Protein 4NJ5 (pdb70)

Nearest PDB structures (foldseek):
  4nj5-assembly1_A  TM=1.002E+00  e=0.000E+00  Arabidopsis thaliana
  6a5m-assembly1_A  TM=8.556E-01  e=6.551E-43  Arabidopsis thaliana
  6a5n-assembly1_A  TM=8.484E-01  e=9.766E-43  Arabidopsis thaliana
  7xud-assembly1_A  TM=8.637E-01  e=2.290E-20  Homo sapiens
  3bo5-assembly1_A  TM=8.252E-01  e=3.946E-16  Homo sapiens

Secondary structure (DSSP, 8-state):
--HHHHHHHHHHHHHHHHHHHHHHHHHHHHT---HHHHHHHHHHHHHHHTT--SSTT----SPPTT--TT-EES-HHHHHHTTS-S-TT-SEEEE---SSSSS--EEEEEEEE---EEEEEP--SB-TTS-B-S---SSHHHHHHHHHHHTT--EEEEEEE----SS-S-EEEEEEEEEEEEEEEEE-TT--EEEEEEEEEPTTPPPPHHHHHHHHHHHHH-GGGT-SS-EEES-SSTTSSSS-EEEE-SS-S--GGGGSEE-SS-BPPTT----------TT---SS-HHHHHTTTS-SB-TTS-B-S--S-EE---TT--S-TT-TT-SGGG---S-EEEEE-SSSSEEEEESS-B-TT-EEEE---EEE-HHHHHHHHHTT---B-GGG-B-GGGTTTT--TTT-TT--PPP----PPP--EEE-SSEE-GGGGPEE-SS-SEEEEEEESS---TTS-EEEEEESS-B-TTPBPEEB--

Radius of gyration: 25.05 Å; Cα contacts (8 Å, |Δi|>4): 1042; chains: 1; bounding box: 55×75×66 Å

InterPro domains:
  IPR001214 SET domain [PF00856] (504-637)
  IPR001214 SET domain [PS50280] (493-637)
  IPR001214 SET domain [SM00317] (493-643)
  IPR003105 SRA-YDG [PF02182] (204-356)
  IPR003105 SRA-YDG [PS51015] (205-352)
  IPR003105 SRA-YDG [SM00466] (200-356)
  IPR007728 Pre-SET domain [PF05033] (388-485)
  IPR007728 Pre-SET domain [PS50867] (432-490)
  IPR007728 Pre-SET domain [SM00468] (384-477)
  IPR015947 PUA-like superfamily [SSF88697] (186-369)
  IPR025794 Histone H3-K9 methyltransferase, plant [PS51575] (69-650)
  IPR036987 SRA-YDG superfamily [G3DSA:2.30.280.10] (202-360)
  IPR046341 SET domain superfamily [G3DSA:2.170.270.10] (361-650)
  IPR046341 SET domain superfamily [SSF82199] (371-639)
  IPR051357 Histone-lysine N-methyltransferase SUVAR3-9 [PTHR45660] (109-649)

Solvent-accessible surface area: 22465 Å² total; per-residue (Å²): 146,130,52,85,129,106,90,84,54,100,4,24,76,7,33,8,20,1,6,6,0,19,12,66,22,37,28,56,58,46,126,216,213,93,65,8,70,49,38,1,16,99,0,0,20,33,0,82,96,47,131,35,47,21,21,112,68,44,171,61,47,0,66,2,43,5,9,91,38,14,15,1,0,1,5,47,47,2,0,5,0,0,6,0,2,27,77,44,177,37,19,1,1,50,15,89,34,61,93,54,2,112,41,54,32,0,0,0,0,0,21,16,97,39,130,89,82,10,107,19,58,3,48,39,25,81,52,236,153,39,169,38,57,102,112,10,168,77,112,36,4,4,59,0,0,40,52,0,49,140,48,34,11,53,0,1,0,0,29,14,16,172,16,125,18,98,19,18,76,49,0,22,0,5,0,0,11,0,95,6,73,69,31,90,126,45,84,35,218,74,41,57,3,13,34,50,2,68,0,62,50,40,169,83,53,68,121,22,4,2,37,33,1,112,63,0,97,35,0,56,108,82,20,100,71,61,36,91,194,18,31,51,52,69,33,12,0,108,60,112,21,135,24,44,0,12,0,7,11,102,77,68,103,60,66,81,4,62,176,45,96,13,33,24,101,7,43,15,19,137,85,57,154,130,158,58,78,23,2,103,22,102,145,20,2,24,78,70,17,74,2,27,73,68,3,45,48,36,2,1,0,12,117,83,21,4,0,22,14,9,11,17,21,0,24,8,0,17,126,52,14,115,9,45,104,99,7,19,0,24,18,3,57,103,25,6,107,13,56,1,0,0,18,50,5,141,147,32,45,26,0,0,34,2,0,20,7,4,18,8,2,3,0,0,2,11,3,0,0,39,2,13,38,181,119,62,10,66,110,58,56,147,119,61,63,123,17,28,64,1,49,145,22,39,15,59,61,2,100,65,8,4,48,7,61,116,18,43,110,131,47,145,85,40,75,112,50,154,67,101,109,19,82,9,2,0,12,18,68,149,54,28,1,0,0,13,15,7,17,97,32,103,45,2,12,1,4,13,6,32,0,4,29,74,20,74,30,102,108,20,1,9,2,1,0,0,0,5,60,15,4,28,1,34,55,54,0,14,1,25,56,78

Foldseek 3Di:
DCVLVVLLLLVLLLQLQLVLQLLVVVLVVVLVVVVLQVSSQVSLVLCVVLVQAACQLLPDAFDQRSDAFQDKDAALSVCRRPSQAPDRVAFWDWHQQPDPPHSHIATREGEAEPPVKDKDWHADCADPVRHRDAADDCDDRNVNLVVQLVRFTWHWYKYWYQADDLRHRIMIGTFGTWTFPDKDWDADPVGHIIIITMIGHDPDGDGHNVVVLVLLVCCVPPNCVVVVDFWPDQALLPPVAVAGETEGEPDDDDDVSNQFAEDQAAAEDPPPFADDAAWEPLAADRADIPQCVVVLRHQQFGLSLFGSAAAQEHEATEPNYNYDCSHSRNRQVNFADFHKYWYADDVARIFMWTSGWAAARHFHGFWYFYKDDPVVCVVCVVVPDDWAFLLQWDPPSLNCNSPNCSSDVPDDDRDRDDDDTAGIIGDPPHYTHPNVSHAADPDFQKGWYFYDYRHDDPNDTTITIGGRHGDRTPDTGYIHSD

Sequence (482 aa):
PESERQFREHVRKTRMIYDSLRMFLMMEEAKRRARADGKAGKAGSMMRDCMLWMNRDKRIVGSIPGVQVGDIFFFRFELCVMGLHGHPQSGIDFLTGSLSSNGEPIATSVIVSGGDVIMYTGQGGQDRLGRQAEHQRLEGGNLAMERSMYYGIEVRVIRGLKYENEVSSRVYVYDGLFRIVDSWFDVGKSGFGVFKYRLERIEGQAEMGSSVLKFARTLKTNPLSVRPRGYINFDISNGKENVPVYLFNDIDSDQEPLYYEYLAQTSFPPGLFGNASGCDCVNGCGSGCLCEAKNSGEIAYDYNGTLIRQKPLIHECGSACQCPPSCRNRVTQKGLRNRLEVFRSLETGWGVRSLDVLHAGAFICEYAGVALTREQANILTMNGDTLVYPARFSSARWEDWGDLSQVLADFERPSYPDIPPVDFAMDVSKMRNVACYISHSTDPNVIVQFVLHDHNSLMFPRVMLFAAENIPPMTELSLDYG

GO terms:
  GO:0080188 gene silencing by siRNA-directed DNA methylation (P, IMP)
  GO:0005515 protein binding (F, IPI)
  GO:0009294 DNA-mediated transformation (P, IMP)

Structure (mmCIF, N/CA/C/O backbone):
data_4NJ5
#
_entry.id   4NJ5
#
_cell.length_a   63.679
_cell.length_b   84.197
_cell.length_c   99.359
_cell.angle_alpha   90.00
_cell.angle_beta   90.00
_cell.angle_gamma   90.00
#
_symmetry.space_group_name_H-M   'P 21 21 21'
#
loop_
_entity.id
_entity.type
_entity.pdbx_description
1 polymer 'Probable histone-lysine N-methyltransferase, H3 lysine-9 specific SUVH9'
2 non-polymer 'ZINC ION'
3 water water
#
loop_
_atom_site.group_PDB
_atom_site.id
_atom_site.type_symbol
_atom_site.label_atom_id
_atom_site.label_alt_id
_atom_site.label_comp_id
_atom_site.label_asym_id
_atom_site.label_entity_id
_atom_site.label_seq_id
_atom_site.pdbx_PDB_ins_code
_atom_site.Cartn_x
_atom_site.Cartn_y
_atom_site.Cartn_z
_atom_site.occupancy
_atom_site.B_iso_or_equiv
_atom_site.auth_seq_id
_atom_site.auth_comp_id
_atom_site.auth_asym_id
_atom_site.auth_atom_id
_atom_site.pdbx_PDB_model_num
ATOM 1 N N . PRO A 1 6 ? 15.826 69.638 43.481 1.00 98.52 138 PRO A N 1
ATOM 2 C CA . PRO A 1 6 ? 17.225 69.917 43.137 1.00 99.47 138 PRO A CA 1
ATOM 3 C C . PRO A 1 6 ? 18.126 68.698 43.335 1.00 97.28 138 PRO A C 1
ATOM 4 O O . PRO A 1 6 ? 17.722 67.739 43.998 1.00 96.03 138 PRO A O 1
ATOM 8 N N . GLU A 1 7 ? 19.326 68.738 42.761 1.00 100.44 139 GLU A N 1
ATOM 9 C CA . GLU A 1 7 ? 20.305 67.680 42.980 1.00 93.87 139 GLU A CA 1
ATOM 10 C C . GLU A 1 7 ? 21.223 68.060 44.138 1.00 87.32 139 GLU A C 1
ATOM 11 O O . GLU A 1 7 ? 21.981 67.233 44.653 1.00 83.84 139 GLU A O 1
ATOM 17 N N . SER A 1 8 ? 21.150 69.324 44.540 1.00 70.08 140 SER A N 1
ATOM 18 C CA . SER A 1 8 ? 21.821 69.770 45.751 1.00 63.75 140 SER A CA 1
ATOM 19 C C . SER A 1 8 ? 21.172 69.091 46.949 1.00 54.49 140 SER A C 1
ATOM 20 O O . SER A 1 8 ? 21.813 68.863 47.970 1.00 48.78 140 SER A O 1
ATOM 23 N N . GLU A 1 9 ? 19.891 68.762 46.805 1.00 49.74 141 GLU A N 1
ATOM 24 C CA . GLU A 1 9 ? 19.173 67.977 47.802 1.00 49.63 141 GLU A CA 1
ATOM 25 C C . GLU A 1 9 ? 19.860 66.625 47.959 1.00 44.70 141 GLU A C 1
ATOM 26 O O . GLU A 1 9 ? 20.103 66.156 49.072 1.00 40.26 141 GLU A O 1
ATOM 32 N N . ARG A 1 10 ? 20.176 66.019 46.818 1.00 47.03 142 ARG A N 1
ATOM 33 C CA . ARG A 1 10 ? 20.896 64.752 46.755 1.00 48.67 142 ARG A CA 1
ATOM 34 C C . ARG A 1 10 ? 22.273 64.884 47.390 1.00 47.04 142 ARG A C 1
ATOM 35 O O . ARG A 1 10 ? 22.736 63.980 48.088 1.00 50.17 142 ARG A O 1
ATOM 43 N N . GLN A 1 11 ? 22.925 66.017 47.150 1.00 43.21 143 GLN A N 1
ATOM 44 C CA . GLN A 1 11 ? 24.225 66.290 47.754 1.00 44.66 143 GLN A CA 1
ATOM 45 C C . GLN A 1 11 ? 24.147 66.359 49.278 1.00 32.97 143 GLN A C 1
ATOM 46 O O . GLN A 1 11 ? 24.992 65.801 49.979 1.00 31.59 143 GLN A O 1
ATOM 52 N N . PHE A 1 12 ? 23.126 67.043 49.778 1.00 32.73 144 PHE A N 1
ATOM 53 C CA . PHE A 1 12 ? 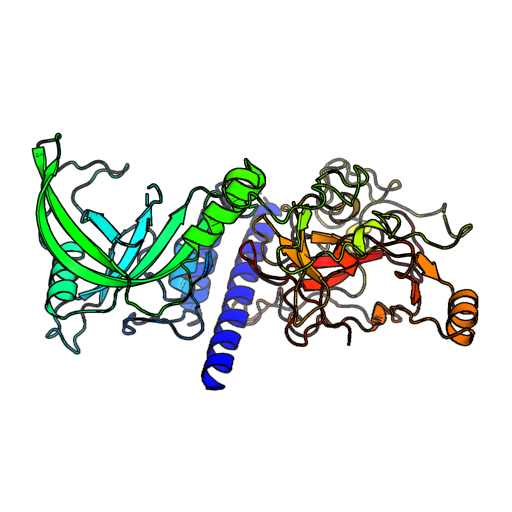22.855 67.100 51.209 1.00 35.14 144 PHE A CA 1
ATOM 54 C C . PHE A 1 12 ? 22.624 65.702 51.790 1.00 32.69 144 PHE A C 1
ATOM 55 O O . PHE A 1 12 ? 23.180 65.344 52.838 1.00 27.05 144 PHE A O 1
ATOM 63 N N . ARG A 1 13 ? 21.801 64.914 51.102 1.00 34.37 145 ARG A N 1
ATOM 64 C CA . ARG A 1 13 ? 21.477 63.561 51.554 1.00 28.58 145 ARG A CA 1
ATOM 65 C C . ARG A 1 13 ? 22.739 62.702 51.621 1.00 28.04 145 ARG A C 1
ATOM 66 O O . ARG A 1 13 ? 22.918 61.901 52.546 1.00 33.97 145 ARG A O 1
ATOM 74 N N . GLU A 1 14 ? 23.624 62.900 50.650 1.00 27.96 146 GLU A N 1
ATOM 75 C CA . GLU A 1 14 ? 24.890 62.179 50.612 1.00 27.68 146 GLU A CA 1
ATOM 76 C C . GLU A 1 14 ? 25.799 62.574 51.776 1.00 29.04 146 GLU A C 1
ATOM 77 O O . GLU A 1 14 ? 26.385 61.709 52.442 1.00 28.65 146 GLU A O 1
ATOM 83 N N . HIS A 1 15 ? 25.910 63.878 52.026 1.00 27.50 147 HIS A N 1
ATOM 84 C CA . HIS A 1 15 ? 26.680 64.347 53.176 1.00 28.84 147 HIS A CA 1
ATOM 85 C C . HIS A 1 15 ? 26.177 63.711 54.472 1.00 26.55 147 HIS A C 1
ATOM 86 O O . HIS A 1 15 ? 26.975 63.216 55.279 1.00 26.36 147 HIS A O 1
ATOM 93 N N . VAL A 1 16 ? 24.859 63.718 54.664 1.00 24.29 148 VAL A N 1
ATOM 94 C CA . VAL A 1 16 ? 24.270 63.097 55.854 1.00 24.09 148 VAL A CA 1
ATOM 95 C C . VAL A 1 16 ? 24.606 61.609 55.934 1.00 26.73 148 VAL A C 1
ATOM 96 O O . VAL A 1 16 ? 24.916 61.087 57.010 1.00 26.62 148 VAL A O 1
ATOM 100 N N . ARG A 1 17 ? 24.550 60.934 54.789 1.00 27.58 149 ARG A N 1
ATOM 101 C CA . ARG A 1 17 ? 24.889 59.516 54.721 1.00 25.06 149 ARG A CA 1
ATOM 102 C C . ARG A 1 17 ? 26.307 59.267 55.252 1.00 23.09 149 ARG A C 1
ATOM 103 O O . ARG A 1 17 ? 26.515 58.448 56.163 1.00 21.36 149 ARG A O 1
ATOM 111 N N . LYS A 1 18 ? 27.272 59.995 54.697 1.00 22.86 150 LYS A N 1
ATOM 112 C CA . LYS A 1 18 ? 28.662 59.888 55.144 1.00 24.14 150 LYS A CA 1
ATOM 113 C C . LYS A 1 18 ? 28.825 60.199 56.638 1.00 23.48 150 LYS A C 1
ATOM 114 O O . LYS A 1 18 ? 29.580 59.523 57.355 1.00 22.07 150 LYS A O 1
ATOM 120 N N . THR A 1 19 ? 28.112 61.219 57.105 1.00 22.23 151 THR A N 1
ATOM 121 C CA . THR A 1 19 ? 28.200 61.600 58.506 1.00 21.75 151 THR A CA 1
ATOM 122 C C . THR A 1 19 ? 27.731 60.464 59.405 1.00 20.58 151 THR A C 1
ATOM 123 O O . THR A 1 19 ? 28.387 60.135 60.397 1.00 20.51 151 THR A O 1
ATOM 127 N N . ARG A 1 20 ? 26.601 59.860 59.056 1.00 20.18 152 ARG A N 1
ATOM 128 C CA . ARG A 1 20 ? 26.058 58.778 59.867 1.00 21.28 152 ARG A CA 1
ATOM 129 C C . ARG A 1 20 ? 26.975 57.558 59.853 1.00 21.59 152 ARG A C 1
ATOM 130 O O . ARG A 1 20 ? 27.154 56.888 60.881 1.00 20.74 152 ARG A O 1
ATOM 138 N N . MET A 1 21 ? 27.571 57.287 58.694 1.00 20.80 153 MET A N 1
ATOM 139 C CA . MET A 1 21 ? 28.535 56.192 58.592 1.00 21.37 153 MET A CA 1
ATOM 140 C C . MET A 1 21 ? 29.723 56.403 59.530 1.00 22.25 153 MET A C 1
ATOM 141 O O . MET A 1 21 ? 30.160 55.473 60.229 1.00 20.57 153 MET A O 1
ATOM 146 N N . ILE A 1 22 ? 30.237 57.630 59.548 1.00 21.03 154 ILE A N 1
ATOM 147 C CA . ILE A 1 22 ? 31.316 57.975 60.465 1.00 21.71 154 ILE A CA 1
ATOM 148 C C . ILE A 1 22 ? 30.889 57.797 61.919 1.00 23.48 154 ILE A C 1
ATOM 149 O O . ILE A 1 22 ? 31.596 57.164 62.706 1.00 21.70 154 ILE A O 1
ATOM 154 N N . TYR A 1 23 ? 29.727 58.342 62.271 1.00 20.57 155 TYR A N 1
ATOM 155 C CA . TYR A 1 23 ? 29.248 58.259 63.650 1.00 21.43 155 TYR A CA 1
ATOM 156 C C . TYR A 1 23 ? 29.134 56.813 64.147 1.00 20.14 155 TYR A C 1
ATOM 157 O O . TYR A 1 23 ? 29.726 56.449 65.171 1.00 20.77 155 TYR A O 1
ATOM 166 N N . ASP A 1 24 ? 28.391 55.990 63.413 1.00 19.56 156 ASP A N 1
ATOM 167 C CA . ASP A 1 24 ? 28.201 54.599 63.821 1.00 26.45 156 ASP A CA 1
ATOM 168 C C . ASP A 1 24 ? 29.499 53.780 63.816 1.00 28.93 156 ASP A C 1
ATOM 169 O O . ASP A 1 24 ? 29.709 52.936 64.701 1.00 30.91 156 ASP A O 1
ATOM 174 N N . SER A 1 25 ? 30.372 54.033 62.840 1.00 32.52 157 SER A N 1
ATOM 175 C CA . SER A 1 25 ? 31.674 53.367 62.830 1.00 31.15 157 SER A CA 1
ATOM 176 C C . SER A 1 25 ? 32.490 53.723 64.071 1.00 31.72 157 SER A C 1
ATOM 177 O O . SER A 1 25 ? 33.106 52.853 64.692 1.00 33.34 157 SER A O 1
ATOM 180 N N . LEU A 1 26 ? 32.485 55.006 64.425 1.00 22.60 158 LEU A N 1
ATOM 181 C CA . LEU A 1 26 ? 33.213 55.489 65.595 1.00 25.86 158 LEU A CA 1
ATOM 182 C C . LEU A 1 26 ? 32.682 54.848 66.877 1.00 28.43 158 LEU A C 1
ATOM 183 O O . LEU A 1 26 ? 33.461 54.341 67.695 1.00 25.15 158 LEU A O 1
ATOM 188 N N . ARG A 1 27 ? 31.362 54.886 67.052 1.00 22.86 159 ARG A N 1
ATOM 189 C CA . ARG A 1 27 ? 30.731 54.208 68.181 1.00 27.59 159 ARG A CA 1
ATOM 190 C C . ARG A 1 27 ? 31.220 52.773 68.282 1.00 25.11 159 ARG A C 1
ATOM 191 O O . ARG A 1 27 ? 31.716 52.345 69.329 1.00 26.71 159 ARG A O 1
ATOM 199 N N . MET A 1 28 ? 31.084 52.038 67.181 1.00 23.34 160 MET A N 1
ATOM 200 C CA . MET A 1 28 ? 31.471 50.633 67.165 1.00 24.13 160 MET A CA 1
ATOM 201 C C . MET A 1 28 ? 32.942 50.448 67.534 1.00 25.57 160 MET A C 1
ATOM 202 O O . MET A 1 28 ? 33.304 49.485 68.210 1.00 26.83 160 MET A O 1
ATOM 207 N N . PHE A 1 29 ? 33.782 51.386 67.109 1.00 25.64 161 PHE A N 1
ATOM 208 C CA . PHE A 1 29 ? 35.203 51.323 67.427 1.00 27.22 161 PHE A CA 1
ATOM 209 C C . PHE A 1 29 ? 35.468 51.498 68.918 1.00 28.68 161 PHE A C 1
ATOM 210 O O . PHE A 1 29 ? 36.268 50.766 69.502 1.00 30.32 161 PHE A O 1
ATOM 218 N N . LEU A 1 30 ? 34.805 52.481 69.521 1.00 28.27 162 LEU A N 1
ATOM 219 C CA . LEU A 1 30 ? 34.929 52.729 70.954 1.00 29.74 162 LEU A CA 1
ATOM 220 C C . LEU A 1 30 ? 34.465 51.512 71.748 1.00 30.51 162 LEU A C 1
ATOM 221 O O . LEU A 1 30 ? 35.069 51.139 72.780 1.00 32.54 162 LEU A O 1
ATOM 226 N N . MET A 1 31 ? 33.400 50.883 71.253 1.00 34.39 163 MET A N 1
ATOM 227 C CA . MET A 1 31 ? 32.912 49.642 71.846 1.00 35.09 163 MET A CA 1
ATOM 228 C C . MET A 1 31 ? 33.918 48.490 71.703 1.00 37.13 163 MET A C 1
ATOM 229 O O . MET A 1 31 ? 34.113 47.711 72.635 1.00 39.86 163 MET A O 1
ATOM 234 N N . MET A 1 32 ? 34.570 48.371 70.555 1.00 37.65 164 MET A N 1
ATOM 235 C CA . MET A 1 32 ? 35.559 47.307 70.398 1.00 40.32 164 MET A CA 1
ATOM 236 C C . MET A 1 32 ? 36.751 47.560 71.318 1.00 38.39 164 MET A C 1
ATOM 237 O O . MET A 1 32 ? 37.318 46.633 71.891 1.00 38.96 164 MET A O 1
ATOM 242 N N . GLU A 1 33 ? 37.109 48.829 71.480 1.00 36.96 165 GLU A N 1
ATOM 243 C CA . GLU A 1 33 ? 38.259 49.183 72.301 1.00 43.37 165 GLU A CA 1
ATOM 244 C C . GLU A 1 33 ? 38.006 48.868 73.765 1.00 46.75 165 GLU A C 1
ATOM 245 O O . GLU A 1 33 ? 38.863 48.294 74.442 1.00 40.89 165 GLU A O 1
ATOM 251 N N . GLU A 1 34 ? 36.821 49.223 74.250 1.00 38.57 166 GLU A N 1
ATOM 252 C CA . GLU A 1 34 ? 36.485 48.945 75.645 1.00 42.70 166 GLU A CA 1
ATOM 253 C C . GLU A 1 34 ? 36.273 47.444 75.909 1.00 42.76 166 GLU A C 1
ATOM 254 O O . GLU A 1 34 ? 36.593 46.954 76.989 1.00 43.23 166 GLU A O 1
ATOM 260 N N . ALA A 1 35 ? 35.760 46.719 74.912 1.00 48.91 167 ALA A N 1
ATOM 261 C CA . ALA A 1 35 ? 35.355 45.320 75.104 1.00 51.16 167 ALA A CA 1
ATOM 262 C C . ALA A 1 35 ? 36.549 44.408 74.976 1.00 54.10 167 ALA A C 1
ATOM 263 O O . ALA A 1 35 ? 36.504 43.237 75.351 1.00 57.66 167 ALA A O 1
ATOM 265 N N . LYS A 1 36 ? 37.612 44.956 74.408 1.00 51.83 168 LYS A N 1
ATOM 266 C CA . LYS A 1 36 ? 38.881 44.268 74.328 1.00 56.77 168 LYS A CA 1
ATOM 267 C C . LYS A 1 36 ? 39.434 44.139 75.750 1.00 60.04 168 LYS A C 1
ATOM 268 O O . LYS A 1 36 ? 40.165 43.206 76.063 1.00 61.47 168 LYS A O 1
ATOM 274 N N . ARG A 1 37 ? 39.038 45.064 76.620 1.00 69.06 169 ARG A N 1
ATOM 275 C CA . ARG A 1 37 ? 39.496 45.076 78.002 1.00 72.61 169 ARG A CA 1
ATOM 276 C C . ARG A 1 37 ? 38.412 44.647 78.974 1.00 71.71 169 ARG A C 1
ATOM 277 O O . ARG A 1 37 ? 38.216 45.269 80.008 1.00 72.06 169 ARG A O 1
ATOM 285 N N . ARG A 1 44 ? 23.534 47.146 76.813 1.00 74.23 176 ARG A N 1
ATOM 286 C CA . ARG A 1 44 ? 24.604 47.739 77.603 1.00 75.53 176 ARG A CA 1
ATOM 287 C C . ARG A 1 44 ? 24.171 49.071 78.212 1.00 75.77 176 ARG A C 1
ATOM 288 O O . ARG A 1 44 ? 23.161 49.652 77.809 1.00 74.57 176 ARG A O 1
ATOM 296 N N . ALA A 1 45 ? 24.936 49.534 79.197 1.00 85.24 177 ALA A N 1
ATOM 297 C CA . ALA A 1 45 ? 24.802 50.885 79.725 1.00 86.25 177 ALA A CA 1
ATOM 298 C C . ALA A 1 45 ? 25.993 51.636 79.163 1.00 84.66 177 ALA A C 1
ATOM 299 O O . ALA A 1 45 ? 26.137 52.852 79.308 1.00 83.80 177 ALA A O 1
ATOM 301 N N . ARG A 1 46 ? 26.848 50.854 78.519 1.00 66.86 178 ARG A N 1
ATOM 302 C CA . ARG A 1 46 ? 28.056 51.307 77.867 1.00 63.83 178 ARG A CA 1
ATOM 303 C C . ARG A 1 46 ? 27.693 51.959 76.534 1.00 49.18 178 ARG A C 1
ATOM 304 O O . ARG A 1 46 ? 28.412 52.831 76.037 1.00 43.39 178 ARG A O 1
ATOM 312 N N . ALA A 1 47 ? 26.566 51.530 75.969 1.00 45.53 179 ALA A N 1
ATOM 313 C CA . ALA A 1 47 ? 26.055 52.069 74.708 1.00 41.93 179 ALA A CA 1
ATOM 314 C C . ALA A 1 47 ? 25.864 53.589 74.728 1.00 38.41 179 ALA A C 1
ATOM 315 O O . ALA A 1 47 ? 26.344 54.288 73.835 1.00 34.57 179 ALA A O 1
ATOM 317 N N . ASP A 1 48 ? 25.177 54.099 75.745 1.00 40.27 180 ASP A N 1
ATOM 318 C CA . ASP A 1 48 ? 24.896 55.530 75.827 1.00 43.00 180 ASP A CA 1
ATOM 319 C C . ASP A 1 48 ? 26.158 56.377 76.010 1.00 39.71 180 ASP A C 1
ATOM 320 O O . ASP A 1 48 ? 26.335 57.398 75.339 1.00 36.26 180 ASP A O 1
ATOM 325 N N . GLY A 1 49 ? 27.031 55.937 76.910 1.00 32.46 181 GLY A N 1
ATOM 326 C CA . GLY A 1 49 ? 28.285 56.620 77.150 1.00 31.83 181 GLY A CA 1
ATOM 327 C C . GLY A 1 49 ? 29.167 56.637 75.914 1.00 31.05 181 GLY A C 1
ATOM 328 O O . GLY A 1 49 ? 29.787 57.656 75.596 1.00 28.74 181 GLY A O 1
ATOM 329 N N . LYS A 1 50 ? 29.221 55.509 75.209 1.00 31.89 182 LYS A N 1
ATOM 330 C CA . LYS A 1 50 ? 30.022 55.415 73.991 1.00 29.89 182 LYS A CA 1
ATOM 331 C C . LYS A 1 50 ? 29.426 56.260 72.867 1.00 27.29 182 LYS A C 1
ATOM 332 O O . LYS A 1 50 ? 30.151 56.823 72.045 1.00 26.52 182 LYS A O 1
ATOM 338 N N . ALA A 1 51 ? 28.101 56.353 72.846 1.00 24.55 183 ALA A N 1
ATOM 339 C CA . ALA A 1 51 ? 27.412 57.222 71.908 1.00 23.04 183 ALA A CA 1
ATOM 340 C C . ALA A 1 51 ? 27.788 58.682 72.159 1.00 23.38 183 ALA A C 1
ATOM 341 O O . ALA A 1 51 ? 28.106 59.426 71.224 1.00 22.88 183 ALA A O 1
ATOM 343 N N . GLY A 1 52 ? 27.756 59.082 73.428 1.00 24.47 184 GLY A N 1
ATOM 344 C CA . GLY A 1 52 ? 28.113 60.434 73.814 1.00 28.53 184 GLY A CA 1
ATOM 345 C C . GLY A 1 52 ? 29.558 60.756 73.484 1.00 29.66 184 GLY A C 1
ATOM 346 O O . GLY A 1 52 ? 29.878 61.863 73.035 1.00 31.59 184 GLY A O 1
ATOM 347 N N . LYS A 1 53 ? 30.436 59.781 73.699 1.00 30.43 185 LYS A N 1
ATOM 348 C CA . LYS A 1 53 ? 31.847 59.970 73.394 1.00 35.19 185 LYS A CA 1
ATOM 349 C C . LYS A 1 53 ? 32.072 60.125 71.893 1.00 32.52 185 LYS A C 1
ATOM 350 O O . LYS A 1 53 ? 32.847 60.983 71.461 1.00 34.37 185 LYS A O 1
ATOM 356 N N . ALA A 1 54 ? 31.390 59.298 71.103 1.00 27.62 186 ALA A N 1
ATOM 357 C CA . ALA A 1 54 ? 31.464 59.409 69.649 1.00 26.51 186 ALA A CA 1
ATOM 358 C C . ALA A 1 54 ? 31.015 60.802 69.208 1.00 27.08 186 ALA A C 1
ATOM 359 O O . ALA A 1 54 ? 31.658 61.444 68.370 1.00 27.13 186 ALA A O 1
ATOM 361 N N . GLY A 1 55 ? 29.919 61.269 69.796 1.00 25.45 187 GLY A N 1
ATOM 362 C CA . GLY A 1 55 ? 29.455 62.622 69.561 1.00 25.47 187 GLY A CA 1
ATOM 363 C C . GLY A 1 55 ? 30.495 63.693 69.851 1.00 32.54 187 GLY A C 1
ATOM 364 O O . GLY A 1 55 ? 30.762 64.539 68.998 1.00 36.06 187 GLY A O 1
ATOM 365 N N . SER A 1 56 ? 31.086 63.662 71.044 1.00 36.72 188 SER A N 1
ATOM 366 C CA . SER A 1 56 ? 32.040 64.703 71.441 1.00 38.92 188 SER A CA 1
ATOM 367 C C . SER A 1 56 ? 33.303 64.683 70.578 1.00 37.30 188 SER A C 1
ATOM 368 O O . SER A 1 56 ? 33.863 65.734 70.233 1.00 39.94 188 SER A O 1
ATOM 371 N N . MET A 1 57 ? 33.746 63.478 70.234 1.00 29.14 189 MET A N 1
ATOM 372 C CA . MET A 1 57 ? 34.880 63.315 69.335 1.00 29.96 189 MET A CA 1
ATOM 373 C C . MET A 1 57 ? 34.578 63.880 67.953 1.00 29.14 189 MET A C 1
ATOM 374 O O . MET A 1 57 ? 35.433 64.513 67.339 1.00 30.45 189 MET A O 1
ATOM 379 N N . MET A 1 58 ? 33.368 63.655 67.459 1.00 27.27 190 MET A N 1
ATOM 380 C CA . MET A 1 58 ? 33.008 64.229 66.169 1.00 31.33 190 MET A CA 1
ATOM 381 C C . MET A 1 58 ? 32.862 65.744 66.253 1.00 33.54 190 MET A C 1
ATOM 382 O O . MET A 1 58 ? 33.086 66.452 65.271 1.00 35.01 190 MET A O 1
ATOM 387 N N . ARG A 1 59 ? 32.497 66.237 67.430 1.00 28.00 191 ARG A N 1
ATOM 388 C CA . ARG A 1 59 ? 32.390 67.670 67.637 1.00 29.12 191 ARG A CA 1
ATOM 389 C C . ARG A 1 59 ? 33.764 68.316 67.557 1.00 31.48 191 ARG A C 1
ATOM 390 O O . ARG A 1 59 ? 33.927 69.366 66.935 1.00 32.61 191 ARG A O 1
ATOM 398 N N . ASP A 1 60 ? 34.753 67.685 68.185 1.00 36.97 192 ASP A N 1
ATOM 399 C CA . ASP A 1 60 ? 36.113 68.215 68.162 1.00 41.65 192 ASP A CA 1
ATOM 400 C C . ASP A 1 60 ? 36.712 68.242 66.753 1.00 46.70 192 ASP A C 1
ATOM 401 O O . ASP A 1 60 ? 37.596 69.050 66.471 1.00 49.73 192 ASP A O 1
ATOM 406 N N . CYS A 1 61 ? 36.232 67.365 65.874 1.00 44.05 193 CYS A N 1
ATOM 407 C CA . CYS A 1 61 ? 36.753 67.293 64.508 1.00 44.63 193 CYS A CA 1
ATOM 408 C C . CYS A 1 61 ? 35.945 68.123 63.518 1.00 43.49 193 CYS A C 1
ATOM 409 O O . CYS A 1 61 ? 36.100 67.963 62.303 1.00 44.73 193 CYS A O 1
ATOM 412 N N . MET A 1 62 ? 35.086 68.998 64.036 1.00 36.44 194 MET A N 1
ATOM 413 C CA . MET A 1 62 ? 34.224 69.829 63.200 1.00 37.31 194 MET A CA 1
ATOM 414 C C . MET A 1 62 ? 33.394 68.997 62.223 1.00 36.03 194 MET A C 1
ATOM 415 O O . MET A 1 62 ? 33.270 69.359 61.050 1.00 36.34 194 MET A O 1
ATOM 420 N N . LEU A 1 63 ? 32.828 67.892 62.702 1.00 29.47 195 LEU A N 1
ATOM 421 C CA . LEU A 1 63 ? 32.066 67.003 61.832 1.00 28.11 195 LEU A CA 1
ATOM 422 C C . LEU A 1 63 ? 30.554 67.079 62.035 1.00 29.84 195 LEU A C 1
ATOM 423 O O . LEU A 1 63 ? 29.793 66.464 61.289 1.00 33.53 195 LEU A O 1
ATOM 428 N N . TRP A 1 64 ? 30.121 67.832 63.039 1.00 26.44 196 TRP A N 1
ATOM 429 C CA . TRP A 1 64 ? 28.696 68.019 63.278 1.00 25.85 196 TRP A CA 1
ATOM 430 C C . TRP A 1 64 ? 28.054 68.867 62.191 1.00 25.76 196 TRP A C 1
ATOM 431 O O . TRP A 1 64 ? 28.709 69.704 61.573 1.00 27.96 196 TRP A O 1
ATOM 442 N N . MET A 1 65 ? 26.764 68.647 61.968 1.00 26.99 197 MET A N 1
ATOM 443 C CA . MET A 1 65 ? 25.975 69.512 61.102 1.00 27.11 197 MET A CA 1
ATOM 444 C C . MET A 1 65 ? 25.270 70.529 61.984 1.00 25.41 197 MET A C 1
ATOM 445 O O . MET A 1 65 ? 25.046 70.262 63.163 1.00 25.19 197 MET A O 1
ATOM 450 N N . ASN A 1 66 ? 24.917 71.681 61.415 1.00 26.70 198 ASN A N 1
ATOM 451 C CA . ASN A 1 66 ? 24.218 72.734 62.154 1.00 29.55 198 ASN A CA 1
ATOM 452 C C . ASN A 1 66 ? 24.883 73.000 63.504 1.00 29.08 198 ASN A C 1
ATOM 453 O O . ASN A 1 66 ? 24.229 72.995 64.546 1.00 26.43 198 ASN A O 1
ATOM 458 N N . ARG A 1 67 ? 26.197 73.193 63.474 1.00 34.32 199 ARG A N 1
ATOM 459 C CA . ARG A 1 67 ? 26.980 73.380 64.689 1.00 41.63 199 ARG A CA 1
ATOM 460 C C . ARG A 1 67 ? 26.575 74.652 65.428 1.00 45.44 199 ARG A C 1
ATOM 461 O O . ARG A 1 67 ? 26.487 74.666 66.656 1.00 45.47 199 ARG A O 1
ATOM 469 N N . ASP A 1 68 ? 26.320 75.714 64.670 1.00 50.00 200 ASP A N 1
ATOM 470 C CA . ASP A 1 68 ? 25.978 77.007 65.251 1.00 53.13 200 ASP A CA 1
ATOM 471 C C . ASP A 1 68 ? 24.490 77.133 65.581 1.00 54.01 200 ASP A C 1
ATOM 472 O O . ASP A 1 68 ? 24.045 78.172 66.079 1.00 55.22 200 ASP A O 1
ATOM 477 N N . LYS A 1 69 ? 23.729 76.077 65.291 1.00 46.34 201 LYS A N 1
ATOM 478 C CA . LYS A 1 69 ? 22.283 76.049 65.545 1.00 45.52 201 LYS A CA 1
ATOM 479 C C . LYS A 1 69 ? 21.485 77.141 64.827 1.00 40.77 201 LYS A C 1
ATOM 480 O O . LYS A 1 69 ? 20.310 77.353 65.127 1.00 38.05 201 LYS A O 1
ATOM 486 N N . ARG A 1 70 ? 22.112 77.816 63.868 1.00 41.15 202 ARG A N 1
ATOM 487 C CA . ARG A 1 70 ? 21.477 78.955 63.204 1.00 47.15 202 ARG A CA 1
ATOM 488 C C . ARG A 1 70 ? 20.437 78.551 62.157 1.00 47.42 202 ARG A C 1
ATOM 489 O O . ARG A 1 70 ? 19.831 79.405 61.511 1.00 48.40 202 ARG A O 1
ATOM 497 N N . ILE A 1 71 ? 20.226 77.249 62.000 1.00 44.75 203 ILE A N 1
ATOM 498 C CA . ILE A 1 71 ? 19.251 76.752 61.038 1.00 39.69 203 ILE A CA 1
ATOM 499 C C . ILE A 1 71 ? 17.886 76.535 61.679 1.00 33.98 203 ILE A C 1
ATOM 500 O O . ILE A 1 71 ? 17.746 75.735 62.602 1.00 33.15 203 ILE A O 1
ATOM 505 N N . VAL A 1 72 ? 16.884 77.255 61.191 1.00 32.47 204 VAL A N 1
ATOM 506 C CA . VAL A 1 72 ? 15.513 77.036 61.633 1.00 34.75 204 VAL A CA 1
ATOM 507 C C . VAL A 1 72 ? 14.749 76.287 60.545 1.00 37.86 204 VAL A C 1
ATOM 508 O O . VAL A 1 72 ? 14.946 76.533 59.352 1.00 42.34 204 VAL A O 1
ATOM 512 N N . GLY A 1 73 ? 13.900 75.352 60.956 1.00 33.87 205 GLY A N 1
ATOM 513 C CA . GLY A 1 73 ? 13.162 74.540 60.008 1.00 35.21 205 GLY A CA 1
ATOM 514 C C . GLY A 1 73 ? 13.921 73.280 59.646 1.00 34.66 205 GLY A C 1
ATOM 515 O O . GLY A 1 73 ? 14.626 72.718 60.477 1.00 38.11 205 GLY A O 1
ATOM 516 N N . SER A 1 74 ? 13.791 72.843 58.400 1.00 31.48 206 SER A N 1
ATOM 517 C CA . SER A 1 74 ? 14.377 71.578 57.972 1.00 30.68 206 SER A CA 1
ATOM 518 C C . SER A 1 74 ? 15.907 71.590 57.995 1.00 28.73 206 SER A C 1
ATOM 519 O O . SER A 1 74 ? 16.534 72.597 57.676 1.00 29.43 206 SER A O 1
ATOM 522 N N . ILE A 1 75 ? 16.497 70.466 58.392 1.00 25.02 207 ILE A N 1
ATOM 523 C CA . ILE A 1 75 ? 17.933 70.268 58.262 1.00 24.98 207 ILE A CA 1
ATOM 524 C C . ILE A 1 75 ? 18.183 69.568 56.926 1.00 27.88 207 ILE A C 1
ATOM 525 O O . ILE A 1 75 ? 17.675 68.467 56.698 1.00 29.87 207 ILE A O 1
ATOM 530 N N . PRO A 1 76 ? 18.950 70.212 56.031 1.00 27.27 208 PRO A N 1
ATOM 531 C CA . PRO A 1 76 ? 19.181 69.661 54.692 1.00 28.28 208 PRO A CA 1
ATOM 532 C C . PRO A 1 76 ? 19.819 68.282 54.758 1.00 28.71 208 PRO A C 1
ATOM 533 O O . PRO A 1 76 ? 20.820 68.103 55.454 1.00 26.11 208 PRO A O 1
ATOM 537 N N . GLY A 1 77 ? 19.227 67.319 54.058 1.00 33.39 209 GLY A N 1
ATOM 538 C CA . GLY A 1 77 ? 19.740 65.961 54.041 1.00 31.61 209 GLY A CA 1
ATOM 539 C C . GLY A 1 77 ? 19.089 65.056 55.071 1.00 28.64 209 GLY A C 1
ATOM 540 O O . GLY A 1 77 ? 19.185 63.836 54.978 1.00 29.92 209 GLY A O 1
ATOM 541 N N . VAL A 1 78 ? 18.437 65.650 56.065 1.00 24.46 210 VAL A N 1
ATOM 542 C CA . VAL A 1 78 ? 17.729 64.874 57.075 1.00 23.51 210 VAL A CA 1
ATOM 543 C C . VAL A 1 78 ? 16.240 64.908 56.778 1.00 26.41 210 VAL A C 1
ATOM 544 O O . VAL A 1 78 ? 15.617 65.967 56.798 1.00 25.04 210 VAL A O 1
ATOM 548 N N . GLN A 1 79 ? 15.673 63.743 56.496 1.00 28.96 211 GLN A N 1
ATOM 549 C CA . GLN A 1 79 ? 14.303 63.672 56.021 1.00 30.38 211 GLN A CA 1
ATOM 550 C C . GLN A 1 79 ? 13.366 63.153 57.094 1.00 27.83 211 GLN A C 1
ATOM 551 O O . GLN A 1 79 ? 13.788 62.467 58.027 1.00 24.13 211 GLN A O 1
ATOM 557 N N . VAL A 1 80 ? 12.089 63.484 56.950 1.00 23.72 212 VAL A N 1
ATOM 558 C CA . VAL A 1 80 ? 11.063 62.960 57.831 1.00 23.38 212 VAL A CA 1
ATOM 559 C C . VAL A 1 80 ? 11.081 61.438 57.798 1.00 23.21 212 VAL A C 1
ATOM 560 O O . VAL A 1 80 ? 11.089 60.830 56.726 1.00 24.16 212 VAL A O 1
ATOM 564 N N . GLY A 1 81 ? 11.109 60.827 58.977 1.00 22.19 213 GLY A N 1
ATOM 565 C CA . GLY A 1 81 ? 11.060 59.383 59.075 1.00 22.24 213 GLY A CA 1
ATOM 566 C C . GLY A 1 81 ? 12.409 58.770 59.383 1.00 23.94 213 GLY A C 1
ATOM 567 O O . GLY A 1 81 ? 12.496 57.585 59.703 1.00 26.72 213 GLY A O 1
ATOM 568 N N . ASP A 1 82 ? 13.465 59.571 59.275 1.00 20.57 214 ASP A N 1
ATOM 569 C CA . ASP A 1 82 ? 14.789 59.115 59.677 1.00 19.69 214 ASP A CA 1
ATOM 570 C C . ASP A 1 82 ? 14.757 58.729 61.149 1.00 18.99 214 ASP A C 1
ATOM 571 O O . ASP A 1 82 ? 14.153 59.425 61.965 1.00 18.83 214 ASP A O 1
ATOM 576 N N . ILE A 1 83 ? 15.390 57.606 61.476 1.00 23.65 215 ILE A N 1
ATOM 577 C CA . ILE A 1 83 ? 15.437 57.128 62.852 1.00 20.67 215 ILE A CA 1
ATOM 578 C C . ILE A 1 83 ? 16.828 57.273 63.452 1.00 21.21 215 ILE A C 1
ATOM 579 O O . ILE A 1 83 ? 17.837 57.226 62.743 1.00 17.74 215 ILE A O 1
ATOM 584 N N . PHE A 1 84 ? 16.860 57.448 64.769 1.00 17.69 216 PHE A N 1
ATOM 585 C CA . PHE A 1 84 ? 18.098 57.614 65.517 1.00 17.44 216 PHE A CA 1
ATOM 586 C C . PHE A 1 84 ? 17.974 56.861 66.836 1.00 21.93 216 PHE A C 1
ATOM 587 O O . PHE A 1 84 ? 16.867 56.646 67.328 1.00 20.37 216 PHE A O 1
ATOM 595 N N . PHE A 1 85 ? 19.104 56.462 67.412 1.00 24.17 217 PHE A N 1
ATOM 596 C CA . PHE A 1 85 ? 19.074 55.609 68.600 1.00 24.08 217 PHE A CA 1
ATOM 597 C C . PHE A 1 85 ? 19.583 56.286 69.868 1.00 19.31 217 PHE A C 1
ATOM 598 O O . PHE A 1 85 ? 19.429 55.754 70.964 1.00 20.20 217 PHE A O 1
ATOM 606 N N . PHE A 1 86 ? 20.192 57.455 69.715 1.00 19.75 218 PHE A N 1
ATOM 607 C CA . PHE A 1 86 ? 20.755 58.167 70.851 1.00 19.79 218 PHE A CA 1
ATOM 608 C C . PHE A 1 86 ? 20.477 59.659 70.749 1.00 25.70 218 PHE A C 1
ATOM 609 O O . PHE A 1 86 ? 20.383 60.209 69.649 1.00 28.07 218 PHE A O 1
ATOM 617 N N . ARG A 1 87 ? 20.351 60.313 71.899 1.00 21.30 219 ARG A N 1
ATOM 618 C CA . ARG A 1 87 ? 20.160 61.756 71.935 1.00 19.17 219 ARG A CA 1
ATOM 619 C C . ARG A 1 87 ? 21.322 62.502 71.291 1.00 19.22 219 ARG A C 1
ATOM 620 O O . ARG A 1 87 ? 21.119 63.430 70.526 1.00 19.61 219 ARG A O 1
ATOM 628 N N . PHE A 1 88 ? 22.542 62.087 71.605 1.00 19.86 220 PHE A N 1
ATOM 629 C CA . PHE A 1 88 ? 23.734 62.772 71.111 1.00 23.16 220 PHE A CA 1
ATOM 630 C C . PHE A 1 88 ? 23.798 62.700 69.590 1.00 27.54 220 PHE A C 1
ATOM 631 O O . PHE A 1 88 ? 24.250 63.636 68.916 1.00 28.23 220 PHE A O 1
ATOM 639 N N . GLU A 1 89 ? 23.335 61.574 69.060 1.00 27.21 221 GLU A N 1
ATOM 640 C CA . GLU A 1 89 ? 23.227 61.377 67.623 1.00 24.85 221 GLU A CA 1
ATOM 641 C C . GLU A 1 89 ? 22.448 62.527 66.981 1.00 27.17 221 GLU A C 1
ATOM 642 O O . GLU A 1 89 ? 22.815 63.012 65.911 1.00 29.03 221 GLU A O 1
ATOM 648 N N . LEU A 1 90 ? 21.388 62.972 67.654 1.00 29.29 222 LEU A N 1
ATOM 649 C CA . LEU A 1 90 ? 20.586 64.095 67.179 1.00 27.20 222 LEU A CA 1
ATOM 650 C C . LEU A 1 90 ? 21.406 65.377 67.108 1.00 27.31 222 LEU A C 1
ATOM 651 O O . LEU A 1 90 ? 21.158 66.232 66.258 1.00 26.93 222 LEU A O 1
ATOM 656 N N . CYS A 1 91 ? 22.375 65.509 68.009 1.00 28.20 223 CYS A N 1
ATOM 657 C CA . CYS A 1 91 ? 23.264 66.663 68.005 1.00 28.33 223 CYS A CA 1
ATOM 658 C C . CYS A 1 91 ? 24.191 66.579 66.806 1.00 29.06 223 CYS A C 1
ATOM 659 O O . CYS A 1 91 ? 24.446 67.582 66.133 1.00 35.99 223 CYS A O 1
ATOM 662 N N . VAL A 1 92 ? 24.699 65.377 66.547 1.00 20.98 224 VAL A N 1
ATOM 663 C CA . VAL A 1 92 ? 25.558 65.156 65.386 1.00 26.44 224 VAL A CA 1
ATOM 664 C C . VAL A 1 92 ? 24.865 65.580 64.088 1.00 25.91 224 VAL A C 1
ATOM 665 O O . VAL A 1 92 ? 25.476 66.214 63.229 1.00 23.83 224 VAL A O 1
ATOM 669 N N . MET A 1 93 ? 23.582 65.249 63.962 1.00 19.67 225 MET A N 1
ATOM 670 C CA . MET A 1 93 ? 22.827 65.582 62.758 1.00 19.81 225 MET A CA 1
ATOM 671 C C . MET A 1 93 ? 22.168 66.959 62.804 1.00 24.45 225 MET A C 1
ATOM 672 O O . MET A 1 93 ? 21.357 67.287 61.940 1.00 25.77 225 MET A O 1
ATOM 677 N N . GLY A 1 94 ? 22.512 67.758 63.811 1.00 24.59 226 GLY A N 1
ATOM 678 C CA . GLY A 1 94 ? 22.018 69.122 63.905 1.00 25.70 226 GLY A CA 1
ATOM 679 C C . GLY A 1 94 ? 20.523 69.268 64.134 1.00 25.69 226 GLY A C 1
ATOM 680 O O . GLY A 1 94 ? 19.965 70.350 63.943 1.00 25.59 226 GLY A O 1
ATOM 681 N N . LEU A 1 95 ? 19.869 68.186 64.546 1.00 24.25 227 LEU A N 1
ATOM 682 C CA . LEU A 1 95 ? 18.430 68.215 64.794 1.00 22.95 227 LEU A CA 1
ATOM 683 C C . LEU A 1 95 ? 18.094 68.835 66.145 1.00 19.58 227 LEU A C 1
ATOM 684 O O . LEU A 1 95 ? 17.135 69.590 66.272 1.00 19.86 227 LEU A O 1
ATOM 689 N N . HIS A 1 96 ? 18.891 68.506 67.153 1.00 19.94 228 HIS A N 1
ATOM 690 C CA . HIS A 1 96 ? 18.616 68.939 68.513 1.00 19.69 228 HIS A CA 1
ATOM 691 C C . HIS A 1 96 ? 19.925 68.965 69.281 1.00 21.53 228 HIS A C 1
ATOM 692 O O . HIS A 1 96 ? 20.614 67.949 69.373 1.00 19.92 228 HIS A O 1
ATOM 699 N N . GLY A 1 97 ? 20.266 70.127 69.832 1.00 25.32 229 GLY A N 1
ATOM 700 C CA . GLY A 1 97 ? 21.564 70.327 70.449 1.00 23.07 229 GLY A CA 1
ATOM 701 C C . GLY A 1 97 ? 21.645 70.116 71.949 1.00 25.54 229 GLY A C 1
ATOM 702 O O . GLY A 1 97 ? 22.728 70.223 72.521 1.00 30.06 229 GLY A O 1
ATOM 703 N N . HIS A 1 98 ? 20.520 69.827 72.597 1.00 29.74 230 HIS A N 1
ATOM 704 C CA . HIS A 1 98 ? 20.534 69.572 74.042 1.00 32.71 230 HIS A CA 1
ATOM 705 C C . HIS A 1 98 ? 20.004 68.181 74.412 1.00 30.26 230 HIS A C 1
ATOM 706 O O . HIS A 1 98 ? 18.800 67.992 74.587 1.00 26.32 230 HIS A O 1
ATOM 713 N N . PRO A 1 99 ? 20.920 67.208 74.550 1.00 31.71 231 PRO A N 1
ATOM 714 C CA . PRO A 1 99 ? 20.627 65.779 74.739 1.00 34.05 231 PRO A CA 1
ATOM 715 C C . PRO A 1 99 ? 19.866 65.398 76.020 1.00 32.79 231 PRO A C 1
ATOM 716 O O . PRO A 1 99 ? 19.393 64.268 76.104 1.00 31.08 231 PRO A O 1
ATOM 720 N N . GLN A 1 100 ? 19.744 66.297 76.992 1.00 30.25 232 GLN A N 1
ATOM 721 C CA . GLN A 1 100 ? 18.962 65.985 78.190 1.00 30.42 232 GLN A CA 1
ATOM 722 C C . GLN A 1 100 ? 17.790 66.938 78.397 1.00 29.83 232 GLN A C 1
ATOM 723 O O . GLN A 1 100 ? 17.073 66.841 79.394 1.00 33.22 232 GLN A O 1
ATOM 729 N N . SER A 1 101 ? 17.604 67.864 77.466 1.00 24.19 233 SER A N 1
ATOM 730 C CA . SER A 1 101 ? 16.534 68.845 77.579 1.00 27.84 233 SER A CA 1
ATOM 731 C C . SER A 1 101 ? 15.530 68.662 76.455 1.00 25.63 233 SER A C 1
ATOM 732 O O . SER A 1 101 ? 15.889 68.253 75.352 1.00 22.90 233 SER A O 1
ATOM 735 N N . GLY A 1 102 ? 14.270 68.969 76.737 1.00 21.79 234 GLY A N 1
ATOM 736 C CA . GLY A 1 102 ? 13.230 68.866 75.734 1.00 28.85 234 GLY A CA 1
ATOM 737 C C . GLY A 1 102 ? 13.342 69.960 74.690 1.00 25.29 234 GLY A C 1
ATOM 738 O O . GLY A 1 102 ? 13.218 69.706 73.493 1.00 23.04 234 GLY A O 1
ATOM 739 N N . ILE A 1 103 ? 13.588 71.184 75.145 1.00 25.82 235 ILE A N 1
ATOM 740 C CA . ILE A 1 103 ? 13.635 72.329 74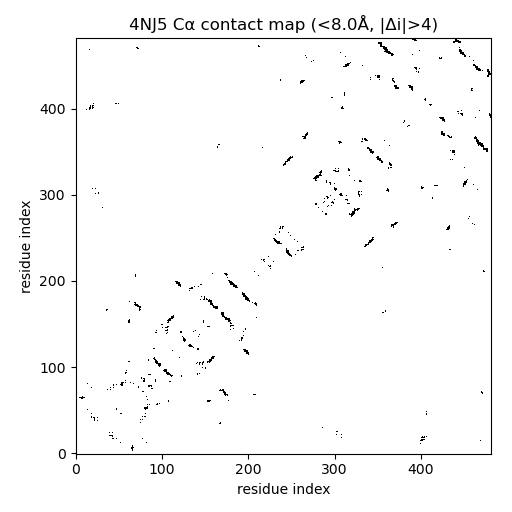.248 1.00 24.61 235 ILE A CA 1
ATOM 741 C C . ILE A 1 103 ? 15.060 72.721 73.885 1.00 25.36 235 ILE A C 1
ATOM 742 O O . ILE A 1 103 ? 15.890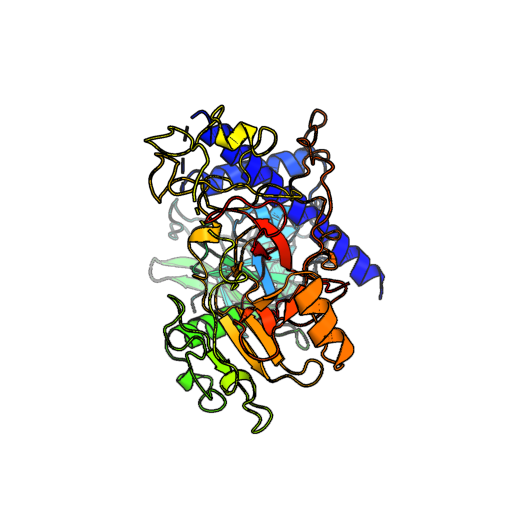 72.960 74.763 1.00 28.49 235 ILE A O 1
ATOM 747 N N . ASP A 1 104 ? 15.338 72.788 72.588 1.00 24.20 236 ASP A N 1
ATOM 748 C CA . ASP A 1 104 ? 16.565 73.411 72.114 1.00 26.96 236 ASP A CA 1
ATOM 749 C C . ASP A 1 104 ? 16.218 74.767 71.493 1.00 30.04 236 ASP A C 1
ATOM 750 O O . ASP A 1 104 ? 15.170 74.919 70.853 1.00 30.96 236 ASP A O 1
ATOM 755 N N . PHE A 1 105 ? 17.087 75.754 71.683 1.00 31.74 237 PHE A N 1
ATOM 756 C CA . PHE A 1 105 ? 16.785 77.099 71.201 1.00 36.89 237 PHE A CA 1
ATOM 757 C C . PHE A 1 105 ? 18.008 77.907 70.761 1.00 40.39 237 PHE A C 1
ATOM 758 O O . PHE A 1 105 ? 19.143 77.606 71.128 1.00 41.09 237 PHE A O 1
ATOM 766 N N . LEU A 1 106 ? 17.805 78.902 69.936 1.00 40.20 238 LEU A N 1
ATOM 767 C CA . LEU A 1 106 ? 18.884 79.692 69.396 1.00 44.79 238 LEU A CA 1
ATOM 768 C C . LEU A 1 106 ? 18.775 81.127 69.878 1.00 49.66 238 LEU A C 1
ATOM 769 O O . LEU A 1 106 ? 17.812 81.776 69.650 1.00 51.40 238 LEU A O 1
ATOM 774 N N . THR A 1 107 ? 19.761 81.643 70.561 1.00 80.20 239 THR A N 1
ATOM 775 C CA . THR A 1 107 ? 19.656 83.024 71.026 1.00 85.65 239 THR A CA 1
ATOM 776 C C . THR A 1 107 ? 19.703 84.113 69.989 1.00 93.49 239 THR A C 1
ATOM 777 O O . THR A 1 107 ? 19.204 85.193 70.235 1.00 99.08 239 THR A O 1
ATOM 781 N N . GLY A 1 108 ? 20.326 83.844 68.857 1.00 78.93 240 GLY A N 1
ATOM 782 C CA . GLY A 1 108 ? 20.574 84.849 67.848 1.00 82.11 240 GLY A CA 1
ATOM 783 C C . GLY A 1 108 ? 19.305 85.305 67.164 1.00 82.58 240 GLY A C 1
ATOM 784 O O . GLY A 1 108 ? 18.216 84.869 67.509 1.00 83.16 240 GLY A O 1
ATOM 785 N N . SER A 1 109 ? 19.419 86.295 66.306 1.00 77.26 241 SER A N 1
ATOM 786 C CA . SER A 1 109 ? 18.229 86.932 65.815 1.00 79.61 241 SER A CA 1
ATOM 787 C C . SER A 1 109 ? 18.209 87.100 64.357 1.00 80.64 241 SER A C 1
ATOM 788 O O . SER A 1 109 ? 19.172 87.460 63.770 1.00 84.95 241 SER A O 1
ATOM 791 N N . LEU A 1 110 ? 17.064 86.882 63.783 1.00 73.18 242 LEU A N 1
ATOM 792 C CA . LEU A 1 110 ? 16.834 87.058 62.385 1.00 68.48 242 LEU A CA 1
ATOM 793 C C . LEU A 1 110 ? 15.596 87.882 62.358 1.00 67.79 242 LEU A C 1
ATOM 794 O O . LEU A 1 110 ? 15.629 89.090 62.451 1.00 67.30 242 LEU A O 1
ATOM 799 N N . SER A 1 111 ? 14.497 87.150 62.354 1.00 75.23 243 SER A N 1
ATOM 800 C CA . SER A 1 111 ? 13.230 87.540 62.909 1.00 77.07 243 SER A CA 1
ATOM 801 C C . SER A 1 111 ? 13.558 87.448 64.368 1.00 75.66 243 SER A C 1
ATOM 802 O O . SER A 1 111 ? 14.655 87.135 64.694 1.00 75.24 243 SER A O 1
ATOM 805 N N . SER A 1 112 ? 12.674 87.858 65.247 1.00 81.81 244 SER A N 1
ATOM 806 C CA . SER A 1 112 ? 13.000 87.875 66.654 1.00 79.78 244 SER A CA 1
ATOM 807 C C . SER A 1 112 ? 13.790 89.113 66.667 1.00 83.35 244 SER A C 1
ATOM 808 O O . SER A 1 112 ? 13.884 89.766 65.674 1.00 86.30 244 SER A O 1
ATOM 811 N N . ASN A 1 113 ? 14.428 89.437 67.761 1.00 73.21 245 ASN A N 1
ATOM 812 C CA . ASN A 1 113 ? 15.290 90.582 67.685 1.00 71.31 245 ASN A CA 1
ATOM 813 C C . ASN A 1 113 ? 16.488 90.333 68.507 1.00 68.59 245 ASN A C 1
ATOM 814 O O . ASN A 1 113 ? 16.770 91.057 69.421 1.00 67.84 245 ASN A O 1
ATOM 819 N N . GLY A 1 114 ? 17.217 89.295 68.156 1.00 88.97 246 GLY A N 1
ATOM 820 C CA . GLY A 1 114 ? 18.234 88.761 69.039 1.00 88.60 246 GLY A CA 1
ATOM 821 C C . GLY A 1 114 ? 17.543 88.015 70.165 1.00 86.24 246 GLY A C 1
ATOM 822 O O . GLY A 1 114 ? 18.183 87.507 71.087 1.00 90.30 246 GLY A O 1
ATOM 823 N N . GLU A 1 115 ? 16.217 87.962 70.087 1.00 51.55 247 GLU A N 1
ATOM 824 C CA . GLU A 1 115 ? 15.417 87.251 71.068 1.00 45.39 247 GLU A CA 1
ATOM 825 C C . GLU A 1 115 ? 15.485 85.760 70.790 1.00 37.16 247 GLU A C 1
ATOM 826 O O . GLU A 1 115 ? 15.343 85.330 69.647 1.00 36.68 247 GLU A O 1
ATOM 832 N N . PRO A 1 116 ? 15.721 84.968 71.842 1.00 41.22 248 PRO A N 1
ATOM 833 C CA . PRO A 1 116 ? 15.843 83.514 71.714 1.00 38.45 248 PRO A CA 1
ATOM 834 C C . PRO A 1 116 ? 14.561 82.881 71.182 1.00 33.76 248 PRO A C 1
ATOM 835 O O . PRO A 1 116 ? 13.465 83.251 71.599 1.00 32.10 248 PRO A O 1
ATOM 839 N N . ILE A 1 117 ? 14.713 81.945 70.252 1.00 30.98 249 ILE A N 1
ATOM 840 C CA . ILE A 1 117 ? 13.584 81.229 69.674 1.00 33.77 249 ILE A CA 1
ATOM 841 C C . ILE A 1 117 ? 13.846 79.728 69.677 1.00 27.89 249 ILE A C 1
ATOM 842 O O . ILE A 1 117 ? 14.946 79.280 69.374 1.00 27.74 249 ILE A O 1
ATOM 847 N N . ALA A 1 118 ? 12.828 78.955 70.036 1.00 26.68 250 ALA A N 1
ATOM 848 C CA . ALA A 1 118 ? 12.955 77.507 70.088 1.00 25.13 250 ALA A CA 1
ATOM 849 C C . ALA A 1 118 ? 13.015 76.946 68.674 1.00 24.85 250 ALA A C 1
ATOM 850 O O . ALA A 1 118 ? 12.227 77.339 67.818 1.00 25.46 250 ALA A O 1
ATOM 852 N N . THR A 1 119 ? 13.948 76.031 68.427 1.00 24.12 251 THR A N 1
ATOM 853 C CA . THR A 1 119 ? 14.111 75.479 67.084 1.00 28.14 251 THR A CA 1
ATOM 854 C C . THR A 1 119 ? 13.826 73.983 67.022 1.00 28.89 251 THR A C 1
ATOM 855 O O . THR A 1 119 ? 13.671 73.417 65.935 1.00 26.80 251 THR A O 1
ATOM 859 N N . SER A 1 120 ? 13.759 73.343 68.184 1.00 26.81 252 SER A N 1
ATOM 860 C CA . SER A 1 120 ? 13.591 71.901 68.218 1.00 28.17 252 SER A CA 1
ATOM 861 C C . SER A 1 120 ? 13.071 71.406 69.560 1.00 28.89 252 SER A C 1
ATOM 862 O O . SER A 1 120 ? 13.512 71.866 70.617 1.00 29.62 252 SER A O 1
ATOM 865 N N . VAL A 1 121 ? 12.137 70.461 69.511 1.00 19.86 253 VAL A N 1
ATOM 866 C CA . VAL A 1 121 ? 11.621 69.843 70.726 1.00 21.26 253 VAL A CA 1
ATOM 867 C C . VAL A 1 121 ? 11.683 68.324 70.661 1.00 19.16 253 VAL A C 1
ATOM 868 O O . VAL A 1 121 ? 11.566 67.728 69.592 1.00 18.95 253 VAL A O 1
ATOM 872 N N . ILE A 1 122 ? 11.881 67.706 71.820 1.00 23.05 254 ILE A N 1
ATOM 873 C CA . ILE A 1 122 ? 11.825 66.261 71.944 1.00 25.20 254 ILE A CA 1
ATOM 874 C C . ILE A 1 122 ? 10.494 65.897 72.574 1.00 27.41 254 ILE A C 1
ATOM 875 O O . ILE A 1 122 ? 10.168 66.368 73.661 1.00 31.48 254 ILE A O 1
ATOM 880 N N . VAL A 1 123 ? 9.721 65.064 71.891 1.00 30.08 255 VAL A N 1
ATOM 881 C CA . VAL A 1 123 ? 8.418 64.668 72.402 1.00 29.27 255 VAL A CA 1
ATOM 882 C C . VAL A 1 123 ? 8.370 63.178 72.696 1.00 29.55 255 VAL A C 1
ATOM 883 O O . VAL A 1 123 ? 8.651 62.356 71.828 1.00 33.21 255 VAL A O 1
ATOM 887 N N . SER A 1 124 ? 8.014 62.835 73.928 1.00 21.77 256 SER A N 1
ATOM 888 C CA . SER A 1 124 ? 7.814 61.443 74.305 1.00 29.18 256 SER A CA 1
ATOM 889 C C . SER A 1 124 ? 6.534 60.905 73.672 1.00 34.41 256 SER A C 1
ATOM 890 O O . SER A 1 124 ? 5.534 61.614 73.584 1.00 35.28 256 SER A O 1
ATOM 893 N N . GLY A 1 125 ? 6.567 59.650 73.235 1.00 41.85 257 GLY A N 1
ATOM 894 C CA . GLY A 1 125 ? 5.387 59.013 72.676 1.00 45.74 257 GLY A CA 1
ATOM 895 C C . GLY A 1 125 ? 4.309 58.751 73.714 1.00 48.74 257 GLY A C 1
ATOM 896 O O . GLY A 1 125 ? 4.600 58.586 74.900 1.00 43.95 257 GLY A O 1
ATOM 897 N N . GLY A 1 126 ? 3.058 58.716 73.267 1.00 67.39 258 GLY A N 1
ATOM 898 C CA . GLY A 1 126 ? 1.936 58.464 74.154 1.00 69.01 258 GLY A CA 1
ATOM 899 C C . GLY A 1 126 ? 1.803 56.998 74.519 1.00 71.39 258 GLY A C 1
ATOM 900 O O . GLY A 1 126 ? 1.178 56.650 75.521 1.00 75.27 258 GLY A O 1
ATOM 901 N N . ASP A 1 135 ? -1.690 66.244 62.988 1.00 37.48 267 ASP A N 1
ATOM 902 C CA . ASP A 1 135 ? -1.266 65.816 64.317 1.00 36.62 267 ASP A CA 1
ATOM 903 C C . ASP A 1 135 ? -0.987 67.011 65.229 1.00 34.63 267 ASP A C 1
ATOM 904 O O . ASP A 1 135 ? -0.288 67.955 64.849 1.00 29.31 267 ASP A O 1
ATOM 909 N N . VAL A 1 136 ? -1.564 66.975 66.425 1.00 42.49 268 VAL A N 1
ATOM 910 C CA . VAL A 1 136 ? -1.384 68.057 67.383 1.00 37.42 268 VAL A CA 1
ATOM 911 C C . VAL A 1 136 ? -0.635 67.564 68.622 1.00 32.33 268 VAL A C 1
ATOM 912 O O . VAL A 1 136 ? -0.754 66.404 69.020 1.00 32.60 268 VAL A O 1
ATOM 916 N N . ILE A 1 137 ? 0.153 68.453 69.217 1.00 28.49 269 ILE A N 1
ATOM 917 C CA . ILE A 1 137 ? 0.967 68.109 70.375 1.00 28.50 269 ILE A CA 1
ATOM 918 C C . ILE A 1 137 ? 0.761 69.106 71.510 1.00 32.04 269 ILE A C 1
ATOM 919 O O . ILE A 1 137 ? 1.023 70.294 71.350 1.00 32.92 269 ILE A O 1
ATOM 924 N N . MET A 1 138 ? 0.290 68.624 72.655 1.00 37.44 270 MET A N 1
ATOM 925 C CA . MET A 1 138 ? 0.191 69.466 73.842 1.00 35.22 270 MET A CA 1
ATOM 926 C C . MET A 1 138 ? 1.487 69.343 74.632 1.00 34.40 270 MET A C 1
ATOM 927 O O . MET A 1 138 ? 1.695 68.373 75.356 1.00 38.99 270 MET A O 1
ATOM 932 N N . TYR A 1 139 ? 2.353 70.337 74.486 1.00 28.28 271 TYR A N 1
ATOM 933 C CA . TYR A 1 139 ? 3.715 70.260 74.999 1.00 25.52 271 TYR A CA 1
ATOM 934 C C . TYR A 1 139 ? 3.906 71.039 76.297 1.00 27.99 271 TYR A C 1
ATOM 935 O O . TYR A 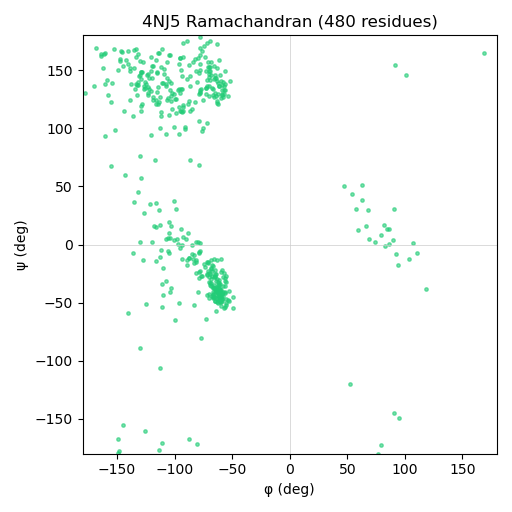1 139 ? 3.532 72.207 76.393 1.00 25.86 271 TYR A O 1
ATOM 944 N N . THR A 1 140 ? 4.502 70.389 77.292 1.00 24.05 272 THR A N 1
ATOM 945 C CA . THR A 1 140 ? 4.768 71.034 78.570 1.00 24.70 272 THR A CA 1
ATOM 946 C C . THR A 1 140 ? 6.180 71.609 78.618 1.00 24.27 272 THR A C 1
ATOM 947 O O . THR A 1 140 ? 7.141 70.946 78.229 1.00 23.62 272 THR A O 1
ATOM 951 N N . GLY A 1 141 ? 6.299 72.845 79.096 1.00 22.39 273 GLY A N 1
ATOM 952 C CA . GLY A 1 141 ? 7.589 73.497 79.246 1.00 22.36 273 GLY A CA 1
ATOM 953 C C . GLY A 1 141 ? 8.500 72.788 80.230 1.00 24.09 273 GLY A C 1
ATOM 954 O O . GLY A 1 141 ? 8.079 71.859 80.920 1.00 23.49 273 GLY A O 1
ATOM 955 N N . GLN A 1 142 ? 9.750 73.233 80.306 1.00 26.37 274 GLN A N 1
ATOM 956 C CA . GLN A 1 142 ? 10.752 72.556 81.127 1.00 27.89 274 GLN A CA 1
ATOM 957 C C . GLN A 1 142 ? 11.212 73.402 82.316 1.00 24.90 274 GLN A C 1
ATOM 958 O O . GLN A 1 142 ? 10.703 74.497 82.553 1.00 22.48 274 GLN A O 1
ATOM 964 N N . GLY A 1 143 ? 12.176 72.873 83.063 1.00 22.21 275 GLY A N 1
ATOM 965 C CA . GLY A 1 143 ? 12.774 73.594 84.170 1.00 18.24 275 GLY A CA 1
ATOM 966 C C . GLY A 1 143 ? 12.101 73.340 85.504 1.00 21.54 275 GLY A C 1
ATOM 967 O O . GLY A 1 143 ? 10.919 72.990 85.563 1.00 17.49 275 GLY A O 1
ATOM 968 N N . GLY A 1 144 ? 12.866 73.518 86.579 1.00 21.19 276 GLY A N 1
ATOM 969 C CA . GLY A 1 144 ? 12.347 73.395 87.928 1.00 20.07 276 GLY A CA 1
ATOM 970 C C . GLY A 1 144 ? 11.932 71.991 88.333 1.00 25.46 276 GLY A C 1
ATOM 971 O O . GLY A 1 144 ? 11.035 71.815 89.158 1.00 25.30 276 GLY A O 1
ATOM 972 N N . GLN A 1 145 ? 12.589 70.988 87.764 1.00 38.42 277 GLN A N 1
ATOM 973 C CA . GLN A 1 145 ? 12.266 69.601 88.077 1.00 40.64 277 GLN A CA 1
ATOM 974 C C . GLN A 1 145 ? 13.388 68.940 88.869 1.00 41.61 277 GLN A C 1
ATOM 975 O O . GLN A 1 145 ? 14.476 69.501 88.996 1.00 45.40 277 GLN A O 1
ATOM 981 N N . ASP A 1 146 ? 13.121 67.757 89.415 1.00 29.09 278 ASP A N 1
ATOM 982 C CA . ASP A 1 146 ? 14.170 67.003 90.094 1.00 28.59 278 ASP A CA 1
ATOM 983 C C . ASP A 1 146 ? 14.931 66.120 89.116 1.00 27.70 278 ASP A C 1
ATOM 984 O O . ASP A 1 146 ? 14.783 66.252 87.899 1.00 20.77 278 ASP A O 1
ATOM 989 N N . ARG A 1 147 ? 15.726 65.208 89.662 1.00 34.57 279 ARG A N 1
ATOM 990 C CA . ARG A 1 147 ? 16.575 64.335 88.860 1.00 38.34 279 ARG A CA 1
ATOM 991 C C . ARG A 1 147 ? 15.785 63.317 88.039 1.00 35.23 279 ARG A C 1
ATOM 992 O O . ARG A 1 147 ? 16.292 62.789 87.052 1.00 40.59 279 ARG A O 1
ATOM 1000 N N . LEU A 1 148 ? 14.549 63.0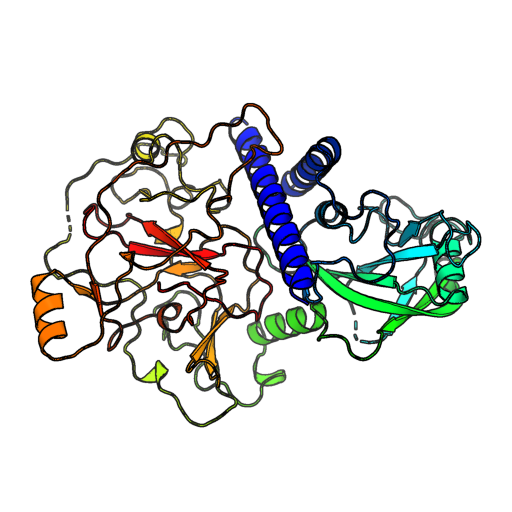41 88.443 1.00 30.09 280 LEU A N 1
ATOM 1001 C CA . LEU A 1 148 ? 13.697 62.131 87.681 1.00 31.81 280 LEU A CA 1
ATOM 1002 C C . LEU A 1 148 ? 12.641 62.879 86.868 1.00 29.41 280 LEU A C 1
ATOM 1003 O O . LEU A 1 148 ? 11.672 62.286 86.395 1.00 27.35 280 LEU A O 1
ATOM 1008 N N . GLY A 1 149 ? 12.841 64.183 86.707 1.00 31.03 281 GLY A N 1
ATOM 1009 C CA . GLY A 1 149 ? 11.970 64.994 85.875 1.00 29.13 281 GLY A CA 1
ATOM 1010 C C . GLY A 1 149 ? 10.659 65.392 86.529 1.00 27.30 281 GLY A C 1
ATOM 1011 O O . GLY A 1 149 ? 9.782 65.948 85.872 1.00 25.04 281 GLY A O 1
ATOM 1012 N N . ARG A 1 150 ? 10.519 65.110 87.820 1.00 23.19 282 ARG A N 1
ATOM 1013 C CA . ARG A 1 150 ? 9.293 65.444 88.535 1.00 22.33 282 ARG A CA 1
ATOM 1014 C C . ARG A 1 150 ? 9.262 66.929 88.882 1.00 23.41 282 ARG A C 1
ATOM 1015 O O . ARG A 1 150 ? 10.235 67.467 89.417 1.00 26.11 282 ARG A O 1
ATOM 1023 N N . GLN A 1 151 ? 8.147 67.587 88.571 1.00 21.09 283 GLN A N 1
ATOM 1024 C CA . GLN A 1 151 ? 7.990 69.005 88.871 1.00 21.00 283 GLN A CA 1
ATOM 1025 C C . GLN A 1 151 ? 8.155 69.241 90.370 1.00 22.58 283 GLN A C 1
ATOM 1026 O O . GLN A 1 151 ? 7.501 68.589 91.184 1.00 22.77 283 GLN A O 1
ATOM 1032 N N . ALA A 1 152 ? 9.047 70.159 90.730 1.00 21.26 284 ALA A N 1
ATOM 1033 C CA . ALA A 1 152 ? 9.362 70.395 92.137 1.00 26.81 284 ALA A CA 1
ATOM 1034 C C . ALA A 1 152 ? 9.240 71.865 92.534 1.00 27.63 284 ALA A C 1
ATOM 1035 O O . ALA A 1 152 ? 9.230 72.194 93.716 1.00 31.39 284 ALA A O 1
ATOM 1037 N N . GLU A 1 153 ? 9.152 72.743 91.541 1.00 32.40 285 GLU A N 1
ATOM 1038 C CA . GLU A 1 153 ? 8.910 74.160 91.784 1.00 32.35 285 GLU A CA 1
ATOM 1039 C C . GLU A 1 153 ? 8.202 74.776 90.581 1.00 28.66 285 GLU A C 1
ATOM 1040 O O . GLU A 1 153 ? 8.107 74.148 89.527 1.00 27.14 285 GLU A O 1
ATOM 1046 N N . HIS A 1 154 ? 7.698 75.996 90.746 1.00 21.07 286 HIS A N 1
ATOM 1047 C CA . HIS A 1 154 ? 7.005 76.693 89.668 1.00 23.02 286 HIS A CA 1
ATOM 1048 C C . HIS A 1 154 ? 7.929 76.920 88.479 1.00 23.81 286 HIS A C 1
ATOM 1049 O O . HIS A 1 154 ? 9.089 77.300 88.646 1.00 27.42 286 HIS A O 1
ATOM 1056 N N . GLN A 1 155 ? 7.418 76.686 87.278 1.00 25.67 287 GLN A N 1
ATOM 1057 C CA . GLN A 1 155 ? 8.195 76.971 86.083 1.00 28.55 287 GLN A CA 1
ATOM 1058 C C . GLN A 1 155 ? 8.313 78.480 85.908 1.00 29.47 287 GLN A C 1
ATOM 1059 O O . GLN A 1 155 ? 7.506 79.245 86.439 1.00 30.91 287 GLN A O 1
ATOM 1065 N N . ARG A 1 156 ? 9.339 78.913 85.189 1.00 25.25 288 ARG A N 1
ATOM 1066 C CA . ARG A 1 156 ? 9.495 80.330 84.895 1.00 28.38 288 ARG A CA 1
ATOM 1067 C C . ARG A 1 156 ? 9.581 80.559 83.401 1.00 25.43 288 ARG A C 1
ATOM 1068 O O . ARG A 1 156 ? 10.107 79.719 82.669 1.00 22.04 288 ARG A O 1
ATOM 1076 N N . LEU A 1 157 ? 9.043 81.688 82.954 1.00 29.03 289 LEU A N 1
ATOM 1077 C CA . LEU A 1 157 ? 9.049 82.015 81.537 1.00 27.82 289 LEU A CA 1
ATOM 1078 C C . LEU A 1 157 ? 10.421 82.547 81.138 1.00 26.03 289 LEU A C 1
ATOM 1079 O O . LEU A 1 157 ? 10.588 83.730 80.843 1.00 28.82 289 LEU A O 1
ATOM 1084 N N . GLU A 1 158 ? 11.408 81.657 81.160 1.00 25.83 290 GLU A N 1
ATOM 1085 C CA . GLU A 1 158 ? 12.782 82.000 80.824 1.00 29.81 290 GLU A CA 1
ATOM 1086 C C . GLU A 1 158 ? 13.377 80.850 80.028 1.00 28.33 290 GLU A C 1
ATOM 1087 O O . GLU A 1 158 ? 12.804 79.761 79.985 1.00 27.65 290 GLU A O 1
ATOM 1093 N N . GLY A 1 159 ? 14.528 81.095 79.408 1.00 29.68 291 GLY A N 1
ATOM 1094 C CA . GLY A 1 159 ? 15.232 80.078 78.649 1.00 24.55 291 GLY A CA 1
ATOM 1095 C C . GLY A 1 159 ? 14.370 79.387 77.612 1.00 24.87 291 GLY A C 1
ATOM 1096 O O . GLY A 1 159 ? 13.825 80.030 76.715 1.00 34.14 291 GLY A O 1
ATOM 1097 N N . GLY A 1 160 ? 14.238 78.071 77.748 1.00 20.70 292 GLY A N 1
ATOM 1098 C CA . GLY A 1 160 ? 13.489 77.271 76.796 1.00 22.30 292 GLY A CA 1
ATOM 1099 C C . GLY A 1 160 ? 12.035 77.680 76.665 1.00 23.16 292 GLY A C 1
ATOM 1100 O O . GLY A 1 160 ? 11.507 77.765 75.556 1.00 20.54 292 GLY A O 1
ATOM 1101 N N . ASN A 1 161 ? 11.390 77.935 77.798 1.00 17.96 293 ASN A N 1
ATOM 1102 C CA . ASN A 1 161 ? 9.983 78.321 77.812 1.00 18.32 293 ASN A CA 1
ATOM 1103 C C . ASN A 1 161 ? 9.735 79.645 77.090 1.00 20.74 293 ASN A C 1
ATOM 1104 O O . ASN A 1 161 ? 8.842 79.750 76.234 1.00 20.22 293 ASN A O 1
ATOM 1109 N N . LEU A 1 162 ? 10.536 80.651 77.437 1.00 34.40 294 LEU A N 1
ATOM 1110 C CA . LEU A 1 162 ? 10.465 81.953 76.784 1.00 31.46 294 LEU A CA 1
ATOM 1111 C C . LEU A 1 162 ? 10.735 81.791 75.297 1.00 31.07 294 LEU A C 1
ATOM 1112 O O . LEU A 1 162 ? 10.094 82.434 74.470 1.00 36.82 294 LEU A O 1
ATOM 1117 N N . ALA A 1 163 ? 11.676 80.915 74.962 1.00 21.24 295 ALA A N 1
ATOM 1118 C CA . ALA A 1 163 ? 12.016 80.661 73.567 1.00 21.81 295 ALA A CA 1
ATOM 1119 C C . ALA A 1 163 ? 10.833 80.062 72.807 1.00 21.23 295 ALA A C 1
ATOM 1120 O O . ALA A 1 163 ? 10.589 80.414 71.655 1.00 22.22 295 ALA A O 1
ATOM 1122 N N . MET A 1 164 ? 10.107 79.158 73.458 1.00 20.41 296 MET A N 1
ATOM 1123 C CA . MET A 1 164 ? 8.897 78.576 72.885 1.00 21.88 296 MET A CA 1
ATOM 1124 C C . MET A 1 164 ? 7.880 79.679 72.616 1.00 24.95 296 MET A C 1
ATOM 1125 O O . MET A 1 164 ? 7.325 79.771 71.517 1.00 26.98 296 MET A O 1
ATOM 1130 N N . GLU A 1 165 ? 7.647 80.513 73.628 1.00 25.31 297 GLU A N 1
ATOM 1131 C CA . GLU A 1 165 ? 6.741 81.653 73.508 1.00 28.20 297 GLU A CA 1
ATOM 1132 C C . GLU A 1 165 ? 7.090 82.530 72.307 1.00 29.03 297 GLU A C 1
ATOM 1133 O O . GLU A 1 165 ? 6.231 82.889 71.500 1.00 25.05 297 GLU A O 1
ATOM 1139 N N . ARG A 1 166 ? 8.368 82.858 72.196 1.00 31.00 298 ARG A N 1
ATOM 1140 C CA . ARG A 1 166 ? 8.849 83.701 71.120 1.00 32.01 298 ARG A CA 1
ATOM 1141 C C . ARG A 1 166 ? 8.672 83.036 69.757 1.00 33.40 298 ARG A C 1
ATOM 1142 O O . ARG A 1 166 ? 8.332 83.699 68.775 1.00 31.58 298 ARG A O 1
ATOM 1150 N N . SER A 1 167 ? 8.898 81.728 69.697 1.00 26.82 299 SER A N 1
ATOM 1151 C CA . SER A 1 167 ? 8.706 80.998 68.450 1.00 28.53 299 SER A CA 1
ATOM 1152 C C . SER A 1 167 ? 7.238 80.990 68.043 1.00 28.82 299 SER A C 1
ATOM 1153 O O . SER A 1 167 ? 6.923 81.034 66.852 1.00 27.20 299 SER A O 1
ATOM 1156 N N . MET A 1 168 ? 6.341 80.940 69.027 1.00 28.99 300 MET A N 1
ATOM 1157 C CA . MET A 1 168 ? 4.922 81.110 68.730 1.00 31.85 300 MET A CA 1
ATOM 1158 C C . MET A 1 168 ? 4.695 82.486 68.137 1.00 34.72 300 MET A C 1
ATOM 1159 O O . MET A 1 168 ? 4.022 82.635 67.118 1.00 35.62 300 MET A O 1
ATOM 1164 N N . TYR A 1 169 ? 5.268 83.489 68.793 1.00 35.85 301 TYR A N 1
ATOM 1165 C CA . TYR A 1 169 ? 5.088 84.876 68.388 1.00 36.55 301 TYR A CA 1
ATOM 1166 C C . TYR A 1 169 ? 5.595 85.141 66.975 1.00 37.22 301 TYR A C 1
ATOM 1167 O O . TYR A 1 169 ? 4.917 85.795 66.185 1.00 38.91 301 TYR A O 1
ATOM 1176 N N . TYR A 1 170 ? 6.783 84.634 66.657 1.00 39.07 302 TYR A N 1
ATOM 1177 C CA . TYR A 1 170 ? 7.401 84.920 65.363 1.00 39.70 302 TYR A CA 1
ATOM 1178 C C . TYR A 1 170 ? 7.077 83.872 64.299 1.00 39.33 302 TYR A C 1
ATOM 1179 O O . TYR A 1 170 ? 7.617 83.915 63.195 1.00 42.20 302 TYR A O 1
ATOM 1188 N N . GLY A 1 171 ? 6.190 82.940 64.636 1.00 34.64 303 GLY A N 1
ATOM 1189 C CA . GLY A 1 171 ? 5.765 81.906 63.709 1.00 35.04 303 GLY A CA 1
ATOM 1190 C C . GLY A 1 171 ? 6.884 80.985 63.261 1.00 33.24 303 GLY A C 1
ATOM 1191 O O . GLY A 1 171 ? 6.934 80.569 62.104 1.00 32.53 303 GLY A O 1
ATOM 1192 N N . ILE A 1 172 ? 7.776 80.657 64.189 1.00 35.36 304 ILE A N 1
ATOM 1193 C CA . ILE A 1 172 ? 8.960 79.861 63.876 1.00 35.95 304 ILE A CA 1
ATOM 1194 C C . ILE A 1 172 ? 8.653 78.392 63.612 1.00 35.01 304 ILE A C 1
ATOM 1195 O O . ILE A 1 172 ? 7.964 77.735 64.394 1.00 40.35 304 ILE A O 1
ATOM 1200 N N . GLU A 1 173 ? 9.163 77.886 62.494 1.00 28.44 305 GLU A N 1
ATOM 1201 C CA . GLU A 1 173 ? 9.131 76.460 62.218 1.00 31.19 305 GLU A CA 1
ATOM 1202 C C . GLU A 1 173 ? 9.933 75.726 63.281 1.00 33.39 305 GLU A C 1
ATOM 1203 O O . GLU A 1 173 ? 11.127 75.976 63.447 1.00 38.21 305 GLU A O 1
ATOM 1209 N N . VAL A 1 174 ? 9.280 74.813 63.990 1.00 23.87 306 VAL A N 1
ATOM 1210 C CA . VAL A 1 174 ? 9.937 74.043 65.041 1.00 22.06 306 VAL A CA 1
ATOM 1211 C C . VAL A 1 174 ? 10.056 72.568 64.662 1.00 21.39 306 VAL A C 1
ATOM 1212 O O . VAL A 1 174 ? 9.067 71.929 64.312 1.00 21.62 306 VAL A O 1
ATOM 1216 N N . ARG A 1 175 ? 11.270 72.030 64.730 1.00 20.75 307 ARG A N 1
ATOM 1217 C CA . ARG A 1 175 ? 11.475 70.604 64.504 1.00 25.26 307 ARG A CA 1
ATOM 1218 C C . ARG A 1 175 ? 10.964 69.792 65.692 1.00 21.71 307 ARG A C 1
ATOM 1219 O O . ARG A 1 175 ? 11.207 70.141 66.848 1.00 20.57 307 ARG A O 1
ATOM 1227 N N . VAL A 1 176 ? 10.235 68.723 65.398 1.00 18.74 308 VAL A N 1
ATOM 1228 C CA . VAL A 1 176 ? 9.778 67.803 66.429 1.00 18.79 308 VAL A CA 1
ATOM 1229 C C . VAL A 1 176 ? 10.446 66.446 66.253 1.00 23.21 308 VAL A C 1
ATOM 1230 O O . VAL A 1 176 ? 10.346 65.828 65.191 1.00 25.20 308 VAL A O 1
ATOM 1234 N N . ILE A 1 177 ? 11.141 65.993 67.290 1.00 18.65 309 ILE A N 1
ATOM 1235 C CA . ILE A 1 177 ? 11.709 64.654 67.288 1.00 19.24 309 ILE A CA 1
ATOM 1236 C C . ILE A 1 177 ? 11.028 63.826 68.367 1.00 21.03 309 ILE A C 1
ATOM 1237 O O . ILE A 1 177 ? 11.055 64.182 69.550 1.00 16.29 309 ILE A O 1
ATOM 1242 N N . ARG A 1 178 ? 10.407 62.725 67.960 1.00 17.16 310 ARG A N 1
ATOM 1243 C CA . ARG A 1 178 ? 9.695 61.890 68.912 1.00 16.28 310 ARG A CA 1
ATOM 1244 C C . ARG A 1 178 ? 10.571 60.765 69.450 1.00 19.78 310 ARG A C 1
ATOM 1245 O O . ARG A 1 178 ? 11.282 60.098 68.698 1.00 23.73 310 ARG A O 1
ATOM 1253 N N . GLY A 1 179 ? 10.530 60.583 70.766 1.00 19.50 311 GLY A N 1
ATOM 1254 C CA . GLY A 1 179 ? 11.241 59.501 71.421 1.00 20.84 311 GLY A CA 1
ATOM 1255 C C . GLY A 1 179 ? 10.281 58.394 71.807 1.00 20.28 311 GLY A C 1
ATOM 1256 O O . GLY A 1 179 ? 9.262 58.640 72.456 1.00 19.43 311 GLY A O 1
ATOM 1257 N N . LEU A 1 180 ? 10.601 57.170 71.401 1.00 22.83 312 LEU A N 1
ATOM 1258 C CA . LEU A 1 180 ? 9.710 56.036 71.628 1.00 25.59 312 LEU A CA 1
ATOM 1259 C C . LEU A 1 180 ? 10.480 54.839 72.176 1.00 25.61 312 LEU A C 1
ATOM 1260 O O . LEU A 1 180 ? 11.584 54.541 71.714 1.00 22.74 312 LEU A O 1
ATOM 1265 N N . LYS A 1 181 ? 9.908 54.152 73.161 1.00 20.69 313 LYS A N 1
ATOM 1266 C CA . LYS A 1 181 ? 10.469 52.873 73.564 1.00 24.68 313 LYS A CA 1
ATOM 1267 C C . LYS A 1 181 ? 10.154 51.901 72.448 1.00 22.17 313 LYS A C 1
ATOM 1268 O O . LYS A 1 181 ? 9.019 51.455 72.302 1.00 22.39 313 LYS A O 1
ATOM 1274 N N . TYR A 1 182 ? 11.162 51.587 71.649 1.00 24.56 314 TYR A N 1
ATOM 1275 C CA . TYR A 1 182 ? 10.936 50.815 70.440 1.00 27.56 314 TYR A CA 1
ATOM 1276 C C . TYR A 1 182 ? 12.029 49.770 70.273 1.00 21.82 314 TYR A C 1
ATOM 1277 O O . TYR A 1 182 ? 13.205 50.036 70.509 1.00 24.20 314 TYR A O 1
ATOM 1286 N N . GLU A 1 183 ? 11.618 48.576 69.872 1.00 25.22 315 GLU A N 1
ATOM 1287 C CA . GLU A 1 183 ? 12.508 47.428 69.753 1.00 31.37 315 GLU A CA 1
ATOM 1288 C C . GLU A 1 183 ? 13.604 47.669 68.704 1.00 30.91 315 GLU A C 1
ATOM 1289 O O . GLU A 1 183 ? 13.320 47.946 67.534 1.00 29.90 315 GLU A O 1
ATOM 1295 N N . ASN A 1 184 ? 14.856 47.583 69.144 1.00 30.40 316 ASN A N 1
ATOM 1296 C CA . ASN A 1 184 ? 16.009 47.651 68.252 1.00 27.72 316 ASN A CA 1
ATOM 1297 C C . ASN A 1 184 ? 17.233 47.085 68.950 1.00 22.64 316 ASN A C 1
ATOM 1298 O O . ASN A 1 184 ? 17.247 46.948 70.169 1.00 22.97 316 ASN A O 1
ATOM 1303 N N . GLU A 1 185 ? 18.268 46.780 68.178 1.00 35.23 317 GLU A N 1
ATOM 1304 C CA . GLU A 1 185 ? 19.404 46.028 68.702 1.00 34.18 317 GLU A CA 1
ATOM 1305 C C . GLU A 1 185 ? 20.602 46.884 69.125 1.00 30.41 317 GLU A C 1
ATOM 1306 O O . GLU A 1 185 ? 21.642 46.356 69.513 1.00 31.66 317 GLU A O 1
ATOM 1312 N N . VAL A 1 186 ? 20.457 48.203 69.066 1.00 27.61 318 VAL A N 1
ATOM 1313 C CA . VAL A 1 186 ? 21.576 49.093 69.385 1.00 25.98 318 V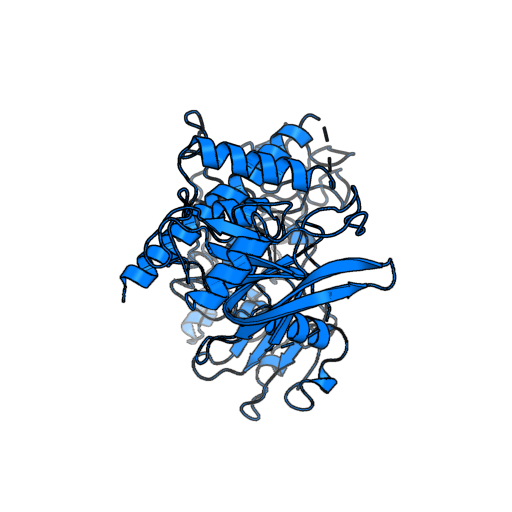AL A CA 1
ATOM 1314 C C . VAL A 1 186 ? 21.368 49.882 70.681 1.00 20.77 318 VAL A C 1
ATOM 1315 O O . VAL A 1 186 ? 22.321 50.126 71.423 1.00 21.69 318 VAL A O 1
ATOM 1319 N N . SER A 1 187 ? 20.125 50.251 70.971 1.00 20.26 319 SER A N 1
ATOM 1320 C CA . SER A 1 187 ? 19.819 50.931 72.229 1.00 20.02 319 SER A CA 1
ATOM 1321 C C . SER A 1 187 ? 18.417 50.610 72.740 1.00 20.23 319 SER A C 1
ATOM 1322 O O . SER A 1 187 ? 17.688 49.827 72.139 1.00 20.68 319 SER A O 1
ATOM 1325 N N . SER A 1 188 ? 18.043 51.234 73.850 1.00 26.15 320 SER A N 1
ATOM 1326 C CA . SER A 1 188 ? 16.754 50.976 74.486 1.00 24.15 320 SER A CA 1
ATOM 1327 C C . SER A 1 188 ? 15.604 51.799 73.897 1.00 25.94 320 SER A C 1
ATOM 1328 O O . SER A 1 188 ? 14.442 51.568 74.230 1.00 28.46 320 SER A O 1
ATOM 1331 N N . ARG A 1 189 ? 15.918 52.753 73.023 1.00 20.05 321 ARG A N 1
ATOM 1332 C CA . ARG A 1 189 ? 14.875 53.596 72.441 1.00 20.21 321 ARG A CA 1
ATOM 1333 C C . ARG A 1 189 ? 15.158 54.006 70.997 1.00 20.03 321 ARG A C 1
ATOM 1334 O O . ARG A 1 189 ? 16.277 53.876 70.507 1.00 25.21 321 ARG A O 1
ATOM 1342 N N . VAL A 1 190 ? 14.129 54.517 70.331 1.00 17.35 322 VAL A N 1
ATOM 1343 C CA . VAL A 1 190 ? 14.248 55.019 68.971 1.00 17.15 322 VAL A CA 1
ATOM 1344 C C . VAL A 1 190 ? 13.791 56.480 68.907 1.00 18.27 322 VAL A C 1
ATOM 1345 O O . VAL A 1 190 ? 12.723 56.825 69.421 1.00 19.40 322 VAL A O 1
ATOM 1349 N N . TYR A 1 191 ? 14.610 57.334 68.296 1.00 19.31 323 TYR A N 1
ATOM 1350 C CA . TYR A 1 191 ? 14.217 58.718 68.032 1.00 17.46 323 TYR A CA 1
ATOM 1351 C C . TYR A 1 191 ? 13.902 58.893 66.557 1.00 19.27 323 TYR A C 1
ATOM 1352 O O . TYR A 1 191 ? 14.717 58.564 65.695 1.00 23.56 323 TYR A O 1
ATOM 1361 N N . VAL A 1 192 ? 12.710 59.403 66.268 1.00 16.72 324 VAL A N 1
ATOM 1362 C CA . VAL A 1 192 ? 12.295 59.587 64.887 1.00 17.54 324 VAL A CA 1
ATOM 1363 C C . VAL A 1 192 ? 11.922 61.041 64.610 1.00 17.65 324 VAL A C 1
ATOM 1364 O O . VAL A 1 192 ? 11.250 61.690 65.408 1.00 17.34 324 VAL A O 1
ATOM 1368 N N . TYR A 1 193 ? 12.391 61.557 63.482 1.00 20.73 325 TYR A N 1
ATOM 1369 C CA . TYR A 1 193 ? 12.096 62.926 63.093 1.00 19.12 325 TYR A CA 1
ATOM 1370 C C . TYR A 1 193 ? 10.722 62.993 62.431 1.00 19.77 325 TYR A C 1
ATOM 1371 O O . TYR A 1 193 ? 10.470 62.303 61.449 1.00 20.73 325 TYR A O 1
ATOM 1380 N N . ASP A 1 194 ? 9.830 63.812 62.982 1.00 19.77 326 ASP A N 1
ATOM 1381 C CA . ASP A 1 194 ? 8.468 63.919 62.462 1.00 20.99 326 ASP A CA 1
ATOM 1382 C C . ASP A 1 194 ? 8.215 65.207 61.681 1.00 22.08 326 ASP A C 1
ATOM 1383 O O . ASP A 1 194 ? 7.083 65.485 61.289 1.00 23.28 326 ASP A O 1
ATOM 1388 N N . GLY A 1 195 ? 9.259 65.998 61.463 1.00 21.90 327 GLY A N 1
ATOM 1389 C CA . GLY A 1 195 ? 9.127 67.190 60.646 1.00 23.23 327 GLY A CA 1
ATOM 1390 C C . GLY A 1 195 ? 8.866 68.481 61.402 1.00 23.74 327 GLY A C 1
ATOM 1391 O O . GLY A 1 195 ? 9.291 68.652 62.550 1.00 21.67 327 GLY A O 1
ATOM 1392 N N . LEU A 1 196 ? 8.148 69.391 60.748 1.00 24.55 328 LEU A N 1
ATOM 1393 C CA . LEU A 1 196 ? 7.985 70.754 61.239 1.00 24.76 328 LEU A CA 1
ATOM 1394 C C . LEU A 1 196 ? 6.589 71.037 61.783 1.00 25.03 328 LEU A C 1
ATOM 1395 O O . LEU A 1 196 ? 5.583 70.652 61.192 1.00 34.02 328 LEU A O 1
ATOM 1400 N N . PHE A 1 197 ? 6.550 71.718 62.920 1.00 24.10 329 PHE A N 1
ATOM 1401 C CA . PHE A 1 197 ? 5.313 72.089 63.584 1.00 24.32 329 PHE A CA 1
ATOM 1402 C C . PHE A 1 197 ? 5.392 73.575 63.896 1.00 25.81 329 PHE A C 1
ATOM 1403 O O . PHE A 1 197 ? 6.479 74.138 63.971 1.00 26.87 329 PHE A O 1
ATOM 1411 N N . ARG A 1 198 ? 4.246 74.215 64.082 1.00 30.92 330 ARG A N 1
ATOM 1412 C CA . ARG A 1 198 ? 4.236 75.598 64.545 1.00 31.85 330 ARG A CA 1
ATOM 1413 C C . ARG A 1 198 ? 3.499 75.707 65.867 1.00 30.22 330 ARG A C 1
ATOM 1414 O O . ARG A 1 198 ? 2.521 74.999 66.098 1.00 29.75 330 ARG A O 1
ATOM 1422 N N . ILE A 1 199 ? 3.985 76.583 66.740 1.00 33.29 331 ILE A N 1
ATOM 1423 C CA . ILE A 1 199 ? 3.339 76.811 68.023 1.00 33.12 331 ILE A CA 1
ATOM 1424 C C . ILE A 1 199 ? 2.244 77.841 67.809 1.00 33.87 331 ILE A C 1
ATOM 1425 O O . ILE A 1 199 ? 2.522 78.975 67.430 1.00 39.45 331 ILE A O 1
ATOM 1430 N N . VAL A 1 200 ? 0.996 77.445 68.032 1.00 27.47 332 VAL A N 1
ATOM 1431 C CA . VAL A 1 200 ? -0.131 78.311 67.694 1.00 29.40 332 VAL A CA 1
ATOM 1432 C C . VAL A 1 200 ? -0.871 78.825 68.920 1.00 29.64 332 VAL A C 1
ATOM 1433 O O . VAL A 1 200 ? -1.797 79.631 68.800 1.00 30.21 332 VAL A O 1
ATOM 1437 N N . ASP A 1 201 ? -0.467 78.351 70.094 1.00 30.86 333 ASP A N 1
ATOM 1438 C CA . ASP A 1 201 ? -1.075 78.798 71.342 1.00 30.26 333 ASP A CA 1
ATOM 1439 C C . ASP A 1 201 ? -0.191 78.470 72.542 1.00 25.06 333 ASP A C 1
ATOM 1440 O O . ASP A 1 201 ? 0.585 77.522 72.507 1.00 22.64 333 ASP A O 1
ATOM 1445 N N . SER A 1 202 ? -0.306 79.269 73.597 1.00 28.20 334 SER A N 1
ATOM 1446 C CA . SER A 1 202 ? 0.455 79.038 74.821 1.00 30.81 334 SER A CA 1
ATOM 1447 C C . SER A 1 202 ? -0.329 79.533 76.024 1.00 30.18 334 SER A C 1
ATOM 1448 O O . SER A 1 202 ? -1.105 80.484 75.916 1.00 35.00 334 SER A O 1
ATOM 1451 N N . TRP A 1 203 ? -0.123 78.900 77.174 1.00 27.00 335 TRP A N 1
ATOM 1452 C CA . TRP A 1 203 ? -0.831 79.316 78.378 1.00 29.59 335 TRP A CA 1
ATOM 1453 C C . TRP A 1 203 ? -0.169 78.840 79.665 1.00 29.52 335 TRP A C 1
ATOM 1454 O O . TRP A 1 203 ? 0.698 77.966 79.646 1.00 33.22 335 TRP A O 1
ATOM 1465 N N . PHE A 1 204 ? -0.584 79.441 80.778 1.00 25.38 336 PHE A N 1
ATOM 1466 C CA . PHE A 1 204 ? -0.159 79.028 82.112 1.00 20.51 336 PHE A CA 1
ATOM 1467 C C . PHE A 1 204 ? -1.084 77.926 82.586 1.00 21.39 336 PHE A C 1
ATOM 1468 O O . PHE A 1 204 ? -2.297 78.020 82.410 1.00 26.54 336 PHE A O 1
ATOM 1476 N N . ASP A 1 205 ? -0.520 76.882 83.182 1.00 27.19 337 ASP A N 1
ATOM 1477 C CA . ASP A 1 205 ? -1.332 75.763 83.652 1.00 29.17 337 ASP A CA 1
ATOM 1478 C C . ASP A 1 205 ? -0.812 75.198 84.974 1.00 26.43 337 ASP A C 1
ATOM 1479 O O . ASP A 1 205 ? 0.345 75.396 85.335 1.00 29.00 337 ASP A O 1
ATOM 1484 N N . VAL A 1 206 ? -1.679 74.506 85.703 1.00 25.98 338 VAL A N 1
ATOM 1485 C CA . VAL A 1 206 ? -1.304 73.949 86.998 1.00 30.23 338 VAL A CA 1
ATOM 1486 C C . VAL A 1 206 ? -1.511 72.441 87.039 1.00 36.93 338 VAL A C 1
ATOM 1487 O O . VAL A 1 206 ? -2.548 71.930 86.597 1.00 41.75 338 VAL A O 1
ATOM 1491 N N . GLY A 1 207 ? -0.514 71.732 87.555 1.00 53.62 339 GLY A N 1
ATOM 1492 C CA . GLY A 1 207 ? -0.661 70.315 87.796 1.00 60.14 339 GLY A CA 1
ATOM 1493 C C . GLY A 1 207 ? -1.216 70.096 89.188 1.00 66.80 339 GLY A C 1
ATOM 1494 O O . GLY A 1 207 ? -1.382 71.048 89.963 1.00 69.53 339 GLY A O 1
ATOM 1495 N N . LYS A 1 208 ? -1.491 68.832 89.503 1.00 62.60 340 LYS A N 1
ATOM 1496 C CA . LYS A 1 208 ? -2.126 68.453 90.763 1.00 64.07 340 LYS A CA 1
ATOM 1497 C C . LYS A 1 208 ? -1.133 68.623 91.908 1.00 62.95 340 LYS A C 1
ATOM 1498 O O . LYS A 1 208 ? -1.504 68.627 93.085 1.00 64.43 340 LYS A O 1
ATOM 1504 N N . SER A 1 209 ? 0.137 68.758 91.543 1.00 54.93 341 SER A N 1
ATOM 1505 C CA . SER A 1 209 ? 1.185 69.073 92.497 1.00 52.36 341 SER A CA 1
ATOM 1506 C C . SER A 1 209 ? 0.974 70.485 93.039 1.00 46.92 341 SER A C 1
ATOM 1507 O O . SER A 1 209 ? 1.194 70.745 94.219 1.00 44.50 341 SER A O 1
ATOM 1510 N N . GLY A 1 210 ? 0.536 71.391 92.170 1.00 40.00 342 GLY A N 1
ATOM 1511 C CA . GLY A 1 210 ? 0.296 72.765 92.570 1.00 37.89 342 GLY A CA 1
ATOM 1512 C C . GLY A 1 210 ? 1.334 73.733 92.034 1.00 37.10 342 GLY A C 1
ATOM 1513 O O . GLY A 1 210 ? 1.277 74.931 92.309 1.00 40.62 342 GLY A O 1
ATOM 1514 N N . PHE A 1 211 ? 2.291 73.217 91.271 1.00 22.26 343 PHE A N 1
ATOM 1515 C CA . PHE A 1 211 ? 3.325 74.060 90.686 1.00 21.34 343 PHE A CA 1
ATOM 1516 C C . PHE A 1 211 ? 2.864 74.630 89.352 1.00 20.50 343 PHE A C 1
ATOM 1517 O O . PHE A 1 211 ? 2.144 73.974 88.602 1.00 20.31 343 PHE A O 1
ATOM 1525 N N . GLY A 1 212 ? 3.272 75.861 89.065 1.00 23.58 344 GLY A N 1
ATOM 1526 C CA . GLY A 1 212 ? 2.949 76.481 87.796 1.00 19.71 344 GLY A CA 1
ATOM 1527 C C . GLY A 1 212 ? 3.830 75.938 86.688 1.00 19.06 344 GLY A C 1
ATOM 1528 O O . GLY A 1 212 ? 5.041 75.808 86.856 1.00 18.59 344 GLY A O 1
ATOM 1529 N N . VAL A 1 213 ? 3.214 75.599 85.561 1.00 19.09 345 VAL A N 1
ATOM 1530 C CA . VAL A 1 213 ? 3.942 75.159 84.377 1.00 19.49 345 VAL A CA 1
ATOM 1531 C C . VAL A 1 213 ? 3.430 75.921 83.157 1.00 22.37 345 VAL A C 1
ATOM 1532 O O . VAL A 1 213 ? 2.363 76.540 83.201 1.00 22.58 345 VAL A O 1
ATOM 1536 N N . PHE A 1 214 ? 4.193 75.884 82.071 1.00 17.35 346 PHE A N 1
ATOM 1537 C CA . PHE A 1 214 ? 3.746 76.495 80.828 1.00 19.78 346 PHE A CA 1
ATOM 1538 C C . PHE A 1 214 ? 3.423 75.428 79.779 1.00 22.10 346 PHE A C 1
ATOM 1539 O O . PHE A 1 214 ? 4.135 74.433 79.648 1.00 18.17 346 PHE A O 1
ATOM 1547 N N . LYS A 1 215 ? 2.337 75.640 79.042 1.00 22.71 347 LYS A N 1
ATOM 1548 C CA . LYS A 1 215 ? 1.919 74.703 78.009 1.00 21.81 347 LYS A CA 1
ATOM 1549 C C . LYS A 1 215 ? 1.823 75.366 76.636 1.00 23.41 347 LYS A C 1
ATOM 1550 O O . LYS A 1 215 ? 1.427 76.526 76.514 1.00 23.29 347 LYS A O 1
ATOM 1556 N N . TYR A 1 216 ? 2.191 74.615 75.604 1.00 23.87 348 TYR A N 1
ATOM 1557 C CA . TYR A 1 216 ? 2.226 75.135 74.247 1.00 26.63 348 TYR A CA 1
ATOM 1558 C C . TYR A 1 216 ? 1.573 74.139 73.302 1.00 31.51 348 TYR A C 1
ATOM 1559 O O . TYR A 1 216 ? 1.840 72.940 73.367 1.00 32.68 348 TYR A O 1
ATOM 1568 N N . ARG A 1 217 ? 0.704 74.637 72.433 1.00 34.52 349 ARG A N 1
ATOM 1569 C CA . ARG A 1 217 ? 0.030 73.785 71.469 1.00 34.54 349 ARG A CA 1
ATOM 1570 C C . ARG A 1 217 ? 0.762 73.818 70.136 1.00 34.06 349 ARG A C 1
ATOM 1571 O O . ARG A 1 217 ? 0.883 74.870 69.507 1.00 39.95 349 ARG A O 1
ATOM 1579 N N . LEU A 1 218 ? 1.256 72.655 69.725 1.00 24.30 350 LEU A N 1
ATOM 1580 C CA . LEU A 1 218 ? 2.003 72.511 68.483 1.00 26.99 350 LEU A CA 1
ATOM 1581 C C . LEU A 1 218 ? 1.143 71.862 67.406 1.00 29.51 350 LEU A C 1
ATOM 1582 O O . LEU A 1 218 ? 0.475 70.858 67.652 1.00 29.02 350 LEU A O 1
ATOM 1587 N N . GLU A 1 219 ? 1.159 72.445 66.213 1.00 33.69 351 GLU A N 1
ATOM 1588 C CA . GLU A 1 219 ? 0.409 71.903 65.089 1.00 37.08 351 GLU A CA 1
ATOM 1589 C C . GLU A 1 219 ? 1.336 71.684 63.903 1.00 38.48 351 GLU A C 1
ATOM 1590 O O . GLU A 1 219 ? 2.149 72.549 63.573 1.00 40.13 351 GLU A O 1
ATOM 1596 N N . ARG A 1 220 ? 1.212 70.523 63.269 1.00 27.44 352 ARG A N 1
ATOM 1597 C CA . ARG A 1 220 ? 2.095 70.165 62.169 1.00 27.74 352 ARG A CA 1
ATOM 1598 C C . ARG A 1 220 ? 1.849 71.024 60.932 1.00 29.91 352 ARG A C 1
ATOM 1599 O O . ARG A 1 220 ? 0.711 71.369 60.619 1.00 31.69 352 ARG A O 1
ATOM 1607 N N . ILE A 1 221 ? 2.932 71.372 60.244 1.00 31.11 353 ILE A N 1
ATOM 1608 C CA . ILE A 1 221 ? 2.846 72.127 59.001 1.00 35.54 353 ILE A CA 1
ATOM 1609 C C . ILE A 1 221 ? 2.267 71.243 57.907 1.00 35.49 353 ILE A C 1
ATOM 1610 O O . ILE A 1 221 ? 2.645 70.083 57.773 1.00 34.08 353 ILE A O 1
ATOM 1615 N N . GLU A 1 222 ? 1.352 71.804 57.126 1.00 41.64 354 GLU A N 1
ATOM 1616 C CA . GLU A 1 222 ? 0.657 71.071 56.076 1.00 44.35 354 GLU A CA 1
ATOM 1617 C C . GLU A 1 222 ? 1.585 70.704 54.914 1.00 42.06 354 GLU A C 1
ATOM 1618 O O . GLU A 1 222 ? 2.545 71.419 54.623 1.00 40.78 354 GLU A O 1
ATOM 1624 N N . GLY A 1 223 ? 1.296 69.582 54.261 1.00 34.32 355 GLY A N 1
ATOM 1625 C CA . GLY A 1 223 ? 1.984 69.208 53.037 1.00 31.69 355 GLY A CA 1
ATOM 1626 C C . GLY A 1 223 ? 3.288 68.444 53.195 1.00 32.42 355 GLY A C 1
ATOM 1627 O O . GLY A 1 223 ? 4.047 68.308 52.236 1.00 33.79 355 GLY A O 1
ATOM 1628 N N . GLN A 1 224 ? 3.558 67.943 54.395 1.00 33.44 356 GLN A N 1
ATOM 1629 C CA . GLN A 1 224 ? 4.774 67.170 54.626 1.00 33.40 356 GLN A CA 1
ATOM 1630 C C . GLN A 1 224 ? 4.530 65.681 54.433 1.00 28.69 356 GLN A C 1
ATOM 1631 O O . GLN A 1 224 ? 3.391 65.217 54.467 1.00 33.37 356 GLN A O 1
ATOM 1637 N N . ALA A 1 225 ? 5.610 64.935 54.234 1.00 24.22 357 ALA A N 1
ATOM 1638 C CA . ALA A 1 225 ? 5.533 63.485 54.168 1.00 25.63 357 ALA A CA 1
ATOM 1639 C C . ALA A 1 225 ? 5.007 62.930 55.485 1.00 29.60 357 ALA A C 1
ATOM 1640 O O . ALA A 1 225 ? 5.083 63.595 56.524 1.00 31.21 357 ALA A O 1
ATOM 1642 N N . GLU A 1 226 ? 4.472 61.712 55.429 1.00 24.17 358 GLU A N 1
ATOM 1643 C CA . GLU A 1 226 ? 3.945 61.025 56.601 1.00 24.52 358 GLU A CA 1
ATOM 1644 C C . GLU A 1 226 ? 4.972 61.015 57.730 1.00 25.89 358 GLU A C 1
ATOM 1645 O O . GLU A 1 226 ? 6.167 60.845 57.493 1.00 27.39 358 GLU A O 1
ATOM 1651 N N . MET A 1 227 ? 4.502 61.207 58.956 1.00 19.89 359 MET A N 1
ATOM 1652 C CA . MET A 1 227 ? 5.377 61.159 60.115 1.00 21.64 359 MET A CA 1
ATOM 1653 C C . MET A 1 227 ? 5.975 59.770 60.297 1.00 24.39 359 MET A C 1
ATOM 1654 O O . MET A 1 227 ? 5.316 58.759 60.052 1.00 25.78 359 MET A O 1
ATOM 1659 N N . GLY A 1 228 ? 7.230 59.731 60.729 1.00 23.19 360 GLY A N 1
ATOM 1660 C CA . GLY A 1 228 ? 7.910 58.477 60.985 1.00 18.62 360 GLY A CA 1
ATOM 1661 C C . GLY A 1 228 ? 7.342 57.725 62.173 1.00 17.50 360 GLY A C 1
ATOM 1662 O O . GLY A 1 228 ? 7.331 56.495 62.178 1.00 19.92 360 GLY A O 1
ATOM 1663 N N . SER A 1 229 ? 6.872 58.451 63.186 1.00 20.41 361 SER A N 1
ATOM 1664 C CA . SER A 1 229 ? 6.291 57.798 64.360 1.00 21.29 361 SER A CA 1
ATOM 1665 C C . SER A 1 229 ? 5.034 56.999 63.989 1.00 18.64 361 SER A C 1
ATOM 1666 O O . SER A 1 229 ? 4.788 55.917 64.528 1.00 20.78 361 SER A O 1
ATOM 1669 N N . SER A 1 230 ? 4.260 57.529 63.046 1.00 20.40 362 SER A N 1
ATOM 1670 C CA . SER A 1 230 ? 3.088 56.831 62.529 1.00 22.67 362 SER A CA 1
ATOM 1671 C C . SER A 1 230 ? 3.485 55.530 61.834 1.00 20.86 362 SER A C 1
ATOM 1672 O O . SER A 1 230 ? 2.846 54.490 62.022 1.00 17.48 362 SER A O 1
ATOM 1675 N N . VAL A 1 231 ? 4.544 55.600 61.033 1.00 18.35 363 VAL A N 1
ATOM 1676 C CA . VAL A 1 231 ? 5.074 54.426 60.349 1.00 20.53 363 VAL A CA 1
ATOM 1677 C C . VAL A 1 231 ? 5.540 53.380 61.366 1.00 25.44 363 VAL A C 1
ATOM 1678 O O . VAL A 1 231 ? 5.300 52.181 61.199 1.00 27.84 363 VAL A O 1
ATOM 1682 N N . LEU A 1 232 ? 6.187 53.847 62.430 1.00 15.52 364 LEU A N 1
ATOM 1683 C CA . LEU A 1 232 ? 6.654 52.972 63.501 1.00 15.73 364 LEU A CA 1
ATOM 1684 C C . LEU A 1 232 ? 5.499 52.222 64.156 1.00 17.72 364 LEU A C 1
ATOM 1685 O O . LEU A 1 232 ? 5.520 50.985 64.267 1.00 22.99 364 LEU A O 1
ATOM 1690 N N . LYS A 1 233 ? 4.491 52.977 64.591 1.00 20.85 365 LYS A N 1
ATOM 1691 C CA . LYS A 1 233 ? 3.339 52.381 65.260 1.00 22.35 365 LYS A CA 1
ATOM 1692 C C . LYS A 1 233 ? 2.625 51.400 64.332 1.00 17.59 365 LYS A C 1
ATOM 1693 O O . LYS A 1 233 ? 2.203 50.321 64.751 1.00 21.26 365 LYS A O 1
ATOM 1699 N N . PHE A 1 234 ? 2.526 51.778 63.062 1.00 17.25 366 PHE A N 1
ATOM 1700 C CA . PHE A 1 234 ? 1.930 50.931 62.037 1.00 18.97 366 PHE A CA 1
ATOM 1701 C C . PHE A 1 234 ? 2.661 49.590 61.894 1.00 19.25 366 PHE A C 1
ATOM 1702 O O . PHE A 1 234 ? 2.029 48.524 61.880 1.00 20.15 366 PHE A O 1
ATOM 1710 N N . ALA A 1 235 ? 3.988 49.645 61.793 1.00 22.29 367 ALA A N 1
ATOM 1711 C CA . ALA A 1 235 ? 4.808 48.434 61.682 1.00 25.28 367 ALA A CA 1
ATOM 1712 C C . ALA A 1 235 ? 4.627 47.521 62.893 1.00 25.60 367 ALA A C 1
ATOM 1713 O O . ALA A 1 235 ? 4.393 46.303 62.760 1.00 27.36 367 ALA A O 1
ATOM 1715 N N . ARG A 1 236 ? 4.735 48.120 64.075 1.00 20.10 368 ARG A N 1
ATOM 1716 C CA . ARG A 1 236 ? 4.532 47.391 65.322 1.00 26.57 368 ARG A CA 1
ATOM 1717 C C . ARG A 1 236 ? 3.186 46.671 65.325 1.00 26.82 368 ARG A C 1
ATOM 1718 O O . ARG A 1 236 ? 3.094 45.477 65.643 1.00 24.60 368 ARG A O 1
ATOM 1726 N N . THR A 1 237 ? 2.146 47.410 64.948 1.00 23.57 369 THR A N 1
ATOM 1727 C CA . THR A 1 237 ? 0.795 46.860 64.907 1.00 23.56 369 THR A CA 1
ATOM 1728 C C . THR A 1 237 ? 0.726 45.700 63.911 1.00 21.60 369 THR A C 1
ATOM 1729 O O . THR A 1 237 ? 0.007 44.720 64.122 1.00 23.36 369 THR A O 1
ATOM 1733 N N . LEU A 1 238 ? 1.485 45.811 62.826 1.00 20.82 370 LEU A N 1
ATOM 1734 C CA . LEU A 1 238 ? 1.582 44.726 61.859 1.00 23.83 370 LEU A CA 1
ATOM 1735 C C . LEU A 1 238 ? 2.239 43.500 62.477 1.00 27.86 370 LEU A C 1
ATOM 1736 O O . LEU A 1 238 ? 1.992 42.374 62.045 1.00 27.32 370 LEU A O 1
ATOM 1741 N N . LYS A 1 239 ? 3.085 43.718 63.478 1.00 26.02 371 LYS A N 1
ATOM 1742 C CA . LYS A 1 239 ? 3.667 42.588 64.202 1.00 24.50 371 LYS A CA 1
ATOM 1743 C C . LYS A 1 239 ? 2.705 41.990 65.230 1.00 23.99 371 LYS A C 1
ATOM 1744 O O . LYS A 1 239 ? 2.784 40.799 65.527 1.00 23.32 371 LYS A O 1
ATOM 1750 N N . THR A 1 240 ? 1.806 42.803 65.782 1.00 31.92 372 THR A N 1
ATOM 1751 C CA . THR A 1 240 ? 0.922 42.303 66.843 1.00 35.15 372 THR A CA 1
ATOM 1752 C C . THR A 1 240 ? -0.517 41.988 66.413 1.00 38.09 372 THR A C 1
ATOM 1753 O O . THR A 1 240 ? -1.113 41.023 66.896 1.00 39.52 372 THR A O 1
ATOM 1757 N N . ASN A 1 241 ? -1.079 42.804 65.526 1.00 32.08 373 ASN A N 1
ATOM 1758 C CA . ASN A 1 241 ? -2.454 42.595 65.070 1.00 29.59 373 ASN A CA 1
ATOM 1759 C C . ASN A 1 241 ? -2.698 43.203 63.687 1.00 28.23 373 ASN A C 1
ATOM 1760 O O . ASN A 1 241 ? -3.454 44.167 63.553 1.00 27.68 373 ASN A O 1
ATOM 1765 N N . PRO A 1 242 ? -2.063 42.624 62.653 1.00 23.10 374 PRO A N 1
ATOM 1766 C CA . PRO A 1 242 ? -2.033 43.180 61.294 1.00 22.43 374 PRO A CA 1
ATOM 1767 C C . PRO A 1 242 ? -3.403 43.431 60.664 1.00 23.73 374 PRO A C 1
ATOM 1768 O O . PRO A 1 242 ? -3.558 44.405 59.925 1.00 23.45 374 PRO A O 1
ATOM 1772 N N . LEU A 1 243 ? -4.379 42.576 60.945 1.00 25.33 375 LEU A N 1
ATOM 1773 C CA . LEU A 1 243 ? -5.697 42.727 60.340 1.00 26.86 375 LEU A CA 1
ATOM 1774 C C . LEU A 1 243 ? -6.442 43.962 60.845 1.00 30.41 375 LEU A C 1
ATOM 1775 O O . LEU A 1 243 ? -7.366 44.443 60.191 1.00 31.35 375 LEU A O 1
ATOM 1780 N N . SER A 1 244 ? -6.039 44.480 62.002 1.00 26.73 376 SER A N 1
ATOM 1781 C CA . SER A 1 244 ? -6.697 45.653 62.562 1.00 27.21 376 SER A CA 1
ATOM 1782 C C . SER A 1 244 ? -6.426 46.899 61.722 1.00 28.52 376 SER A C 1
ATOM 1783 O O . SER A 1 244 ? -7.254 47.806 61.666 1.00 27.61 376 SER A O 1
ATOM 1786 N N . VAL A 1 245 ? -5.268 46.946 61.072 1.00 24.75 377 VAL A N 1
ATOM 1787 C CA . VAL A 1 245 ? -4.937 48.085 60.223 1.00 24.26 377 VAL A CA 1
ATOM 1788 C C . VAL A 1 245 ? -4.938 47.715 58.744 1.00 24.21 377 VAL A C 1
ATOM 1789 O O . VAL A 1 245 ? -5.060 48.586 57.884 1.00 27.92 377 VAL A O 1
ATOM 1793 N N . ARG A 1 246 ? -4.808 46.425 58.452 1.00 26.78 378 ARG A N 1
ATOM 1794 C CA . ARG A 1 246 ? -4.861 45.943 57.077 1.00 28.43 378 ARG A CA 1
ATOM 1795 C C . ARG A 1 246 ? -5.827 44.770 56.946 1.00 29.69 378 ARG A C 1
ATOM 1796 O O . ARG A 1 246 ? -5.400 43.623 56.833 1.00 28.94 378 ARG A O 1
ATOM 1804 N N . PRO A 1 247 ? -7.138 45.057 56.955 1.00 28.14 379 PRO A N 1
ATOM 1805 C CA . PRO A 1 247 ? -8.146 43.992 56.905 1.00 30.02 379 PRO A CA 1
ATOM 1806 C C . PRO A 1 247 ? -8.133 43.235 55.576 1.00 30.67 379 PRO A C 1
ATOM 1807 O O . PRO A 1 247 ? -8.651 42.120 55.508 1.00 31.98 379 PRO A O 1
ATOM 1811 N N . ARG A 1 248 ? -7.539 43.829 54.543 1.00 33.57 380 ARG A N 1
ATOM 1812 C CA . ARG A 1 248 ? -7.371 43.162 53.253 1.00 33.59 380 ARG A CA 1
ATOM 1813 C C . ARG A 1 248 ? -5.914 43.231 52.822 1.00 32.45 380 ARG A C 1
ATOM 1814 O O . ARG A 1 248 ? -5.179 44.122 53.254 1.00 28.16 380 ARG A O 1
ATOM 1822 N N . GLY A 1 249 ? -5.504 42.300 51.960 1.00 43.41 381 GLY A N 1
ATOM 1823 C CA . GLY A 1 249 ? -4.180 42.341 51.363 1.00 40.75 381 GLY A CA 1
ATOM 1824 C C . GLY A 1 249 ? -3.300 41.152 51.692 1.00 41.02 381 GLY A C 1
ATOM 1825 O O . GLY A 1 249 ? -2.550 40.665 50.845 1.00 43.39 381 GLY A O 1
ATOM 1826 N N . TYR A 1 250 ? -3.383 40.683 52.930 1.00 48.86 382 TYR A N 1
ATOM 1827 C CA . TYR A 1 250 ? -2.523 39.592 53.371 1.00 48.88 382 TYR A CA 1
ATOM 1828 C C . TYR A 1 250 ? -2.962 38.237 52.824 1.00 51.87 382 TYR A C 1
ATOM 1829 O O . TYR A 1 250 ? -3.901 37.612 53.323 1.00 53.79 382 TYR A O 1
ATOM 1838 N N . ILE A 1 251 ? -2.268 37.806 51.777 1.00 33.43 383 ILE A N 1
ATOM 1839 C CA . ILE A 1 251 ? -2.521 36.526 51.136 1.00 33.23 383 ILE A CA 1
ATOM 1840 C C . ILE A 1 251 ? -2.094 35.398 52.055 1.00 31.28 383 ILE A C 1
ATOM 1841 O O . ILE A 1 251 ? -2.823 34.428 52.249 1.00 33.27 383 ILE A O 1
ATOM 1846 N N . ASN A 1 252 ? -0.901 35.544 52.622 1.00 29.10 384 ASN A N 1
ATOM 1847 C CA . ASN A 1 252 ? -0.305 34.517 53.461 1.00 32.18 384 ASN A CA 1
ATOM 1848 C C . ASN A 1 252 ? 0.677 35.154 54.441 1.00 34.79 384 ASN A C 1
ATOM 1849 O O . ASN A 1 252 ? 1.427 36.060 54.071 1.00 34.94 384 ASN A O 1
ATOM 1854 N N . PHE A 1 253 ? 0.675 34.691 55.688 1.00 30.02 385 PHE A N 1
ATOM 1855 C CA . PHE A 1 253 ? 1.519 35.302 56.714 1.00 27.06 385 PHE A CA 1
ATOM 1856 C C . PHE A 1 253 ? 2.875 34.620 56.893 1.00 25.02 385 PHE A C 1
ATOM 1857 O O . PHE A 1 253 ? 3.688 35.047 57.713 1.00 22.57 385 PHE A O 1
ATOM 1865 N N . ASP A 1 254 ? 3.116 33.568 56.117 1.00 26.92 386 ASP A N 1
ATOM 1866 C CA . ASP A 1 254 ? 4.405 32.884 56.131 1.00 26.02 386 ASP A CA 1
ATOM 1867 C C . ASP A 1 254 ? 4.607 32.056 54.862 1.00 28.02 386 ASP A C 1
ATOM 1868 O O . ASP A 1 254 ? 4.167 30.907 54.797 1.00 27.98 386 ASP A O 1
ATOM 1873 N N . ILE A 1 255 ? 5.255 32.642 53.854 1.00 32.83 387 ILE A N 1
ATOM 1874 C CA . ILE A 1 255 ? 5.553 31.937 52.607 1.00 31.29 387 ILE A CA 1
ATOM 1875 C C . ILE A 1 255 ? 6.787 31.089 52.817 1.00 33.38 387 ILE A C 1
ATOM 1876 O O . ILE A 1 255 ? 6.999 30.097 52.126 1.00 39.94 387 ILE A O 1
ATOM 1881 N N . SER A 1 256 ? 7.605 31.486 53.785 1.00 26.48 388 SER A N 1
ATOM 1882 C CA . SER A 1 256 ? 8.680 30.628 54.262 1.00 30.10 388 SER A CA 1
ATOM 1883 C C . SER A 1 256 ? 8.067 29.331 54.681 1.00 37.85 388 SER A C 1
ATOM 1884 O O . SER A 1 256 ? 8.666 28.278 54.614 1.00 37.23 388 SER A O 1
ATOM 1887 N N . ASN A 1 257 ? 6.850 29.439 55.170 1.00 60.44 389 ASN A N 1
ATOM 1888 C CA . ASN A 1 257 ? 6.036 28.261 55.444 1.00 61.98 389 ASN A CA 1
ATOM 1889 C C . ASN A 1 257 ? 6.722 27.423 56.511 1.00 62.56 389 ASN A C 1
ATOM 1890 O O . ASN A 1 257 ? 6.931 26.205 56.366 1.00 65.11 389 ASN A O 1
ATOM 1895 N N . GLY A 1 258 ? 7.066 28.119 57.596 1.00 39.19 390 GLY A N 1
ATOM 1896 C CA . GLY A 1 258 ? 7.730 27.530 58.755 1.00 31.91 390 GLY A CA 1
ATOM 1897 C C . GLY A 1 258 ? 9.170 27.079 58.508 1.00 27.16 390 GLY A C 1
ATOM 1898 O O . GLY A 1 258 ? 9.819 26.499 59.404 1.00 24.82 390 GLY A O 1
ATOM 1899 N N . LYS A 1 259 ? 9.695 27.348 57.310 1.00 29.96 391 LYS A N 1
ATOM 1900 C CA . LYS A 1 259 ? 11.101 26.988 57.055 1.00 27.93 391 LYS A CA 1
ATOM 1901 C C . LYS A 1 259 ? 12.110 28.002 57.587 1.00 27.24 391 LYS A C 1
ATOM 1902 O O . LYS A 1 259 ? 13.315 27.719 57.646 1.00 26.88 391 LYS A O 1
ATOM 1908 N N . GLU A 1 260 ? 11.603 29.177 57.945 1.00 22.42 392 GLU A N 1
ATOM 1909 C CA . GLU A 1 260 ? 12.369 30.180 58.652 1.00 24.99 392 GLU A CA 1
ATOM 1910 C C . GLU A 1 260 ? 11.909 30.151 60.103 1.00 29.26 392 GLU A C 1
ATOM 1911 O O . GLU A 1 260 ? 10.842 29.620 60.415 1.00 30.26 392 GLU A O 1
ATOM 1917 N N . ASN A 1 261 ? 12.711 30.729 60.989 1.00 32.64 393 ASN A N 1
ATOM 1918 C CA . ASN A 1 261 ? 12.362 30.785 62.403 1.00 33.68 393 ASN A CA 1
ATOM 1919 C C . ASN A 1 261 ? 11.433 31.951 62.704 1.00 33.57 393 ASN A C 1
ATOM 1920 O O . ASN A 1 261 ? 10.906 32.072 63.809 1.00 36.57 393 ASN A O 1
ATOM 1925 N N . VAL A 1 262 ? 11.246 32.809 61.708 1.00 31.97 394 VAL A N 1
ATOM 1926 C CA . VAL A 1 262 ? 10.270 33.887 61.778 1.00 31.53 394 VAL A CA 1
ATOM 1927 C C . VAL A 1 262 ? 9.397 33.838 60.525 1.00 30.06 394 VAL A C 1
ATOM 1928 O O . VAL A 1 262 ? 9.855 33.409 59.465 1.00 31.17 394 VAL A O 1
ATOM 1932 N N . PRO A 1 263 ? 8.126 34.250 60.647 1.00 25.07 395 PRO A N 1
ATOM 1933 C CA . PRO A 1 263 ? 7.214 34.215 59.497 1.00 22.68 395 PRO A CA 1
ATOM 1934 C C . PRO A 1 263 ? 7.580 35.255 58.444 1.00 24.25 395 PRO A C 1
ATOM 1935 O O . PRO A 1 263 ? 8.077 36.321 58.794 1.00 20.22 395 PRO A O 1
ATOM 1939 N N . VAL A 1 264 ? 7.353 34.938 57.171 1.00 30.61 396 VAL A N 1
ATOM 1940 C CA . VAL A 1 264 ? 7.602 35.890 56.093 1.00 27.70 396 VAL A CA 1
ATOM 1941 C C . VAL A 1 264 ? 6.287 36.316 55.457 1.00 25.77 396 VAL A C 1
ATOM 1942 O O . VAL A 1 264 ? 5.628 35.523 54.788 1.00 28.77 396 VAL A O 1
ATOM 1946 N N . TYR A 1 265 ? 5.911 37.572 55.667 1.00 19.14 397 TYR A N 1
ATOM 1947 C CA . TYR A 1 265 ? 4.614 38.062 55.211 1.00 21.48 397 TYR A CA 1
ATOM 1948 C C . TYR A 1 265 ? 4.534 38.178 53.695 1.00 22.89 397 TYR A C 1
ATOM 1949 O O . TYR A 1 265 ? 5.531 38.447 53.028 1.00 21.26 397 TYR A O 1
ATOM 1958 N N . LEU A 1 266 ? 3.333 37.987 53.161 1.00 19.74 398 LEU A N 1
ATOM 1959 C CA . LEU A 1 266 ? 3.070 38.226 51.749 1.00 20.34 398 LEU A CA 1
ATOM 1960 C C . LEU A 1 266 ? 1.846 39.121 51.616 1.00 21.29 398 LEU A C 1
ATOM 1961 O O . LEU A 1 266 ? 0.738 38.726 51.974 1.00 22.07 398 LEU A O 1
ATOM 1966 N N . PHE A 1 267 ? 2.051 40.325 51.097 1.00 29.20 399 PHE A N 1
ATOM 1967 C CA . PHE A 1 267 ? 1.003 41.336 51.072 1.00 31.25 399 PHE A CA 1
ATOM 1968 C C . PHE A 1 267 ? 0.749 41.852 49.664 1.00 31.64 399 PHE A C 1
ATOM 1969 O O . PHE A 1 267 ? 1.683 42.085 48.904 1.00 29.26 399 PHE A O 1
ATOM 1977 N N . ASN A 1 268 ? -0.522 42.034 49.324 1.00 32.13 400 ASN A N 1
ATOM 1978 C CA . ASN A 1 268 ? -0.898 42.530 48.005 1.00 30.88 400 ASN A CA 1
ATOM 1979 C C . ASN A 1 268 ? -2.223 43.281 48.054 1.00 30.32 400 ASN A C 1
ATOM 1980 O O . ASN A 1 268 ? -3.294 42.673 48.051 1.00 30.56 400 ASN A O 1
ATOM 1985 N N . ASP A 1 269 ? -2.137 44.608 48.104 1.00 26.18 401 ASP A N 1
ATOM 1986 C CA . ASP A 1 269 ? -3.320 45.463 48.143 1.00 30.08 401 ASP A CA 1
ATOM 1987 C C . ASP A 1 269 ? -3.555 46.131 46.795 1.00 34.73 401 ASP A C 1
ATOM 1988 O O . ASP A 1 269 ? -4.264 47.131 46.704 1.00 33.60 401 ASP A O 1
ATOM 1993 N N . ILE A 1 270 ? -2.953 45.567 45.751 1.00 50.17 402 ILE A N 1
ATOM 1994 C CA . ILE A 1 270 ? -3.023 46.136 44.407 1.00 52.26 402 ILE A CA 1
ATOM 1995 C C . ILE A 1 270 ? -3.861 45.274 43.453 1.00 55.85 402 ILE A C 1
ATOM 1996 O O . ILE A 1 270 ? -4.792 45.773 42.822 1.00 62.75 402 ILE A O 1
ATOM 2001 N N . ASP A 1 271 ? -3.528 43.988 43.348 1.00 47.65 403 ASP A N 1
ATOM 2002 C CA . ASP A 1 271 ? -4.296 43.062 42.511 1.00 45.19 403 ASP A CA 1
ATOM 2003 C C . ASP A 1 271 ? -4.385 41.652 43.096 1.00 44.45 403 ASP A C 1
ATOM 2004 O O . ASP A 1 271 ? -4.238 41.460 44.301 1.00 43.66 403 ASP A O 1
ATOM 2009 N N . SER A 1 272 ? -4.601 40.673 42.222 1.00 46.84 404 SER A N 1
ATOM 2010 C CA . SER A 1 272 ? -4.810 39.289 42.639 1.00 45.70 404 SER A CA 1
ATOM 2011 C C . SER A 1 272 ? -3.602 38.375 42.419 1.00 41.38 404 SER A C 1
ATOM 2012 O O . SER A 1 272 ? -3.689 37.165 42.624 1.00 41.61 404 SER A O 1
ATOM 2015 N N . ASP A 1 273 ? -2.481 38.952 42.001 1.00 33.85 405 ASP A N 1
ATOM 2016 C CA . ASP A 1 273 ? -1.285 38.161 41.738 1.00 33.95 405 ASP A CA 1
ATOM 2017 C C . ASP A 1 273 ? -0.725 37.555 43.021 1.00 34.30 405 ASP A C 1
ATOM 2018 O O . ASP A 1 273 ? -0.597 38.233 44.040 1.00 33.45 405 ASP A O 1
ATOM 2023 N N . GLN A 1 274 ? -0.388 36.272 42.964 1.00 40.36 406 GLN A N 1
ATOM 2024 C CA . GLN A 1 274 ? 0.151 35.574 44.121 1.00 40.11 406 GLN A CA 1
ATOM 2025 C C . GLN A 1 274 ? 1.356 34.724 43.750 1.00 39.97 406 GLN A C 1
ATOM 2026 O O . GLN A 1 274 ? 1.532 33.640 44.293 1.00 39.17 406 GLN A O 1
ATOM 2032 N N . GLU A 1 275 ? 2.173 35.221 42.822 1.00 45.35 407 GLU A N 1
ATOM 2033 C CA . GLU A 1 275 ? 3.358 34.497 42.338 1.00 46.19 407 GLU A CA 1
ATOM 2034 C C . GLU A 1 275 ? 4.323 33.914 43.394 1.00 42.30 407 GLU A C 1
ATOM 2035 O O . GLU A 1 275 ? 4.752 32.771 43.250 1.00 44.73 407 GLU A O 1
ATOM 2041 N N . PRO A 1 276 ? 4.676 34.687 44.444 1.00 34.74 408 PRO A N 1
ATOM 2042 C CA . PRO A 1 276 ? 5.645 34.150 45.410 1.00 32.22 408 PRO A CA 1
ATOM 2043 C C . PRO A 1 276 ? 5.242 32.815 46.041 1.00 31.23 408 PRO A C 1
ATOM 2044 O O . PRO A 1 276 ? 6.120 32.035 46.411 1.00 30.52 408 PRO A O 1
ATOM 2048 N N . LEU A 1 277 ? 3.942 32.561 46.152 1.00 36.07 409 LEU A N 1
ATOM 2049 C CA . LEU A 1 277 ? 3.438 31.297 46.686 1.00 37.58 409 LEU A CA 1
ATOM 2050 C C . LEU A 1 277 ? 3.885 30.102 45.843 1.00 36.75 409 LEU A C 1
ATOM 2051 O O . LEU A 1 277 ? 4.146 29.020 46.362 1.00 41.17 409 LEU A O 1
ATOM 2056 N N . TYR A 1 278 ? 3.999 30.318 44.541 1.00 28.17 410 TYR A N 1
ATOM 2057 C CA . TYR A 1 278 ? 4.273 29.249 43.589 1.00 34.33 410 TYR A CA 1
ATOM 2058 C C . TYR A 1 278 ? 5.737 28.795 43.497 1.00 32.79 410 TYR A C 1
ATOM 2059 O O . TYR A 1 278 ? 6.040 27.819 42.822 1.00 33.88 410 TYR A O 1
ATOM 2068 N N . TYR A 1 279 ? 6.642 29.502 44.163 1.00 32.52 411 TYR A N 1
ATOM 2069 C CA . TYR A 1 279 ? 8.007 29.003 44.295 1.00 33.95 411 TYR A CA 1
ATOM 2070 C C . TYR A 1 279 ? 8.040 28.040 45.471 1.00 32.20 411 TYR A C 1
ATOM 2071 O O . TYR A 1 279 ? 7.189 28.108 46.361 1.00 35.06 411 TYR A O 1
ATOM 2080 N N . GLU A 1 280 ? 9.018 27.144 45.482 1.00 28.23 412 GLU A N 1
ATOM 2081 C CA . GLU A 1 280 ? 9.277 26.356 46.673 1.00 32.47 412 GLU A CA 1
ATOM 2082 C C . GLU A 1 280 ? 10.248 27.153 47.524 1.00 32.69 412 GLU A C 1
ATOM 2083 O O . GLU A 1 280 ? 11.346 27.486 47.074 1.00 30.92 412 GLU A O 1
ATOM 2089 N N . TYR A 1 281 ? 9.840 27.477 48.745 1.00 35.96 413 TYR A N 1
ATOM 2090 C CA . TYR A 1 281 ? 10.682 28.276 49.621 1.00 31.71 413 TYR A CA 1
ATOM 2091 C C . TYR A 1 281 ? 11.923 27.500 50.045 1.00 32.27 413 TYR A C 1
ATOM 2092 O O . TYR A 1 281 ? 11.841 26.329 50.414 1.00 32.51 413 TYR A O 1
ATOM 2101 N N . LEU A 1 282 ? 13.070 28.168 49.987 1.00 26.06 414 LEU A N 1
ATOM 2102 C CA . LEU A 1 282 ? 14.342 27.555 50.339 1.00 24.86 414 LEU A CA 1
ATOM 2103 C C . LEU A 1 282 ? 15.153 28.526 51.190 1.00 26.22 414 LEU A C 1
ATOM 2104 O O . LEU A 1 282 ? 15.617 29.554 50.698 1.00 29.12 414 LEU A O 1
ATOM 2109 N N . ALA A 1 283 ? 15.324 28.194 52.466 1.00 28.94 415 ALA A N 1
ATOM 2110 C CA . ALA A 1 283 ? 15.872 29.140 53.435 1.00 28.10 415 ALA A CA 1
ATOM 2111 C C . ALA A 1 283 ? 17.381 29.327 53.313 1.00 26.10 415 ALA A C 1
ATOM 2112 O O . ALA A 1 283 ? 17.914 30.375 53.673 1.00 28.50 415 ALA A O 1
ATOM 2114 N N . GLN A 1 284 ? 18.066 28.307 52.813 1.00 18.18 416 GLN A N 1
ATOM 2115 C CA . GLN A 1 284 ? 19.511 28.373 52.642 1.00 18.68 416 GLN A CA 1
ATOM 2116 C C . GLN A 1 284 ? 19.883 27.914 51.240 1.00 18.58 416 GLN A C 1
ATOM 2117 O O . GLN A 1 284 ? 19.244 27.021 50.690 1.00 19.81 416 GLN A O 1
ATOM 2123 N N . THR A 1 285 ? 20.915 28.525 50.669 1.00 18.28 417 THR A N 1
ATOM 2124 C CA . THR A 1 285 ? 21.367 28.172 49.328 1.00 18.33 417 THR A CA 1
ATOM 2125 C C . THR A 1 285 ? 21.715 26.690 49.220 1.00 21.52 417 THR A C 1
ATOM 2126 O O . THR A 1 285 ? 22.389 26.135 50.087 1.00 23.25 417 THR A O 1
ATOM 2130 N N . SER A 1 286 ? 21.228 26.052 48.161 1.00 23.31 418 SER A N 1
ATOM 2131 C CA . SER A 1 286 ? 21.542 24.653 47.908 1.00 23.35 418 SER A CA 1
ATOM 2132 C C . SER A 1 286 ? 22.730 24.516 46.959 1.00 23.18 418 SER A C 1
ATOM 2133 O O . SER A 1 286 ? 22.665 24.912 45.795 1.00 22.68 418 SER A O 1
ATOM 2136 N N . PHE A 1 287 ? 23.820 23.961 47.473 1.00 21.44 419 PHE A N 1
ATOM 2137 C CA . PHE A 1 287 ? 25.011 23.726 46.674 1.00 21.92 419 PHE A CA 1
ATOM 2138 C C . PHE A 1 287 ? 24.898 22.366 45.991 1.00 23.03 419 PHE A C 1
ATOM 2139 O O . PHE A 1 287 ? 24.168 21.499 46.468 1.00 23.59 419 PHE A O 1
ATOM 2147 N N . PRO A 1 288 ? 25.589 22.187 44.853 1.00 28.42 420 PRO A N 1
ATOM 2148 C CA . PRO A 1 288 ? 25.484 20.940 44.086 1.00 30.63 420 PRO A CA 1
ATOM 2149 C C . PRO A 1 288 ? 25.834 19.713 44.914 1.00 35.70 420 PRO A C 1
ATOM 2150 O O . PRO A 1 288 ? 26.841 19.725 45.621 1.00 39.68 420 PRO A O 1
ATOM 2154 N N . PRO A 1 289 ? 24.995 18.669 44.832 1.00 34.32 421 PRO A N 1
ATOM 2155 C CA . PRO A 1 289 ? 25.188 17.420 45.571 1.00 38.21 421 PRO A CA 1
ATOM 2156 C C . PRO A 1 289 ? 26.571 16.846 45.312 1.00 44.41 421 PRO A C 1
ATOM 2157 O O . PRO A 1 289 ? 26.971 16.698 44.155 1.00 44.66 421 PRO A O 1
ATOM 2161 N N . GLY A 1 290 ? 27.296 16.544 46.383 1.00 52.34 422 GLY A N 1
ATOM 2162 C CA . GLY A 1 290 ? 28.636 16.011 46.255 1.00 56.56 422 GLY A CA 1
ATOM 2163 C C . GLY A 1 290 ? 29.707 17.082 46.234 1.00 61.53 422 GLY A C 1
ATOM 2164 O O . GLY A 1 290 ? 30.748 16.909 45.601 1.00 64.21 422 GLY A O 1
ATOM 2165 N N . LEU A 1 291 ? 29.458 18.192 46.919 1.00 52.29 423 LEU A N 1
ATOM 2166 C CA . LEU A 1 291 ? 30.471 19.167 47.209 1.00 53.32 423 LEU A CA 1
ATOM 2167 C C . LEU A 1 291 ? 30.871 19.026 48.635 1.00 55.58 423 LEU A C 1
ATOM 2168 O O . LEU A 1 291 ? 32.024 19.141 48.997 1.00 52.38 423 LEU A O 1
ATOM 2173 N N . PHE A 1 292 ? 29.870 18.811 49.460 1.00 56.52 424 PHE A N 1
ATOM 2174 C CA . PHE A 1 292 ? 30.094 18.824 50.871 1.00 62.61 424 PHE A CA 1
ATOM 2175 C C . PHE A 1 292 ? 30.933 17.664 51.386 1.00 63.60 424 PHE A C 1
ATOM 2176 O O . PHE A 1 292 ? 30.921 16.568 50.866 1.00 64.66 424 PHE A O 1
ATOM 2184 N N . GLY A 1 297 ? 34.564 15.694 55.816 1.00 89.61 429 GLY A N 1
ATOM 2185 C CA . GLY A 1 297 ? 34.970 17.079 55.665 1.00 88.19 429 GLY A CA 1
ATOM 2186 C C . GLY A 1 297 ? 36.208 17.345 56.456 1.00 89.72 429 GLY A C 1
ATOM 2187 O O . GLY A 1 297 ? 36.312 16.866 57.577 1.00 91.78 429 GLY A O 1
ATOM 2188 N N . ASN A 1 298 ? 37.154 18.069 55.861 1.00 90.82 430 ASN A N 1
ATOM 2189 C CA . ASN A 1 298 ? 38.370 18.442 56.569 1.00 90.95 430 ASN A CA 1
ATOM 2190 C C . ASN A 1 298 ? 38.785 19.898 56.593 1.00 90.54 430 ASN A C 1
ATOM 2191 O O . ASN A 1 298 ? 39.024 20.522 55.547 1.00 91.27 430 ASN A O 1
ATOM 2196 N N . ALA A 1 299 ? 38.874 20.410 57.827 1.00 91.67 431 ALA A N 1
ATOM 2197 C CA . ALA A 1 299 ? 39.292 21.778 58.178 1.00 85.90 431 ALA A CA 1
ATOM 2198 C C . ALA A 1 299 ? 39.648 21.900 59.674 1.00 84.51 431 ALA A C 1
ATOM 2199 O O . ALA A 1 299 ? 39.296 21.074 60.483 1.00 85.54 431 ALA A O 1
ATOM 2201 N N . SER A 1 300 ? 40.327 22.958 60.045 1.00 69.44 432 SER A N 1
ATOM 2202 C CA . SER A 1 300 ? 40.645 23.178 61.438 1.00 66.10 432 SER A CA 1
ATOM 2203 C C . SER A 1 300 ? 39.835 24.342 62.017 1.00 59.31 432 SER A C 1
ATOM 2204 O O . SER A 1 300 ? 39.532 25.298 61.312 1.00 56.66 432 SER A O 1
ATOM 2207 N N . GLY A 1 301 ? 39.496 24.244 63.302 1.00 47.04 433 GLY A N 1
ATOM 2208 C CA . GLY A 1 301 ? 38.731 25.267 63.985 1.00 40.25 433 GLY A CA 1
ATOM 2209 C C . GLY A 1 301 ? 39.546 25.934 65.072 1.00 36.21 433 GLY A C 1
ATOM 2210 O O . GLY A 1 301 ? 40.595 25.422 65.473 1.00 30.08 433 GLY A O 1
ATOM 2211 N N . CYS A 1 302 ? 39.076 27.082 65.549 1.00 28.66 434 CYS A N 1
ATOM 2212 C CA . CYS A 1 302 ? 39.743 27.738 66.664 1.00 27.92 434 CYS A CA 1
ATOM 2213 C C . CYS A 1 302 ? 39.371 27.056 67.981 1.00 28.96 434 CYS A C 1
ATOM 2214 O O . CYS A 1 302 ? 38.460 26.224 68.027 1.00 28.06 434 CYS A O 1
ATOM 2217 N N . ASP A 1 303 ? 40.082 27.416 69.045 1.00 30.50 435 ASP A N 1
ATOM 2218 C CA . ASP A 1 303 ? 39.904 26.786 70.351 1.00 30.56 435 ASP A CA 1
ATOM 2219 C C . ASP A 1 303 ? 39.396 27.772 71.402 1.00 29.55 435 ASP A C 1
ATOM 2220 O O . ASP A 1 303 ? 39.775 27.692 72.571 1.00 30.72 435 ASP A O 1
ATOM 2225 N N . CYS A 1 304 ? 38.537 28.696 70.979 1.00 32.47 436 CYS A N 1
ATOM 2226 C CA . CYS A 1 304 ? 38.053 29.765 71.853 1.00 32.26 436 CYS A CA 1
ATOM 2227 C C . CYS A 1 304 ? 36.841 29.342 72.669 1.00 29.99 436 CYS A C 1
ATOM 2228 O O . CYS A 1 304 ? 35.727 29.802 72.423 1.00 27.23 436 CYS A O 1
ATOM 2231 N N . VAL A 1 305 ? 37.074 28.490 73.662 1.00 34.61 437 VAL A N 1
ATOM 2232 C CA . VAL A 1 305 ? 35.997 27.877 74.436 1.00 39.01 437 VAL A CA 1
ATOM 2233 C C . VAL A 1 305 ? 35.088 28.873 75.166 1.00 40.64 437 VAL A C 1
ATOM 2234 O O . VAL A 1 305 ? 34.021 28.497 75.650 1.00 41.13 437 VAL A O 1
ATOM 2238 N N . ASN A 1 306 ? 35.506 30.134 75.241 1.00 37.49 438 A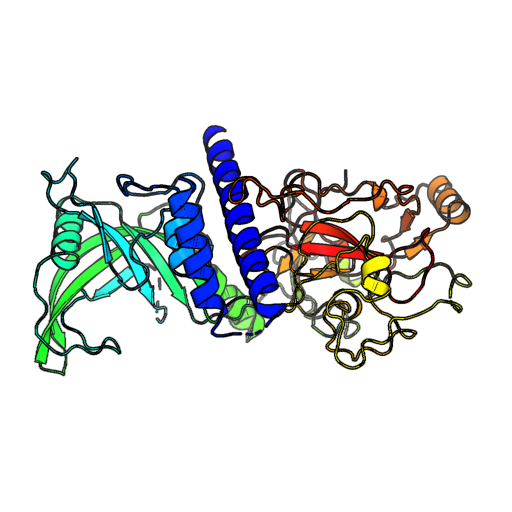SN A N 1
ATOM 2239 C CA . ASN A 1 306 ? 34.660 31.184 75.806 1.00 37.39 438 ASN A CA 1
ATOM 2240 C C . ASN A 1 306 ? 34.202 32.219 74.784 1.00 32.72 438 ASN A C 1
ATOM 2241 O O . ASN A 1 306 ? 33.748 33.306 75.155 1.00 27.82 438 ASN A O 1
ATOM 2246 N N . GLY A 1 307 ? 34.317 31.881 73.503 1.00 29.39 439 GLY A N 1
ATOM 2247 C CA . GLY A 1 307 ? 33.965 32.803 72.438 1.00 28.58 439 GLY A CA 1
ATOM 2248 C C . GLY A 1 307 ? 35.198 33.448 71.833 1.00 28.41 439 GLY A C 1
ATOM 2249 O O . GLY A 1 307 ? 36.179 33.697 72.535 1.00 24.85 439 GLY A O 1
ATOM 2250 N N . CYS A 1 308 ? 35.159 33.712 70.530 1.00 23.00 440 CYS A N 1
ATOM 2251 C CA . CYS A 1 308 ? 36.298 34.332 69.860 1.00 26.54 440 CYS A CA 1
ATOM 2252 C C . CYS A 1 308 ? 36.559 35.732 70.389 1.00 22.77 440 CYS A C 1
ATOM 2253 O O . CYS A 1 308 ? 35.659 36.564 70.443 1.00 22.06 440 CYS A O 1
ATOM 2256 N N . GLY A 1 309 ? 37.799 35.974 70.791 1.00 23.62 441 GLY A N 1
ATOM 2257 C CA . GLY A 1 309 ? 38.241 37.298 71.179 1.00 23.70 441 GLY A CA 1
ATOM 2258 C C . GLY A 1 309 ? 39.247 37.808 70.167 1.00 23.94 441 GLY A C 1
ATOM 2259 O O . GLY A 1 309 ? 38.882 38.165 69.049 1.00 22.76 441 GLY A O 1
ATOM 2260 N N . SER A 1 310 ? 40.520 37.824 70.553 1.00 31.68 442 SER A N 1
ATOM 2261 C CA . SER A 1 310 ? 41.590 38.296 69.678 1.00 34.88 442 SER A CA 1
ATOM 2262 C C . SER A 1 310 ? 42.742 37.300 69.600 1.00 36.18 442 SER A C 1
ATOM 2263 O O . SER A 1 310 ? 43.058 36.626 70.579 1.00 39.54 442 SER A O 1
ATOM 2266 N N . GLY A 1 311 ? 43.366 37.213 68.431 1.00 37.09 443 GLY A N 1
ATOM 2267 C CA . GLY A 1 311 ? 44.574 36.425 68.266 1.00 36.82 443 GLY A CA 1
ATOM 2268 C C . GLY A 1 311 ? 44.377 34.935 68.057 1.00 37.42 443 GLY A C 1
ATOM 2269 O O . GLY A 1 311 ? 45.319 34.157 68.211 1.00 42.31 443 GLY A O 1
ATOM 2270 N N . CYS A 1 312 ? 43.163 34.523 67.707 1.00 26.51 444 CYS A N 1
ATOM 2271 C CA . CYS A 1 312 ? 42.922 33.112 67.428 1.00 26.75 444 CYS A CA 1
ATOM 2272 C C . CYS A 1 312 ? 43.091 32.800 65.942 1.00 26.48 444 CYS A C 1
ATOM 2273 O O . CYS A 1 312 ? 43.287 33.701 65.124 1.00 26.04 444 CYS A O 1
ATOM 2276 N N . LEU A 1 313 ? 43.020 31.514 65.610 1.00 38.45 445 LEU A N 1
ATOM 2277 C CA . LEU A 1 313 ? 43.210 31.035 64.243 1.00 36.74 445 LEU A CA 1
ATOM 2278 C C . LEU A 1 313 ? 42.184 31.618 63.274 1.00 36.00 445 LEU A C 1
ATOM 2279 O O . LEU A 1 313 ? 42.532 32.049 62.170 1.00 25.41 445 LEU A O 1
ATOM 2284 N N . CYS A 1 314 ? 40.922 31.630 63.690 1.00 24.56 446 CYS A N 1
ATOM 2285 C CA . CYS A 1 314 ? 39.853 32.151 62.850 1.00 23.31 446 CYS A CA 1
ATOM 2286 C C . CYS A 1 314 ? 40.014 33.637 62.551 1.00 22.80 446 CYS A C 1
ATOM 2287 O O . CYS A 1 314 ? 39.599 34.111 61.490 1.00 22.15 446 CYS A O 1
ATOM 2290 N N . GLU A 1 315 ? 40.628 34.375 63.471 1.00 23.17 447 GLU A N 1
ATOM 2291 C CA . GLU A 1 315 ? 40.959 35.769 63.188 1.00 29.80 447 GLU A CA 1
ATOM 2292 C C . GLU A 1 315 ? 42.023 35.856 62.096 1.00 29.43 447 GLU A C 1
ATOM 2293 O O . GLU A 1 315 ? 41.951 36.701 61.210 1.00 23.82 447 GLU A O 1
ATOM 2299 N N . ALA A 1 316 ? 43.006 34.965 62.170 1.00 24.80 448 ALA A N 1
ATOM 2300 C CA . ALA A 1 316 ? 44.053 34.894 61.158 1.00 25.73 448 ALA A CA 1
ATOM 2301 C C . ALA A 1 316 ? 43.443 34.573 59.793 1.00 27.52 448 ALA A C 1
ATOM 2302 O O . ALA A 1 316 ? 43.902 35.085 58.766 1.00 31.51 448 ALA A O 1
ATOM 2304 N N . LYS A 1 317 ? 42.416 33.721 59.783 1.00 29.42 449 LYS A N 1
ATOM 2305 C CA . LYS A 1 317 ? 41.721 33.363 58.546 1.00 30.07 449 LYS A CA 1
ATOM 2306 C C . LYS A 1 317 ? 41.015 34.578 57.952 1.00 28.97 449 LYS A C 1
ATOM 2307 O O . LYS A 1 317 ? 40.815 34.659 56.742 1.00 27.44 449 LYS A O 1
ATOM 2313 N N . ASN A 1 318 ? 40.645 35.514 58.822 1.00 22.52 450 ASN A N 1
ATOM 2314 C CA . ASN A 1 318 ? 39.967 36.741 58.417 1.00 21.76 450 ASN A CA 1
ATOM 2315 C C . ASN A 1 318 ? 40.921 37.934 58.345 1.00 22.41 450 ASN A C 1
ATOM 2316 O O . ASN A 1 318 ? 40.564 39.052 58.714 1.00 22.00 450 ASN A O 1
ATOM 2321 N N . SER A 1 319 ? 42.143 37.675 57.888 1.00 23.58 451 SER A N 1
ATOM 2322 C CA . SER A 1 319 ? 43.147 38.719 57.669 1.00 28.52 451 SER A CA 1
ATOM 2323 C C . SER A 1 319 ? 43.464 39.536 58.916 1.00 28.84 451 SER A C 1
ATOM 2324 O O . SER A 1 319 ? 43.805 40.716 58.823 1.00 32.96 451 SER A O 1
ATOM 2327 N N . GLY A 1 320 ? 43.344 38.908 60.079 1.00 28.33 452 GLY A N 1
ATOM 2328 C CA . GLY A 1 320 ? 43.681 39.560 61.330 1.00 24.68 452 GLY A CA 1
ATOM 2329 C C . GLY A 1 320 ? 42.534 40.307 61.987 1.00 26.68 452 GLY A C 1
ATOM 2330 O O . GLY A 1 320 ? 42.723 40.945 63.019 1.00 23.84 452 GLY A O 1
ATOM 2331 N N . GLU A 1 321 ? 41.339 40.227 61.411 1.00 22.52 453 GLU A N 1
ATOM 2332 C CA . GLU A 1 321 ? 40.203 40.934 61.993 1.00 21.60 453 GLU A CA 1
ATOM 2333 C C . GLU A 1 321 ? 38.889 40.172 61.864 1.00 20.59 453 GLU A C 1
ATOM 2334 O O . GLU A 1 321 ? 38.393 39.958 60.762 1.00 20.18 453 GLU A O 1
ATOM 2340 N N . ILE A 1 322 ? 38.337 39.768 63.004 1.00 30.00 454 ILE A N 1
ATOM 2341 C CA . ILE A 1 322 ? 37.030 39.130 63.053 1.00 23.28 454 ILE A CA 1
ATOM 2342 C C . ILE A 1 322 ? 35.990 40.078 62.467 1.00 21.79 454 ILE A C 1
ATOM 2343 O O . ILE A 1 322 ? 35.913 41.241 62.853 1.00 23.65 454 ILE A O 1
ATOM 2348 N N . ALA A 1 323 ? 35.195 39.573 61.529 1.00 24.41 455 ALA A N 1
ATOM 2349 C CA . ALA A 1 323 ? 34.261 40.404 60.770 1.00 22.20 455 ALA A CA 1
ATOM 2350 C C . ALA A 1 323 ? 33.269 41.204 61.620 1.00 19.94 455 ALA A C 1
ATOM 2351 O O . ALA A 1 323 ? 32.861 42.293 61.227 1.00 19.48 455 ALA A O 1
ATOM 2353 N N . TYR A 1 324 ? 32.881 40.674 62.776 1.00 19.22 456 TYR A N 1
ATOM 2354 C CA . TYR A 1 324 ? 31.788 41.273 63.537 1.00 20.97 456 TYR A CA 1
ATOM 2355 C C . TYR A 1 324 ? 32.200 41.734 64.926 1.00 24.97 456 TYR A C 1
ATOM 2356 O O . TYR A 1 324 ? 33.143 41.200 65.512 1.00 28.28 456 TYR A O 1
ATOM 2365 N N . ASP A 1 325 ? 31.479 42.724 65.451 1.00 20.10 457 ASP A N 1
ATOM 2366 C CA . ASP A 1 325 ? 31.658 43.140 66.838 1.00 19.59 457 ASP A CA 1
ATOM 2367 C C . ASP A 1 325 ? 30.896 42.189 67.762 1.00 18.57 457 ASP A C 1
ATOM 2368 O O . ASP A 1 325 ? 30.376 41.168 67.306 1.00 17.55 457 ASP A O 1
ATOM 2373 N N . TYR A 1 326 ? 30.817 42.520 69.046 1.00 18.41 458 TYR A N 1
ATOM 2374 C CA . TYR A 1 326 ? 30.141 41.641 69.999 1.00 21.94 458 TYR A CA 1
ATOM 2375 C C . TYR A 1 326 ? 28.618 41.764 69.976 1.00 26.48 458 TYR A C 1
ATOM 2376 O O . TYR A 1 326 ? 27.928 41.105 70.751 1.00 31.59 458 TYR A O 1
ATOM 2385 N N . ASN A 1 327 ? 28.097 42.600 69.084 1.00 28.54 459 ASN A N 1
ATOM 2386 C CA . ASN A 1 327 ? 26.655 42.767 68.952 1.00 30.03 459 ASN A CA 1
ATOM 2387 C C . ASN A 1 327 ? 26.155 42.113 67.664 1.00 30.56 459 ASN A C 1
ATOM 2388 O O . ASN A 1 327 ? 24.976 42.211 67.316 1.00 33.30 459 ASN A O 1
ATOM 2393 N N . GLY A 1 328 ? 27.065 41.446 66.961 1.00 32.29 460 GLY A N 1
ATOM 2394 C CA . GLY A 1 328 ? 26.735 40.752 65.727 1.00 28.59 460 GLY A CA 1
ATOM 2395 C C . GLY A 1 328 ? 26.762 41.652 64.506 1.00 24.77 460 GLY A C 1
ATOM 2396 O O . GLY A 1 328 ? 26.281 41.278 63.437 1.00 27.22 460 GLY A O 1
ATOM 2397 N N . THR A 1 329 ? 27.338 42.840 64.667 1.00 17.64 461 THR A N 1
ATOM 2398 C CA . THR A 1 329 ? 27.315 43.864 63.625 1.00 18.34 461 THR A CA 1
ATOM 2399 C C . THR A 1 329 ? 28.582 43.841 62.775 1.00 18.68 461 THR A C 1
ATOM 2400 O O . THR A 1 329 ? 29.692 43.770 63.304 1.00 20.62 461 THR A O 1
ATOM 2404 N N . LEU A 1 330 ? 28.412 43.897 61.457 1.00 17.04 462 LEU A N 1
ATOM 2405 C CA . LEU A 1 330 ? 29.553 43.966 60.548 1.00 19.15 462 LEU A CA 1
ATOM 2406 C C . LEU A 1 330 ? 30.352 45.241 60.808 1.00 20.53 462 LEU A C 1
ATOM 2407 O O . LEU A 1 330 ? 29.787 46.332 60.862 1.00 16.47 462 LEU A O 1
ATOM 2412 N N . ILE A 1 331 ? 31.665 45.097 60.970 1.00 27.24 463 ILE A N 1
ATOM 2413 C CA . ILE A 1 331 ? 32.538 46.238 61.229 1.00 28.94 463 ILE A CA 1
ATOM 2414 C C . ILE A 1 331 ? 32.930 46.950 59.932 1.00 33.28 463 ILE A C 1
ATOM 2415 O O . ILE A 1 331 ? 32.780 48.167 59.812 1.00 37.13 463 ILE A O 1
ATOM 2420 N N . ARG A 1 332 ? 33.429 46.181 58.966 1.00 29.28 464 ARG A N 1
ATOM 2421 C CA . ARG A 1 332 ? 33.779 46.700 57.646 1.00 25.55 464 ARG A CA 1
ATOM 2422 C C . ARG A 1 332 ? 33.541 45.624 56.582 1.00 23.07 464 ARG A C 1
ATOM 2423 O O . ARG A 1 332 ? 33.472 44.443 56.909 1.00 24.23 464 ARG A O 1
ATOM 2431 N N . GLN A 1 333 ? 33.413 46.029 55.319 1.00 19.09 465 GLN A N 1
ATOM 2432 C CA . GLN A 1 333 ? 33.325 45.081 54.206 1.00 24.95 465 GLN A CA 1
ATOM 2433 C C . GLN A 1 333 ? 34.629 44.288 54.056 1.00 24.98 465 GLN A C 1
ATOM 2434 O O . GLN A 1 333 ? 35.715 44.812 54.302 1.00 24.29 465 GLN A O 1
ATOM 2440 N N . LYS A 1 334 ? 34.513 43.024 53.656 1.00 19.11 466 LYS A N 1
ATOM 2441 C CA . LYS A 1 334 ? 35.670 42.184 53.326 1.00 25.96 466 LYS A CA 1
ATOM 2442 C C . LYS A 1 334 ? 35.296 41.256 52.163 1.00 22.45 466 LYS A C 1
ATOM 2443 O O . LYS A 1 334 ? 34.127 40.956 51.977 1.00 19.92 466 LYS A O 1
ATOM 2449 N N . PRO A 1 335 ? 36.277 40.810 51.365 1.00 20.87 467 PRO A N 1
ATOM 2450 C CA . PRO A 1 335 ? 35.933 39.979 50.201 1.00 21.13 467 PRO A CA 1
ATOM 2451 C C . PRO A 1 335 ? 35.386 38.604 50.582 1.00 20.51 467 PRO A C 1
ATOM 2452 O O . PRO A 1 335 ? 34.685 37.970 49.790 1.00 24.63 467 PRO A O 1
ATOM 2456 N N . LEU A 1 336 ? 35.708 38.156 51.789 1.00 20.18 468 LEU A N 1
ATOM 2457 C CA . LEU A 1 336 ? 35.299 36.839 52.251 1.00 20.91 468 LEU A CA 1
ATOM 2458 C C . LEU A 1 336 ? 35.302 36.776 53.773 1.00 20.20 468 LEU A C 1
ATOM 2459 O O . LEU A 1 336 ? 36.286 37.134 54.419 1.00 22.66 468 LEU A O 1
ATOM 2464 N N . ILE A 1 337 ? 34.193 36.322 54.341 1.00 18.58 469 ILE A N 1
ATOM 2465 C CA . ILE A 1 337 ? 34.100 36.160 55.783 1.00 18.25 469 ILE A CA 1
ATOM 2466 C C . ILE A 1 337 ? 34.156 34.684 56.174 1.00 21.22 469 ILE A C 1
ATOM 2467 O O . ILE A 1 337 ? 33.367 33.869 55.687 1.00 23.28 469 ILE A O 1
ATOM 2472 N N . HIS A 1 338 ? 35.104 34.346 57.044 1.00 19.28 470 HIS A N 1
ATOM 2473 C CA . HIS A 1 338 ? 35.192 32.999 57.598 1.00 19.51 470 HIS A CA 1
ATOM 2474 C C . HIS A 1 338 ? 34.585 32.970 58.997 1.00 19.19 470 HIS A C 1
ATOM 2475 O O . HIS A 1 338 ? 35.214 33.402 59.967 1.00 19.42 470 HIS A O 1
ATOM 2482 N N . GLU A 1 339 ? 33.356 32.475 59.098 1.00 18.78 471 GLU A N 1
ATOM 2483 C CA . GLU A 1 339 ? 32.721 32.298 60.398 1.00 18.70 471 GLU A CA 1
ATOM 2484 C C . GLU A 1 339 ? 33.198 30.998 61.025 1.00 19.62 471 GLU A C 1
ATOM 2485 O O . GLU A 1 339 ? 33.697 30.116 60.331 1.00 20.19 471 GLU A O 1
ATOM 2491 N N . CYS A 1 340 ? 33.054 30.882 62.339 1.00 26.55 472 CYS A N 1
ATOM 2492 C CA . CYS A 1 340 ? 33.390 29.640 63.018 1.00 23.54 472 CYS A CA 1
ATOM 2493 C C . CYS A 1 340 ? 32.410 28.545 62.626 1.00 25.02 472 CYS A C 1
ATOM 2494 O O . CYS A 1 340 ? 31.232 28.810 62.393 1.00 20.47 472 CYS A O 1
ATOM 2497 N N . GLY A 1 341 ? 32.906 27.315 62.547 1.00 34.01 473 GLY A N 1
ATOM 2498 C CA . GLY A 1 341 ? 32.073 26.175 62.210 1.00 35.18 473 GLY A CA 1
ATOM 2499 C C . GLY A 1 341 ? 32.158 25.069 63.245 1.00 36.78 473 GLY A C 1
ATOM 2500 O O . GLY A 1 341 ? 32.576 25.302 64.382 1.00 24.22 473 GLY A O 1
ATOM 2501 N N . SER A 1 342 ? 31.769 23.860 62.846 1.00 31.45 474 SER A N 1
ATOM 2502 C CA . SER A 1 342 ? 31.734 22.726 63.761 1.00 31.02 474 SER A CA 1
ATOM 2503 C C . SER A 1 342 ? 33.123 22.344 64.266 1.00 33.00 474 SER A C 1
ATOM 2504 O O . SER A 1 342 ? 33.260 21.767 65.343 1.00 36.65 474 SER A O 1
ATOM 2507 N N . ALA A 1 343 ? 34.151 22.670 63.491 1.00 38.12 475 ALA A N 1
ATOM 2508 C CA . ALA A 1 343 ? 35.520 22.390 63.907 1.00 40.23 475 ALA A CA 1
ATOM 2509 C C . ALA A 1 343 ? 35.977 23.338 65.021 1.00 38.50 475 ALA A C 1
ATOM 2510 O O . ALA A 1 343 ? 36.934 23.049 65.738 1.00 39.52 475 ALA A O 1
ATOM 2512 N N . CYS A 1 344 ? 35.289 24.466 65.169 1.00 28.17 476 CYS A N 1
ATOM 2513 C CA . CYS A 1 344 ? 35.622 25.414 66.230 1.00 30.14 476 CYS A CA 1
ATOM 2514 C C . CYS A 1 344 ? 35.019 25.008 67.573 1.00 32.72 476 CYS A C 1
ATOM 2515 O O . CYS A 1 344 ? 33.954 24.392 67.632 1.00 37.00 476 CYS A O 1
ATOM 2518 N N . GLN A 1 345 ? 35.713 25.357 68.650 1.00 33.18 477 GLN A N 1
ATOM 2519 C CA . GLN A 1 345 ? 35.308 24.953 69.989 1.00 30.40 477 GLN A CA 1
ATOM 2520 C C . GLN A 1 345 ? 34.590 26.071 70.734 1.00 31.16 477 GLN A C 1
ATOM 2521 O O . GLN A 1 345 ? 34.241 25.924 71.905 1.00 31.08 477 GLN A O 1
ATOM 2527 N N . CYS A 1 346 ? 34.372 27.190 70.053 1.00 32.77 478 CYS A N 1
ATOM 2528 C CA . CYS A 1 346 ? 33.583 28.269 70.624 1.00 32.40 478 CYS A CA 1
ATOM 2529 C C . CYS A 1 346 ? 32.109 27.871 70.649 1.00 33.32 478 CYS A C 1
ATOM 2530 O O . CYS A 1 346 ? 31.659 27.097 69.804 1.00 31.53 478 CYS A O 1
ATOM 2533 N N . PRO A 1 347 ? 31.361 28.381 71.639 1.00 28.33 479 PRO A N 1
ATOM 2534 C CA . PRO A 1 347 ? 29.924 28.124 71.782 1.00 28.45 479 PRO A CA 1
ATOM 2535 C C . PRO A 1 347 ? 29.116 28.908 70.747 1.00 27.02 479 PRO A C 1
ATOM 2536 O O . PRO A 1 347 ? 29.691 29.736 70.043 1.00 25.09 479 PRO A O 1
ATOM 2540 N N . PRO A 1 348 ? 27.804 28.635 70.636 1.00 35.04 480 PRO A N 1
ATOM 2541 C CA . PRO A 1 348 ? 26.928 29.376 69.721 1.00 35.57 480 PRO A CA 1
ATOM 2542 C C . PRO A 1 348 ? 26.918 30.887 69.953 1.00 39.21 480 PRO A C 1
ATOM 2543 O O . PRO A 1 348 ? 26.625 31.640 69.024 1.00 40.68 480 PRO A O 1
ATOM 2547 N N . SER A 1 349 ? 27.238 31.323 71.167 1.00 35.96 481 SER A N 1
ATOM 2548 C CA . SER A 1 349 ? 27.206 32.746 71.494 1.00 33.67 481 SER A CA 1
ATOM 2549 C C . SER A 1 349 ? 28.415 33.517 70.960 1.00 36.00 481 SER A C 1
ATOM 2550 O O . SER A 1 349 ? 28.475 34.739 71.087 1.00 40.09 481 SER A O 1
ATOM 2553 N N . CYS A 1 350 ? 29.378 32.807 70.378 1.00 26.27 482 CYS A N 1
ATOM 2554 C CA . CYS A 1 350 ? 30.566 33.452 69.821 1.00 26.58 482 CYS A CA 1
ATOM 2555 C C . CYS A 1 350 ? 30.217 34.517 68.778 1.00 24.82 482 CYS A C 1
ATOM 2556 O O . CYS A 1 350 ? 29.338 34.316 67.940 1.00 19.33 482 CYS A O 1
ATOM 2559 N N . ARG A 1 351 ? 30.921 35.644 68.830 1.00 19.87 483 ARG A N 1
ATOM 2560 C CA . ARG A 1 351 ? 30.653 36.760 67.922 1.00 20.07 483 ARG A CA 1
ATOM 2561 C C . ARG A 1 351 ? 30.961 36.438 66.458 1.00 18.23 483 ARG A C 1
ATOM 2562 O O . ARG A 1 351 ? 30.576 37.185 65.562 1.00 17.56 483 ARG A O 1
ATOM 2570 N N . ASN A 1 352 ? 31.657 35.335 66.211 1.00 24.99 484 ASN A N 1
ATOM 2571 C CA . ASN A 1 352 ? 31.997 34.971 64.842 1.00 23.07 484 ASN A CA 1
ATOM 2572 C C . ASN A 1 352 ? 31.050 33.916 64.269 1.00 23.25 484 ASN A C 1
ATOM 2573 O O . ASN A 1 352 ? 31.438 33.102 63.428 1.00 26.38 484 ASN A O 1
ATOM 2578 N N . ARG A 1 353 ? 29.802 33.942 64.730 1.00 19.29 485 ARG A N 1
ATOM 2579 C CA . ARG A 1 353 ? 28.780 33.017 64.243 1.00 21.02 485 ARG A CA 1
ATOM 2580 C C . ARG A 1 353 ? 27.490 33.754 63.885 1.00 24.23 485 ARG A C 1
ATOM 2581 O O . ARG A 1 353 ? 26.404 33.309 64.234 1.00 30.10 485 ARG A O 1
ATOM 2589 N N . VAL A 1 354 ? 27.611 34.873 63.179 1.00 21.21 486 VAL A N 1
ATOM 2590 C CA . VAL A 1 354 ? 26.458 35.724 62.890 1.00 16.31 486 VAL A CA 1
ATOM 2591 C C . VAL A 1 354 ? 25.491 35.150 61.848 1.00 16.15 486 VAL A C 1
ATOM 2592 O O . VAL A 1 354 ? 24.339 34.856 62.167 1.00 16.30 486 VAL A O 1
ATOM 2596 N N . THR A 1 355 ? 25.956 34.987 60.612 1.00 15.98 487 THR A N 1
ATOM 2597 C CA . THR A 1 355 ? 25.061 34.641 59.505 1.00 17.03 487 THR A CA 1
ATOM 2598 C C . THR A 1 355 ? 24.516 33.210 59.554 1.00 18.91 487 THR A C 1
ATOM 2599 O O . THR A 1 355 ? 23.472 32.925 58.965 1.00 19.13 487 THR A O 1
ATOM 2603 N N . GLN A 1 356 ? 25.213 32.320 60.256 1.00 17.62 488 GLN A N 1
ATOM 2604 C CA . GLN A 1 356 ? 24.765 30.935 60.390 1.00 17.98 488 GLN A CA 1
ATOM 2605 C C . GLN A 1 356 ? 23.483 30.806 61.229 1.00 20.18 488 GLN A C 1
ATOM 2606 O O . GLN A 1 356 ? 22.841 29.758 61.227 1.00 24.82 488 GLN A O 1
ATOM 2612 N N . LYS A 1 357 ? 23.114 31.876 61.933 1.00 20.71 489 LYS A N 1
ATOM 2613 C CA . LYS A 1 357 ? 21.857 31.924 62.686 1.00 21.07 489 LYS A CA 1
ATOM 2614 C C . LYS A 1 357 ? 20.636 31.987 61.772 1.00 18.45 489 LYS A C 1
ATOM 2615 O O . LYS A 1 357 ? 19.535 31.617 62.172 1.00 19.09 489 LYS A O 1
ATOM 2621 N N . GLY A 1 358 ? 20.829 32.486 60.555 1.00 19.86 490 GLY A N 1
ATOM 2622 C CA . GLY A 1 358 ? 19.735 32.628 59.607 1.00 21.24 490 GLY A CA 1
ATOM 2623 C C . GLY A 1 358 ? 18.835 33.813 59.916 1.00 19.61 490 GLY A C 1
ATOM 2624 O O . GLY A 1 358 ? 19.064 34.535 60.883 1.00 18.44 490 GLY A O 1
ATOM 2625 N N . LEU A 1 359 ? 17.809 34.008 59.091 1.00 19.95 491 LEU A N 1
ATOM 2626 C CA . LEU A 1 359 ? 16.886 35.129 59.249 1.00 20.21 491 LEU A CA 1
ATOM 2627 C C . LEU A 1 359 ? 16.234 35.142 60.632 1.00 22.03 491 LEU A C 1
ATOM 2628 O O . LEU A 1 359 ? 15.816 34.101 61.140 1.00 18.04 491 LEU A O 1
ATOM 2633 N N . ARG A 1 360 ? 16.162 36.328 61.232 1.00 23.06 492 ARG A N 1
ATOM 2634 C CA . ARG A 1 360 ? 15.569 36.498 62.555 1.00 27.00 492 ARG A CA 1
ATOM 2635 C C . ARG A 1 360 ? 14.657 37.724 62.593 1.00 24.52 492 ARG A C 1
ATOM 2636 O O . ARG A 1 360 ? 13.968 37.966 63.586 1.00 24.31 492 ARG A O 1
ATOM 2644 N N . ASN A 1 361 ? 14.670 38.502 61.515 1.00 17.99 493 ASN A N 1
ATOM 2645 C CA . ASN A 1 361 ? 13.815 39.678 61.405 1.00 17.64 493 ASN A CA 1
ATOM 2646 C C . ASN A 1 361 ? 12.508 39.362 60.684 1.00 19.66 493 ASN A C 1
ATOM 2647 O O . ASN A 1 361 ? 12.460 38.480 59.827 1.00 19.31 493 ASN A O 1
ATOM 2652 N N . ARG A 1 362 ? 11.445 40.078 61.030 1.00 18.59 494 ARG A N 1
ATOM 2653 C CA . ARG A 1 362 ? 10.162 39.856 60.377 1.00 22.20 494 ARG A CA 1
ATOM 2654 C C . ARG A 1 362 ? 10.078 40.699 59.107 1.00 21.94 494 ARG A C 1
ATOM 2655 O O . ARG A 1 362 ? 10.088 41.930 59.159 1.00 22.52 494 ARG A O 1
ATOM 2663 N N . LEU A 1 363 ? 10.014 40.025 57.964 1.00 20.79 495 LEU A N 1
ATOM 2664 C CA . LEU A 1 363 ? 10.004 40.707 56.678 1.00 18.78 495 LEU A CA 1
ATOM 2665 C C . LEU A 1 363 ? 8.682 40.527 55.942 1.00 21.44 495 LEU A C 1
ATOM 2666 O O . LEU A 1 363 ? 7.877 39.647 56.267 1.00 20.31 495 LEU A O 1
ATOM 2671 N N . GLU A 1 364 ? 8.483 41.363 54.930 1.00 19.78 496 GLU A N 1
ATOM 2672 C CA . GLU A 1 364 ? 7.251 41.380 54.164 1.00 20.72 496 GLU A CA 1
ATOM 2673 C C . GLU A 1 364 ? 7.547 41.539 52.680 1.00 22.14 496 GLU A C 1
ATOM 2674 O O . GLU A 1 364 ? 8.234 42.475 52.264 1.00 25.09 496 GLU A O 1
ATOM 2680 N N . VAL A 1 365 ? 7.044 40.594 51.895 1.00 25.14 497 VAL A N 1
ATOM 2681 C CA . VAL A 1 365 ? 7.114 40.651 50.446 1.00 22.83 497 VAL A CA 1
ATOM 2682 C C . VAL A 1 365 ? 5.800 41.246 49.974 1.00 25.01 497 VAL A C 1
ATOM 2683 O O . VAL A 1 365 ? 4.742 40.658 50.172 1.00 26.53 497 VAL A O 1
ATOM 2687 N N . PHE A 1 366 ? 5.860 42.423 49.370 1.00 22.83 498 PHE A N 1
ATOM 2688 C CA . PHE A 1 366 ? 4.647 43.141 49.025 1.00 23.99 498 PHE A CA 1
ATOM 2689 C C . PHE A 1 366 ? 4.580 43.448 47.537 1.00 30.22 498 PHE A C 1
ATOM 2690 O O . PHE A 1 366 ? 5.602 43.673 46.887 1.00 26.90 498 PHE A O 1
ATOM 2698 N N . ARG A 1 367 ? 3.365 43.447 47.005 1.00 31.03 499 ARG A N 1
ATOM 2699 C CA . ARG A 1 367 ? 3.140 43.766 45.609 1.00 30.15 499 ARG A CA 1
ATOM 2700 C C . ARG A 1 367 ? 3.407 45.249 45.396 1.00 30.85 499 ARG A C 1
ATOM 2701 O O . ARG A 1 367 ? 3.132 46.072 46.272 1.00 28.11 499 ARG A O 1
ATOM 2709 N N . SER A 1 368 ? 3.965 45.574 44.237 1.00 40.37 500 SER A N 1
ATOM 2710 C CA . SER A 1 368 ? 4.275 46.946 43.867 1.00 46.28 500 SER A CA 1
ATOM 2711 C C . SER A 1 368 ? 4.087 47.076 42.363 1.00 48.38 500 SER A C 1
ATOM 2712 O O . SER A 1 368 ? 3.978 46.070 41.663 1.00 49.50 500 SER A O 1
ATOM 2715 N N . LEU A 1 369 ? 4.048 48.306 41.864 1.00 46.36 501 LEU A N 1
ATOM 2716 C CA . LEU A 1 369 ? 3.854 48.537 40.437 1.00 50.36 501 LEU A CA 1
ATOM 2717 C C . LEU A 1 369 ? 5.180 48.750 39.716 1.00 51.18 501 LEU A C 1
ATOM 2718 O O . LEU A 1 369 ? 5.464 48.110 38.703 1.00 48.92 501 LEU A O 1
ATOM 2723 N N . GLU A 1 370 ? 5.990 49.652 40.257 1.00 50.74 502 GLU A N 1
ATOM 2724 C CA . GLU A 1 370 ? 7.285 50.012 39.678 1.00 57.36 502 GLU A CA 1
ATOM 2725 C C . GLU A 1 370 ? 8.306 48.878 39.797 1.00 55.86 502 GLU A C 1
ATOM 2726 O O . GLU A 1 370 ? 9.147 48.692 38.919 1.00 56.30 502 GLU A O 1
ATOM 2732 N N . THR A 1 371 ? 8.226 48.127 40.889 1.00 68.52 503 THR A N 1
ATOM 2733 C CA . THR A 1 371 ? 8.890 46.829 40.970 1.00 68.27 503 THR A CA 1
ATOM 2734 C C . THR A 1 371 ? 7.773 45.812 40.994 1.00 67.67 503 THR A C 1
ATOM 2735 O O . THR A 1 371 ? 6.682 46.127 41.454 1.00 69.50 503 THR A O 1
ATOM 2739 N N . GLY A 1 372 ? 8.034 44.601 40.519 1.00 54.61 504 GLY A N 1
ATOM 2740 C CA . GLY A 1 372 ? 7.015 43.570 40.533 1.00 49.84 504 GLY A CA 1
ATOM 2741 C C . GLY A 1 372 ? 6.617 43.195 41.950 1.00 46.30 504 GLY A C 1
ATOM 2742 O O . GLY A 1 372 ? 5.447 43.268 42.328 1.00 45.24 504 GLY A O 1
ATOM 2743 N N . TRP A 1 373 ? 7.607 42.784 42.732 1.00 58.16 505 TRP A N 1
ATOM 2744 C CA . TRP A 1 373 ? 7.431 42.556 44.158 1.00 53.57 505 TRP A CA 1
ATOM 2745 C C . TRP A 1 373 ? 8.614 43.184 44.880 1.00 53.32 505 TRP A C 1
ATOM 2746 O O . TRP A 1 373 ? 9.701 43.306 44.314 1.00 60.26 505 TRP A O 1
ATOM 2757 N N . GLY A 1 374 ? 8.397 43.600 46.121 1.00 33.25 506 GLY A N 1
ATOM 2758 C CA . GLY A 1 374 ? 9.440 44.233 46.906 1.00 27.92 506 GLY A CA 1
ATOM 2759 C C . GLY A 1 374 ? 9.494 43.650 48.300 1.00 27.06 506 GLY A C 1
ATOM 2760 O O . GLY A 1 374 ? 8.606 42.909 48.705 1.00 21.23 506 GLY A O 1
ATOM 2761 N N . VAL A 1 375 ? 10.547 43.976 49.035 1.00 35.72 507 VAL A N 1
ATOM 2762 C CA . VAL A 1 375 ? 10.706 43.472 50.388 1.00 34.11 507 VAL A CA 1
ATOM 2763 C C . VAL A 1 375 ? 10.939 44.628 51.349 1.00 34.44 507 VAL A C 1
ATOM 2764 O O . VAL A 1 375 ? 11.742 45.519 51.075 1.00 37.78 507 VAL A O 1
ATOM 2768 N N . ARG A 1 376 ? 10.225 44.613 52.469 1.00 22.24 508 ARG A N 1
ATOM 2769 C CA . ARG A 1 376 ? 10.417 45.605 53.516 1.00 21.22 508 ARG A CA 1
ATOM 2770 C C . ARG A 1 376 ? 10.488 44.891 54.861 1.00 22.16 508 ARG A C 1
ATOM 2771 O O . ARG A 1 376 ? 10.062 43.747 54.978 1.00 20.77 508 ARG A O 1
ATOM 2779 N N . SER A 1 377 ? 11.024 45.562 55.875 1.00 24.43 509 SER A N 1
ATOM 2780 C CA . SER A 1 377 ? 11.135 44.969 57.203 1.00 26.22 509 SER A CA 1
ATOM 2781 C C . SER A 1 377 ? 10.149 45.587 58.188 1.00 25.79 509 SER A C 1
ATOM 2782 O O . SER A 1 377 ? 9.969 46.803 58.205 1.00 29.66 509 SER A O 1
ATOM 2785 N N . LEU A 1 378 ? 9.518 44.753 59.013 1.00 22.54 510 LEU A N 1
ATOM 2786 C CA . LEU A 1 378 ? 8.666 45.263 60.087 1.00 24.96 510 LEU A CA 1
ATOM 2787 C C . LEU A 1 378 ? 9.528 45.740 61.247 1.00 24.34 510 LEU A C 1
ATOM 2788 O O . LEU A 1 378 ? 9.099 46.555 62.066 1.00 24.72 510 LEU A O 1
ATOM 2793 N N . ASP A 1 379 ? 10.748 45.221 61.316 1.00 21.99 511 ASP A N 1
ATOM 2794 C CA . ASP A 1 379 ? 11.646 45.547 62.412 1.00 21.70 511 ASP A CA 1
ATOM 2795 C C . ASP A 1 379 ? 12.580 46.679 62.021 1.00 25.89 511 ASP A C 1
ATOM 2796 O O . ASP A 1 379 ? 12.770 46.967 60.840 1.00 26.43 511 ASP A O 1
ATOM 2801 N N . VAL A 1 380 ? 13.149 47.330 63.025 1.00 25.36 512 VAL A N 1
ATOM 2802 C CA . VAL A 1 380 ? 14.185 48.318 62.798 1.00 21.27 512 VAL A CA 1
ATOM 2803 C C . VAL A 1 380 ? 15.441 47.569 62.383 1.00 22.93 512 VAL A C 1
ATOM 2804 O O . VAL A 1 380 ? 15.760 46.525 62.948 1.00 22.37 512 VAL A O 1
ATOM 2808 N N . LEU A 1 381 ? 16.134 48.077 61.371 1.00 22.48 513 LEU A N 1
ATOM 2809 C CA . LEU A 1 381 ? 17.396 47.483 60.962 1.00 20.16 513 LEU A CA 1
ATOM 2810 C C . LEU A 1 381 ? 18.506 48.503 61.124 1.00 20.26 513 LEU A C 1
ATOM 2811 O O . LEU A 1 381 ? 18.431 49.605 60.577 1.00 21.97 513 LEU A O 1
ATOM 2816 N N . HIS A 1 382 ? 19.536 48.141 61.881 1.00 17.62 514 HIS A N 1
ATOM 2817 C CA . HIS A 1 382 ? 20.640 49.061 62.110 1.00 19.84 514 HIS A CA 1
ATOM 2818 C C . HIS A 1 382 ? 21.799 48.831 61.144 1.00 21.58 514 HIS A C 1
ATOM 2819 O O . HIS A 1 382 ? 21.918 47.767 60.533 1.00 18.25 514 HIS A O 1
ATOM 2826 N N . ALA A 1 383 ? 22.641 49.851 61.014 1.00 28.11 515 ALA A N 1
ATOM 2827 C CA . ALA A 1 383 ? 23.763 49.833 60.086 1.00 27.19 515 ALA A CA 1
ATOM 2828 C C . ALA A 1 383 ? 24.727 48.693 60.380 1.00 24.49 515 ALA A C 1
ATOM 2829 O O . ALA A 1 383 ? 25.203 48.551 61.504 1.00 25.05 515 ALA A O 1
ATOM 2831 N N . GLY A 1 384 ? 25.004 47.881 59.364 1.00 15.92 516 GLY A N 1
ATOM 2832 C CA . GLY A 1 384 ? 25.955 46.791 59.496 1.00 15.69 516 GLY A CA 1
ATOM 2833 C C . GLY A 1 384 ? 25.364 45.504 60.041 1.00 15.29 516 GLY A C 1
ATOM 2834 O O . GLY A 1 384 ? 26.075 44.513 60.208 1.00 20.52 516 GLY A O 1
ATOM 2835 N N . ALA A 1 385 ? 24.064 45.511 60.321 1.00 15.20 517 ALA A N 1
ATOM 2836 C CA . ALA A 1 385 ? 23.398 44.322 60.859 1.00 16.36 517 ALA A CA 1
ATOM 2837 C C . ALA A 1 385 ? 23.084 43.295 59.773 1.00 14.81 517 ALA A C 1
ATOM 2838 O O . ALA A 1 385 ? 22.812 43.652 58.627 1.00 14.82 517 ALA A O 1
ATOM 2840 N N . PHE A 1 386 ? 23.119 42.018 60.145 1.00 18.58 518 PHE A N 1
ATOM 2841 C CA . PHE A 1 386 ? 22.793 40.930 59.226 1.00 15.99 518 PHE A CA 1
ATOM 2842 C C . PHE A 1 386 ? 21.288 40.797 59.066 1.00 16.57 518 PHE A C 1
ATOM 2843 O O . PHE A 1 386 ? 20.550 40.765 60.049 1.00 18.03 518 PHE A O 1
ATOM 2851 N N . ILE A 1 387 ? 20.833 40.715 57.823 1.00 18.51 519 ILE A N 1
ATOM 2852 C CA . ILE A 1 387 ? 19.408 40.607 57.552 1.00 23.00 519 ILE A CA 1
ATOM 2853 C C . ILE A 1 387 ? 19.027 39.153 57.276 1.00 24.75 519 ILE A C 1
ATOM 2854 O O . ILE A 1 387 ? 18.289 38.534 58.044 1.00 26.65 519 ILE A O 1
ATOM 2859 N N . CYS A 1 388 ? 19.557 38.610 56.188 1.00 22.90 520 CYS A N 1
ATOM 2860 C CA . CYS A 1 388 ? 19.255 37.250 55.776 1.00 22.43 520 CYS A CA 1
ATOM 2861 C C . CYS A 1 388 ? 20.227 36.837 54.687 1.00 23.96 520 CYS A C 1
ATOM 2862 O O . CYS A 1 388 ? 20.955 37.670 54.141 1.00 22.17 520 CYS A O 1
ATOM 2865 N N . GLU A 1 389 ? 20.224 35.548 54.369 1.00 17.55 521 GLU A N 1
ATOM 2866 C CA . GLU A 1 389 ? 20.992 35.024 53.253 1.00 15.98 521 GLU A CA 1
ATOM 2867 C C . GLU A 1 389 ? 20.249 35.348 51.960 1.00 18.61 521 GLU A C 1
ATOM 2868 O O . GLU A 1 389 ? 19.035 35.563 51.973 1.00 16.36 521 GLU A O 1
ATOM 2874 N N . TYR A 1 390 ? 20.983 35.413 50.853 1.00 23.52 522 TYR A N 1
ATOM 2875 C CA . TYR A 1 390 ? 20.371 35.436 49.528 1.00 23.20 522 TYR A CA 1
ATOM 2876 C C . TYR A 1 390 ? 20.374 34.002 49.002 1.00 21.00 522 TYR A C 1
ATOM 2877 O O . TYR A 1 390 ? 21.369 33.546 48.442 1.00 20.22 522 TYR A O 1
ATOM 2886 N N . ALA A 1 391 ? 19.265 33.292 49.191 1.00 17.76 523 ALA A N 1
ATOM 2887 C CA . ALA A 1 391 ? 19.228 31.847 48.950 1.00 21.19 523 ALA A CA 1
ATOM 2888 C C . ALA A 1 391 ? 18.649 31.423 47.596 1.00 24.27 523 ALA A C 1
ATOM 2889 O O . ALA A 1 391 ? 17.522 31.773 47.246 1.00 25.47 523 ALA A O 1
ATOM 2891 N N . GLY A 1 392 ? 19.432 30.650 46.851 1.00 23.20 524 GLY A N 1
ATOM 2892 C CA . GLY A 1 392 ? 18.998 30.098 45.582 1.00 20.56 524 GLY A CA 1
ATOM 2893 C C . GLY A 1 392 ? 19.664 28.759 45.343 1.00 21.83 524 GLY A C 1
ATOM 2894 O O . GLY A 1 392 ? 20.256 28.183 46.259 1.00 24.63 524 GLY A O 1
ATOM 2895 N N . VAL A 1 393 ? 19.568 28.255 44.118 1.00 22.16 525 VAL A N 1
ATOM 2896 C CA . VAL A 1 393 ? 20.211 26.995 43.766 1.00 22.99 525 VAL A CA 1
ATOM 2897 C C . VAL A 1 393 ? 21.530 27.272 43.050 1.00 23.22 525 VAL A C 1
ATOM 2898 O O . VAL A 1 393 ? 21.540 27.808 41.946 1.00 23.68 525 VAL A O 1
ATOM 2902 N N . ALA A 1 394 ? 22.639 26.913 43.688 1.00 23.05 526 ALA A N 1
ATOM 2903 C CA . ALA A 1 394 ? 23.964 27.191 43.139 1.00 23.35 526 ALA A CA 1
ATOM 2904 C C . ALA A 1 394 ? 24.375 26.184 42.073 1.00 24.68 526 ALA A C 1
ATOM 2905 O O . ALA A 1 394 ? 24.131 24.986 42.207 1.00 25.28 526 ALA A O 1
ATOM 2907 N N . LEU A 1 395 ? 25.006 26.686 41.017 1.00 25.28 527 LEU A N 1
ATOM 2908 C CA . LEU A 1 395 ? 25.431 25.850 39.902 1.00 26.71 527 LEU A CA 1
ATOM 2909 C C . LEU A 1 395 ? 26.940 25.867 39.698 1.00 28.69 527 LEU A C 1
ATOM 2910 O O . LEU A 1 395 ? 27.625 26.834 40.050 1.00 28.57 527 LEU A O 1
ATOM 2915 N N . THR A 1 396 ? 27.444 24.783 39.117 1.00 28.52 528 THR A N 1
ATOM 2916 C CA . THR A 1 396 ? 28.802 24.741 38.598 1.00 32.95 528 THR A CA 1
ATOM 2917 C C . THR A 1 396 ? 28.799 25.469 37.262 1.00 34.23 528 THR A C 1
ATOM 2918 O O . THR A 1 396 ? 27.749 25.914 36.807 1.00 35.56 528 THR A O 1
ATOM 2922 N N . ARG A 1 397 ? 29.955 25.582 36.619 1.00 34.56 529 ARG A N 1
ATOM 2923 C CA . ARG A 1 397 ? 30.004 26.204 35.301 1.00 40.47 529 ARG A CA 1
ATOM 2924 C C . ARG A 1 397 ? 29.307 25.364 34.226 1.00 40.59 529 ARG A C 1
ATOM 2925 O O . ARG A 1 397 ? 28.681 25.914 33.331 1.00 42.23 529 ARG A O 1
ATOM 2933 N N . GLU A 1 398 ? 29.407 24.040 34.322 1.00 43.16 530 GLU A N 1
ATOM 2934 C CA . GLU A 1 398 ? 28.732 23.142 33.375 1.00 48.36 530 GLU A CA 1
ATOM 2935 C C . GLU A 1 398 ? 27.203 23.249 33.480 1.00 41.70 530 GLU A C 1
ATOM 2936 O O . GLU A 1 398 ? 26.509 23.391 32.469 1.00 42.69 530 GLU A O 1
ATOM 2942 N N . GLN A 1 399 ? 26.691 23.190 34.707 1.00 33.56 531 GLN A N 1
ATOM 2943 C CA . GLN A 1 399 ? 25.255 23.198 34.949 1.00 32.91 531 GLN A CA 1
ATOM 2944 C C . GLN A 1 399 ? 24.672 24.536 34.526 1.00 32.42 531 GLN A C 1
ATOM 2945 O O . GLN A 1 399 ? 23.625 24.606 33.861 1.00 41.16 531 GLN A O 1
ATOM 2951 N N . ALA A 1 400 ? 25.372 25.595 34.923 1.00 36.32 532 ALA A N 1
ATOM 2952 C CA . ALA A 1 400 ? 25.003 26.957 34.579 1.00 35.80 532 ALA A CA 1
ATOM 2953 C C . ALA A 1 400 ? 24.966 27.105 33.075 1.00 37.84 532 ALA A C 1
ATOM 2954 O O . ALA A 1 400 ? 24.021 27.652 32.534 1.00 36.99 532 ALA A O 1
ATOM 2956 N N . ASN A 1 401 ? 26.000 26.606 32.405 1.00 40.22 533 ASN A N 1
ATOM 2957 C CA . ASN A 1 401 ? 26.057 26.650 30.948 1.00 39.06 533 ASN A CA 1
ATOM 2958 C C . ASN A 1 401 ? 24.896 25.931 30.270 1.00 39.05 533 ASN A C 1
ATOM 2959 O O . ASN A 1 401 ? 24.338 26.431 29.296 1.00 38.56 533 ASN A O 1
ATOM 2964 N N . ILE A 1 402 ? 24.543 24.754 30.779 1.00 45.90 534 ILE A N 1
ATOM 2965 C CA . ILE A 1 402 ? 23.446 23.984 30.201 1.00 47.26 534 ILE A CA 1
ATOM 2966 C C . ILE A 1 402 ? 22.119 24.719 30.358 1.00 47.25 534 ILE A C 1
ATOM 2967 O O . ILE A 1 402 ? 21.367 24.863 29.392 1.00 46.04 534 ILE A O 1
ATOM 2972 N N . LEU A 1 403 ? 21.836 25.201 31.567 1.00 35.02 535 LEU A N 1
ATOM 2973 C CA . LEU A 1 403 ? 20.615 25.978 31.776 1.00 35.81 535 LEU A CA 1
ATOM 2974 C C . LEU A 1 403 ? 20.614 27.284 30.973 1.00 37.83 535 LEU A C 1
ATOM 2975 O O . LEU A 1 403 ? 19.566 27.755 30.535 1.00 35.04 535 LEU A O 1
ATOM 2980 N N . THR A 1 404 ? 21.794 27.855 30.770 1.00 55.68 536 THR A N 1
ATOM 2981 C CA . THR A 1 404 ? 21.929 29.135 30.075 1.00 57.92 536 THR A CA 1
ATOM 2982 C C . THR A 1 404 ? 21.821 28.984 28.554 1.00 57.87 536 THR A C 1
ATOM 2983 O O . THR A 1 404 ? 21.468 29.928 27.851 1.00 55.20 536 THR A O 1
ATOM 2987 N N . MET A 1 405 ? 22.117 27.793 28.047 1.00 38.64 537 MET A N 1
ATOM 2988 C CA . MET A 1 405 ? 21.976 27.530 26.618 1.00 40.82 537 MET A CA 1
ATOM 2989 C C . MET A 1 405 ? 20.529 27.211 26.263 1.00 41.29 537 MET A C 1
ATOM 2990 O O . MET A 1 405 ? 20.150 27.228 25.091 1.00 43.06 537 MET A O 1
ATOM 2995 N N . ASN A 1 406 ? 19.729 26.912 27.282 1.00 44.31 538 ASN A N 1
ATOM 2996 C CA . ASN A 1 406 ? 18.299 26.703 27.100 1.00 45.90 538 ASN A CA 1
ATOM 2997 C C . ASN A 1 406 ? 17.545 28.026 27.119 1.00 41.48 538 ASN A C 1
ATOM 2998 O O . ASN A 1 406 ? 16.369 28.082 26.765 1.00 40.27 538 ASN A O 1
ATOM 3003 N N . GLY A 1 407 ? 18.230 29.085 27.543 1.00 38.70 539 GLY A N 1
ATOM 3004 C CA . GLY A 1 407 ? 17.651 30.416 27.551 1.00 49.68 539 GLY A CA 1
ATOM 3005 C C . GLY A 1 407 ? 17.358 30.995 28.926 1.00 46.17 539 GLY A C 1
ATOM 3006 O O . GLY A 1 407 ? 16.994 32.165 29.040 1.00 44.91 539 GLY A O 1
ATOM 3007 N N . ASP A 1 408 ? 17.518 30.187 29.970 1.00 46.85 540 ASP A N 1
ATOM 3008 C CA . ASP A 1 408 ? 17.173 30.619 31.323 1.00 46.59 540 ASP A CA 1
ATOM 3009 C C . ASP A 1 408 ? 18.024 31.796 31.796 1.00 43.52 540 ASP A C 1
ATOM 3010 O O . ASP A 1 408 ? 19.164 31.967 31.362 1.00 44.67 540 ASP A O 1
ATOM 3015 N N . THR A 1 409 ? 17.456 32.606 32.683 1.00 41.06 541 THR A N 1
ATOM 3016 C CA . THR A 1 409 ? 18.165 33.744 33.258 1.00 40.09 541 THR A CA 1
ATOM 3017 C C . THR A 1 409 ? 18.747 33.361 34.614 1.00 39.16 541 THR A C 1
ATOM 3018 O O . THR A 1 409 ? 18.059 32.771 35.444 1.00 43.41 541 THR A O 1
ATOM 3022 N N . LEU A 1 410 ? 20.017 33.691 34.830 1.00 34.86 542 LEU A N 1
ATOM 3023 C CA . LEU A 1 410 ? 20.718 33.315 36.056 1.00 31.73 542 LEU A CA 1
ATOM 3024 C C . LEU A 1 410 ? 21.231 34.529 36.827 1.00 30.80 542 LEU A C 1
ATOM 3025 O O . LEU A 1 410 ? 21.565 35.557 36.237 1.00 30.42 542 LEU A O 1
ATOM 3030 N N . VAL A 1 411 ? 21.302 34.399 38.148 1.00 24.80 543 VAL A N 1
ATOM 3031 C CA . VAL A 1 411 ? 21.851 35.454 38.991 1.00 23.92 543 VAL A CA 1
ATOM 3032 C C . VAL A 1 411 ? 23.327 35.202 39.282 1.00 23.84 543 VAL A C 1
ATOM 3033 O O . VAL A 1 411 ? 23.716 34.105 39.681 1.00 23.65 543 VAL A O 1
ATOM 3037 N N . TYR A 1 412 ? 24.146 36.224 39.071 1.00 27.87 544 TYR A N 1
ATOM 3038 C CA . TYR A 1 412 ? 25.575 36.123 39.326 1.00 29.36 544 TYR A CA 1
ATOM 3039 C C . TYR A 1 412 ? 25.951 37.031 40.489 1.00 30.64 544 TYR A C 1
ATOM 3040 O O . TYR A 1 412 ? 26.098 38.241 40.314 1.00 34.63 544 TYR A O 1
ATOM 3049 N N . PRO A 1 413 ? 26.100 36.443 41.686 1.00 29.03 545 PRO A N 1
ATOM 3050 C CA . PRO A 1 413 ? 26.384 37.177 42.924 1.00 26.50 545 PRO A CA 1
ATOM 3051 C C . PRO A 1 413 ? 27.632 38.046 42.824 1.00 27.28 545 PRO A C 1
ATOM 3052 O O . PRO A 1 413 ? 27.722 39.058 43.518 1.00 29.56 545 PRO A O 1
ATOM 3056 N N . ALA A 1 414 ? 28.571 37.667 41.963 1.00 22.76 546 ALA A N 1
ATOM 3057 C CA . ALA A 1 414 ? 29.771 38.467 41.751 1.00 28.63 546 ALA A CA 1
ATOM 3058 C C . ALA A 1 414 ? 29.440 39.876 41.261 1.00 28.34 546 ALA A C 1
ATOM 3059 O O . ALA A 1 414 ? 30.233 40.800 41.435 1.00 28.32 546 ALA A O 1
ATOM 3061 N N . ARG A 1 415 ? 28.270 40.034 40.649 1.00 24.08 547 ARG A N 1
ATOM 3062 C CA . ARG A 1 415 ? 27.894 41.305 40.044 1.00 27.09 547 ARG A CA 1
ATOM 3063 C C . ARG A 1 415 ? 27.219 42.269 41.019 1.00 27.66 547 ARG A C 1
ATOM 3064 O O . ARG A 1 415 ? 27.035 43.441 40.699 1.00 33.99 547 ARG A O 1
ATOM 3072 N N . PHE A 1 416 ? 26.848 41.778 42.199 1.00 22.48 548 PHE A N 1
ATOM 3073 C CA . PHE A 1 416 ? 26.327 42.651 43.244 1.00 23.34 548 PHE A CA 1
ATOM 3074 C C . PHE A 1 416 ? 27.368 43.720 43.565 1.00 25.82 548 PHE A C 1
ATOM 3075 O O . PHE A 1 416 ? 28.566 43.439 43.602 1.00 26.62 548 PHE A O 1
ATOM 3083 N N . SER A 1 417 ? 26.915 44.948 43.785 1.00 22.09 549 SER A N 1
ATOM 3084 C CA . SER A 1 417 ? 27.831 46.025 44.128 1.00 22.56 549 SER A CA 1
ATOM 3085 C C . SER A 1 417 ? 27.516 46.608 45.494 1.00 21.59 549 SER A C 1
ATOM 3086 O O . SER A 1 417 ? 26.386 47.005 45.773 1.00 21.20 549 SER A O 1
ATOM 3089 N N . SER A 1 418 ? 28.529 46.661 46.344 1.00 21.34 550 SER A N 1
ATOM 3090 C CA . SER A 1 418 ? 28.388 47.266 47.656 1.00 20.63 550 SER A CA 1
ATOM 3091 C C . SER A 1 418 ? 29.292 48.488 47.744 1.00 21.53 550 SER A C 1
ATOM 3092 O O . SER A 1 418 ? 29.556 49.001 48.832 1.00 21.19 550 SER A O 1
ATOM 3095 N N . ALA A 1 419 ? 29.758 48.950 46.588 1.00 22.83 551 ALA A N 1
ATOM 3096 C CA . ALA A 1 419 ? 30.794 49.977 46.523 1.00 23.99 551 ALA A CA 1
ATOM 3097 C C . ALA A 1 419 ? 30.339 51.316 47.090 1.00 24.19 551 ALA A C 1
ATOM 3098 O O . ALA A 1 419 ? 31.164 52.142 47.484 1.00 24.89 551 ALA A O 1
ATOM 3100 N N . ARG A 1 420 ? 29.028 51.524 47.131 1.00 23.70 552 ARG A N 1
ATOM 3101 C CA . ARG A 1 420 ? 28.465 52.750 47.690 1.00 31.02 552 ARG A CA 1
ATOM 3102 C C . ARG A 1 420 ? 28.813 52.916 49.171 1.00 27.71 552 ARG A C 1
ATOM 3103 O O . ARG A 1 420 ? 28.964 54.035 49.665 1.00 23.74 552 ARG A O 1
ATOM 3111 N N . TRP A 1 421 ? 28.961 51.797 49.871 1.00 23.69 553 TRP A N 1
ATOM 3112 C CA . TRP A 1 421 ? 29.161 51.829 51.312 1.00 21.46 553 TRP A CA 1
ATOM 3113 C C . TRP A 1 421 ? 30.541 51.330 51.723 1.00 21.30 553 TRP A C 1
ATOM 3114 O O . TRP A 1 421 ? 30.707 50.797 52.818 1.00 21.53 553 TRP A O 1
ATOM 3125 N N . GLU A 1 422 ? 31.532 51.507 50.858 1.00 29.33 554 GLU A N 1
ATOM 3126 C CA . GLU A 1 422 ? 32.876 51.028 51.171 1.00 32.70 554 GLU A CA 1
ATOM 3127 C C . GLU A 1 422 ? 33.574 51.827 52.273 1.00 30.07 554 GLU A C 1
ATOM 3128 O O . GLU A 1 422 ? 34.560 51.372 52.847 1.00 28.54 554 GLU A O 1
ATOM 3134 N N . ASP A 1 423 ? 33.051 53.012 52.567 1.00 26.08 555 ASP A N 1
ATOM 3135 C CA . ASP A 1 423 ? 33.600 53.844 53.637 1.00 28.74 555 ASP A CA 1
ATOM 3136 C C . ASP A 1 423 ? 33.103 53.417 55.018 1.00 25.35 555 ASP A C 1
ATOM 3137 O O . ASP A 1 423 ? 33.434 54.036 56.026 1.00 22.75 555 ASP A O 1
ATOM 3142 N N . TRP A 1 424 ? 32.298 52.362 55.056 1.00 21.32 556 TRP A N 1
ATOM 3143 C CA . TRP A 1 424 ? 31.813 51.803 56.316 1.00 20.30 556 TRP A CA 1
ATOM 3144 C C . TRP A 1 424 ? 32.982 51.268 57.142 1.00 20.35 556 TRP A C 1
ATOM 3145 O O . TRP A 1 424 ? 33.767 50.446 56.669 1.00 20.45 556 TRP A O 1
ATOM 3156 N N . GLY A 1 425 ? 33.113 51.762 58.368 1.00 21.84 557 GLY A N 1
ATOM 3157 C CA . GLY A 1 425 ? 34.220 51.375 59.225 1.00 21.28 557 GLY A CA 1
ATOM 3158 C C . GLY A 1 425 ? 35.423 52.301 59.130 1.00 22.58 557 GLY A C 1
ATOM 3159 O O . GLY A 1 425 ? 36.371 52.175 59.906 1.00 22.37 557 GLY A O 1
ATOM 3160 N N . ASP A 1 426 ? 35.388 53.230 58.178 1.00 22.73 558 ASP A N 1
ATOM 3161 C CA . ASP A 1 426 ? 36.472 54.195 58.000 1.00 26.26 558 ASP A CA 1
ATOM 3162 C C . ASP A 1 426 ? 36.409 55.264 59.089 1.00 26.17 558 ASP A C 1
ATOM 3163 O O . ASP A 1 426 ? 35.397 55.937 59.255 1.00 25.36 558 ASP A O 1
ATOM 3168 N N . LEU A 1 427 ? 37.508 55.418 59.818 1.00 30.74 559 LEU A N 1
ATOM 3169 C CA . LEU A 1 427 ? 37.591 56.383 60.905 1.00 32.59 559 LEU A CA 1
ATOM 3170 C C . LEU A 1 427 ? 38.667 57.420 60.630 1.00 33.45 559 LEU A C 1
ATOM 3171 O O . LEU A 1 427 ? 39.104 58.128 61.541 1.00 32.14 559 LEU A O 1
ATOM 3176 N N . SER A 1 428 ? 39.099 57.504 59.375 1.00 35.02 560 SER A N 1
ATOM 3177 C CA . SER A 1 428 ? 40.217 58.372 59.016 1.00 38.70 560 SER A CA 1
ATOM 3178 C C . SER A 1 428 ? 39.895 59.862 59.151 1.00 37.54 560 SER A C 1
ATOM 3179 O O . SER A 1 428 ? 40.806 60.687 59.188 1.00 38.07 560 SER A O 1
ATOM 3182 N N . GLN A 1 429 ? 38.610 60.205 59.217 1.00 30.77 561 GLN A N 1
ATOM 3183 C CA . GLN A 1 429 ? 38.208 61.600 59.377 1.00 35.31 561 GLN A CA 1
ATOM 3184 C C . GLN A 1 429 ? 38.135 61.999 60.848 1.00 35.09 561 GLN A C 1
ATOM 3185 O O . GLN A 1 429 ? 38.020 63.180 61.174 1.00 40.46 561 GLN A O 1
ATOM 3191 N N . VAL A 1 430 ? 38.205 61.002 61.723 1.00 32.13 562 VAL A N 1
ATOM 3192 C CA . VAL A 1 430 ? 38.170 61.226 63.164 1.00 33.38 562 VAL A CA 1
ATOM 3193 C C . VAL A 1 430 ? 39.541 60.938 63.781 1.00 38.31 562 VAL A C 1
ATOM 3194 O O . VAL A 1 430 ? 40.039 61.702 64.614 1.00 41.38 562 VAL A O 1
ATOM 3198 N N . LEU A 1 431 ? 40.156 59.839 63.352 1.00 42.95 563 LEU A N 1
ATOM 3199 C CA . LEU A 1 431 ? 41.476 59.437 63.842 1.00 45.26 563 LEU A CA 1
ATOM 3200 C C . LEU A 1 431 ? 42.536 59.547 62.744 1.00 47.75 563 LEU A C 1
ATOM 3201 O O . LEU A 1 431 ? 42.492 58.821 61.749 1.00 43.14 563 LEU A O 1
ATOM 3206 N N . ALA A 1 432 ? 43.488 60.454 62.936 1.00 71.33 564 ALA A N 1
ATOM 3207 C CA . ALA A 1 432 ? 44.531 60.710 61.945 1.00 77.93 564 ALA A CA 1
ATOM 3208 C C . ALA A 1 432 ? 45.406 59.487 61.672 1.00 81.07 564 ALA A C 1
ATOM 3209 O O . ALA A 1 432 ? 45.873 59.286 60.550 1.00 83.19 564 ALA A O 1
ATOM 3211 N N . ASP A 1 433 ? 45.617 58.672 62.699 1.00 68.36 565 ASP A N 1
ATOM 3212 C CA . ASP A 1 433 ? 46.522 57.530 62.602 1.00 68.44 565 ASP A CA 1
ATOM 3213 C C . ASP A 1 433 ? 45.828 56.249 62.139 1.00 64.66 565 ASP A C 1
ATOM 3214 O O . ASP A 1 433 ? 46.446 55.186 62.097 1.00 64.61 565 ASP A O 1
ATOM 3219 N N . PHE A 1 434 ? 44.549 56.354 61.789 1.00 52.92 566 PHE A N 1
ATOM 3220 C CA . PHE A 1 434 ? 43.769 55.190 61.375 1.00 45.97 566 PHE A CA 1
ATOM 3221 C C . PHE A 1 434 ? 44.246 54.592 60.056 1.00 44.15 566 PHE A C 1
ATOM 3222 O O . PHE A 1 434 ? 44.394 55.294 59.057 1.00 45.36 566 PHE A O 1
ATOM 3230 N N . GLU A 1 435 ? 44.481 53.285 60.067 1.00 40.87 567 GLU A N 1
ATOM 3231 C CA . GLU A 1 435 ? 44.791 52.539 58.855 1.00 45.71 567 GLU A CA 1
ATOM 3232 C C . GLU A 1 435 ? 43.738 51.458 58.667 1.00 34.84 567 GLU A C 1
ATOM 3233 O O . GLU A 1 435 ? 43.403 50.746 59.611 1.00 30.08 567 GLU A O 1
ATOM 3239 N N . ARG A 1 436 ? 43.200 51.342 57.460 1.00 43.29 568 ARG A N 1
ATOM 3240 C CA . ARG A 1 436 ? 42.208 50.306 57.202 1.00 43.09 568 ARG A CA 1
ATOM 3241 C C . ARG A 1 436 ? 42.870 48.935 57.204 1.00 42.85 568 ARG A C 1
ATOM 3242 O O . ARG A 1 436 ? 43.874 48.726 56.523 1.00 43.18 568 ARG A O 1
ATOM 3250 N N . PRO A 1 437 ? 42.317 48.000 57.990 1.00 44.51 569 PRO A N 1
ATOM 3251 C CA . PRO A 1 437 ? 42.782 46.613 57.983 1.00 48.80 569 PRO A CA 1
ATOM 3252 C C . PRO A 1 437 ? 42.710 46.039 56.575 1.00 55.20 569 PRO A C 1
ATOM 3253 O O . PRO A 1 437 ? 41.848 46.440 55.795 1.00 55.07 569 PRO A O 1
ATOM 3257 N N . SER A 1 438 ? 43.607 45.112 56.262 1.00 76.47 570 SER A N 1
ATOM 3258 C CA . SER A 1 438 ? 43.739 44.595 54.905 1.00 77.34 570 SER A CA 1
ATOM 3259 C C . SER A 1 438 ? 42.468 43.950 54.332 1.00 74.45 570 SER A C 1
ATOM 3260 O O . SER A 1 438 ? 41.797 43.154 54.992 1.00 73.19 570 SER A O 1
ATOM 3263 N N . TYR A 1 439 ? 42.148 44.338 53.099 1.00 49.56 571 TYR A N 1
ATOM 3264 C CA . TYR A 1 439 ? 41.102 43.729 52.280 1.00 44.62 571 TYR A CA 1
ATOM 3265 C C . TYR A 1 439 ? 41.839 42.949 51.198 1.00 43.49 571 TYR A C 1
ATOM 3266 O O . TYR A 1 439 ? 42.223 43.512 50.172 1.00 44.60 571 TYR A O 1
ATOM 3275 N N . PRO A 1 440 ? 42.053 41.645 51.425 1.00 57.08 572 PRO A N 1
ATOM 3276 C CA . PRO A 1 440 ? 42.931 40.854 50.552 1.00 56.69 572 PRO A CA 1
ATOM 3277 C C . PRO A 1 440 ? 42.428 40.691 49.115 1.00 58.80 572 PRO A C 1
ATOM 3278 O O . PRO A 1 440 ? 41.225 40.563 48.880 1.00 59.28 572 PRO A O 1
ATOM 3282 N N . ASP A 1 441 ? 43.358 40.704 48.164 1.00 45.98 573 ASP A N 1
ATOM 3283 C CA . ASP A 1 441 ? 43.026 40.454 46.769 1.00 47.80 573 ASP A CA 1
ATOM 3284 C C . ASP A 1 441 ? 42.857 38.956 46.562 1.00 45.35 573 ASP A C 1
ATOM 3285 O O . ASP A 1 441 ? 43.834 38.211 46.559 1.00 45.93 573 ASP A O 1
ATOM 3290 N N . ILE A 1 442 ? 41.613 38.517 46.405 1.00 46.75 574 ILE A N 1
ATOM 3291 C CA . ILE A 1 442 ? 41.319 37.106 46.178 1.00 47.00 574 ILE A CA 1
ATOM 3292 C C . ILE A 1 442 ? 40.600 36.936 44.843 1.00 45.15 574 ILE A C 1
ATOM 3293 O O . ILE A 1 442 ? 40.062 37.905 44.306 1.00 44.77 574 ILE A O 1
ATOM 3298 N N . PRO A 1 443 ? 40.597 35.709 44.292 1.00 51.31 575 PRO A N 1
ATOM 3299 C CA . PRO A 1 443 ? 39.826 35.494 43.064 1.00 48.90 575 PRO A CA 1
ATOM 3300 C C . PRO A 1 443 ? 38.353 35.801 43.294 1.00 48.17 575 PRO A C 1
ATOM 3301 O O . PRO A 1 443 ? 37.824 35.484 44.361 1.00 45.94 575 PRO A O 1
ATOM 3305 N N . PRO A 1 444 ? 37.698 36.427 42.309 1.00 41.35 576 PRO A N 1
ATOM 3306 C CA . PRO A 1 444 ? 36.279 36.740 42.467 1.00 37.47 576 PRO A CA 1
ATOM 3307 C C . PRO A 1 444 ? 35.439 35.476 42.413 1.00 37.43 576 PRO A C 1
ATOM 3308 O O . PRO A 1 444 ? 35.849 34.486 41.811 1.00 40.89 576 PRO A O 1
ATOM 3312 N N . VAL A 1 445 ? 34.288 35.511 43.070 1.00 27.85 577 VAL A N 1
ATOM 3313 C CA . VAL A 1 445 ? 33.294 34.456 42.956 1.00 29.08 577 VAL A CA 1
ATOM 3314 C C . VAL A 1 445 ? 32.826 34.392 41.502 1.00 32.65 577 VAL A C 1
ATOM 3315 O O . VAL A 1 445 ? 32.666 35.428 40.861 1.00 35.64 577 VAL A O 1
ATOM 3319 N N . ASP A 1 446 ? 32.642 33.187 40.963 1.00 49.35 578 ASP A N 1
ATOM 3320 C CA . ASP A 1 446 ? 32.222 33.048 39.567 1.00 54.77 578 ASP A CA 1
ATOM 3321 C C . ASP A 1 446 ? 31.028 32.123 39.343 1.00 51.03 578 ASP A C 1
ATOM 3322 O O . ASP A 1 446 ? 30.615 31.916 38.201 1.00 55.82 578 ASP A O 1
ATOM 3327 N N . PHE A 1 447 ? 30.469 31.570 40.415 1.00 34.15 579 PHE A N 1
ATOM 3328 C CA . PHE A 1 447 ? 29.340 30.656 40.251 1.00 31.06 579 PHE A CA 1
ATOM 3329 C C . PHE A 1 447 ? 28.024 31.389 39.991 1.00 31.32 579 PHE A C 1
ATOM 3330 O O . PHE A 1 447 ? 27.904 32.590 40.228 1.00 33.52 579 PHE A O 1
ATOM 3338 N N . ALA A 1 448 ? 27.038 30.653 39.496 1.00 28.05 580 ALA A N 1
ATOM 3339 C CA . ALA A 1 448 ? 25.746 31.239 39.181 1.00 28.59 580 ALA A CA 1
ATOM 3340 C C . ALA A 1 448 ? 24.663 30.634 40.052 1.00 27.76 580 ALA A C 1
ATOM 3341 O O . ALA A 1 448 ? 24.821 29.541 40.587 1.00 32.14 580 ALA A O 1
ATOM 3343 N N . MET A 1 449 ? 23.559 31.357 40.189 1.00 24.06 581 MET A N 1
ATOM 3344 C CA . MET A 1 449 ? 22.441 30.901 40.991 1.00 23.14 581 MET A CA 1
ATOM 3345 C C . MET A 1 449 ? 21.163 30.937 40.177 1.00 27.81 581 MET A C 1
ATOM 3346 O O . MET A 1 449 ? 20.895 31.902 39.457 1.00 29.27 581 MET A O 1
ATOM 3351 N N . ASP A 1 450 ? 20.376 29.879 40.292 1.00 24.02 582 ASP A N 1
ATOM 3352 C CA . ASP A 1 450 ? 19.037 29.878 39.737 1.00 24.54 582 ASP A CA 1
ATOM 3353 C C . ASP A 1 450 ? 18.061 30.153 40.876 1.00 23.65 582 ASP A C 1
ATOM 3354 O O . ASP A 1 450 ? 18.128 29.510 41.926 1.00 23.14 582 ASP A O 1
ATOM 3359 N N . VAL A 1 451 ? 17.173 31.121 40.669 1.00 23.60 583 VAL A N 1
ATOM 3360 C CA . VAL A 1 451 ? 16.148 31.451 41.652 1.00 22.98 583 VAL A CA 1
ATOM 3361 C C . VAL A 1 451 ? 14.758 31.437 41.026 1.00 23.81 583 VAL A C 1
ATOM 3362 O O . VAL A 1 451 ? 13.849 32.119 41.495 1.00 24.03 583 VAL A O 1
ATOM 3366 N N . SER A 1 452 ? 14.594 30.651 39.970 1.00 24.93 584 SER A N 1
ATOM 3367 C CA . SER A 1 452 ? 13.327 30.591 39.251 1.00 25.94 584 SER A CA 1
ATOM 3368 C C . SER A 1 452 ? 12.390 29.528 39.820 1.00 26.27 584 SER A C 1
ATOM 3369 O O . SER A 1 452 ? 11.207 29.502 39.496 1.00 27.05 584 SER A O 1
ATOM 3372 N N . LYS A 1 453 ? 12.927 28.651 40.662 1.00 25.84 585 LYS A N 1
ATOM 3373 C CA . LYS A 1 453 ? 12.162 27.535 41.204 1.00 27.67 585 LYS A CA 1
ATOM 3374 C C . LYS A 1 453 ? 12.182 27.525 42.722 1.00 25.42 585 LYS A C 1
ATOM 3375 O O . LYS A 1 453 ? 11.143 27.434 43.366 1.00 25.62 585 LYS A O 1
ATOM 3381 N N . MET A 1 454 ? 13.382 27.614 43.279 1.00 28.62 586 MET A N 1
ATOM 3382 C CA . MET A 1 454 ? 13.566 27.608 44.720 1.00 27.95 586 MET A CA 1
ATOM 3383 C C . MET A 1 454 ? 14.313 28.865 45.148 1.00 26.80 586 MET A C 1
ATOM 3384 O O . MET A 1 454 ? 15.360 29.196 44.585 1.00 26.15 586 MET A O 1
ATOM 3389 N N . ARG A 1 455 ? 13.755 29.568 46.131 1.00 21.95 587 ARG A N 1
ATOM 3390 C CA . ARG A 1 455 ? 14.267 30.864 46.557 1.00 23.94 587 ARG A CA 1
ATOM 3391 C C . ARG A 1 455 ? 13.701 31.229 47.923 1.00 24.50 587 ARG A C 1
ATOM 3392 O O . ARG A 1 455 ? 12.701 30.658 48.361 1.00 25.94 587 ARG A O 1
ATOM 3400 N N . ASN A 1 456 ? 14.342 32.187 48.588 1.00 21.52 588 ASN A N 1
ATOM 3401 C CA . ASN A 1 456 ? 13.850 32.722 49.854 1.00 19.25 588 ASN A CA 1
ATOM 3402 C C . ASN A 1 456 ? 13.367 34.161 49.684 1.00 21.66 588 ASN A C 1
ATOM 3403 O O . ASN A 1 456 ? 13.284 34.668 48.563 1.00 24.00 588 ASN A O 1
ATOM 3408 N N . VAL A 1 457 ? 13.070 34.814 50.804 1.00 18.68 589 VAL A N 1
ATOM 3409 C CA . VAL A 1 457 ? 12.540 36.176 50.805 1.00 18.81 589 VAL A CA 1
ATOM 3410 C C . VAL A 1 457 ? 13.455 37.151 50.057 1.00 18.22 589 VAL A C 1
ATOM 3411 O O . VAL A 1 457 ? 12.985 38.000 49.290 1.00 18.57 589 VAL A O 1
A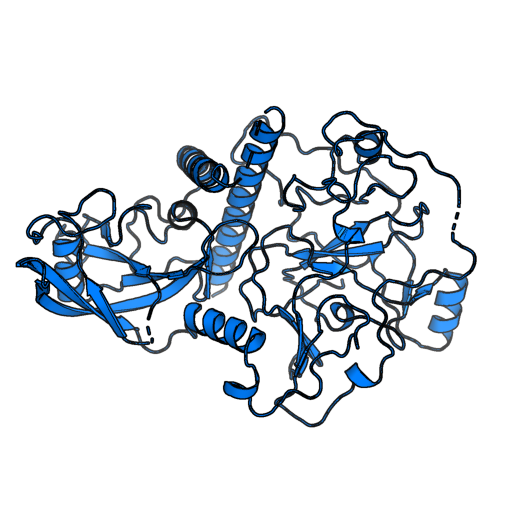TOM 3415 N N . ALA A 1 458 ? 14.761 36.986 50.253 1.00 17.68 590 ALA A N 1
ATOM 3416 C CA . ALA A 1 458 ? 15.767 37.895 49.709 1.00 20.58 590 ALA A CA 1
ATOM 3417 C C . ALA A 1 458 ? 15.733 38.003 48.186 1.00 24.48 590 ALA A C 1
ATOM 3418 O O . ALA A 1 458 ? 16.217 38.979 47.617 1.00 23.41 590 ALA A O 1
ATOM 3420 N N . CYS A 1 459 ? 15.163 36.998 47.529 1.00 26.45 591 CYS A N 1
ATOM 3421 C CA . CYS A 1 459 ? 15.134 36.974 46.075 1.00 25.09 591 CYS A CA 1
ATOM 3422 C C . CYS A 1 459 ? 14.050 37.882 45.513 1.00 25.37 591 CYS A C 1
ATOM 3423 O O . CYS A 1 459 ? 13.962 38.080 44.302 1.00 24.72 591 CYS A O 1
ATOM 3426 N N . TYR A 1 460 ? 13.231 38.441 46.397 1.00 24.87 592 TYR A N 1
ATOM 3427 C CA . TYR A 1 460 ? 12.220 39.397 45.969 1.00 26.51 592 TYR A CA 1
ATOM 3428 C C . TYR A 1 460 ? 12.715 40.837 46.165 1.00 28.98 592 TYR A C 1
ATOM 3429 O O . TYR A 1 460 ? 12.006 41.797 45.857 1.00 29.91 592 TYR A O 1
ATOM 3438 N N . ILE A 1 461 ? 13.939 40.980 46.668 1.00 25.63 593 ILE A N 1
ATOM 3439 C CA . ILE A 1 461 ? 14.532 42.301 46.857 1.00 26.70 593 ILE A CA 1
ATOM 3440 C C . ILE A 1 461 ? 14.774 42.985 45.512 1.00 28.45 593 ILE A C 1
ATOM 3441 O O . ILE A 1 461 ? 15.397 42.416 44.614 1.00 29.20 593 ILE A O 1
ATOM 3446 N N . SER A 1 462 ? 14.269 44.207 45.377 1.00 21.46 594 SER A N 1
ATOM 3447 C CA . SER A 1 462 ? 14.334 44.920 44.106 1.00 24.38 594 SER A CA 1
ATOM 3448 C C . SER A 1 462 ? 15.722 45.486 43.834 1.00 25.91 594 SER A C 1
ATOM 3449 O O . SER A 1 462 ? 16.567 45.540 44.728 1.00 29.12 594 SER A O 1
ATOM 3452 N N . HIS A 1 463 ? 15.944 45.907 42.592 1.00 23.90 595 HIS A N 1
ATOM 3453 C CA . HIS A 1 463 ? 17.229 46.462 42.180 1.00 26.10 595 HIS A CA 1
ATOM 3454 C C . HIS A 1 463 ? 17.282 47.985 42.296 1.00 29.20 595 HIS A C 1
ATOM 3455 O O . HIS A 1 463 ? 16.288 48.669 42.045 1.00 31.52 595 HIS A O 1
ATOM 3462 N N . SER A 1 464 ? 18.451 48.507 42.660 1.00 25.74 596 SER A N 1
ATOM 3463 C CA . SER A 1 464 ? 18.653 49.950 42.761 1.00 25.65 596 SER A CA 1
ATOM 3464 C C . SER A 1 464 ? 20.125 50.341 42.685 1.00 26.52 596 SER A C 1
ATOM 3465 O O . SER A 1 464 ? 20.989 49.660 43.237 1.00 28.78 596 SER A O 1
ATOM 3468 N N . THR A 1 465 ? 20.403 51.452 42.010 1.00 28.01 597 THR A N 1
ATOM 3469 C CA . THR A 1 465 ? 21.758 51.988 41.965 1.00 31.19 597 THR A CA 1
ATOM 3470 C C . THR A 1 465 ? 22.120 52.656 43.293 1.00 30.71 597 THR A C 1
ATOM 3471 O O . THR A 1 465 ? 23.293 52.888 43.581 1.00 32.64 597 THR A O 1
ATOM 3475 N N . ASP A 1 466 ? 21.109 52.952 44.106 1.00 26.65 598 ASP A N 1
ATOM 3476 C CA . ASP A 1 466 ? 21.344 53.457 45.457 1.00 27.95 598 ASP A CA 1
ATOM 3477 C C . ASP A 1 466 ? 20.802 52.504 46.523 1.00 26.39 598 ASP A C 1
ATOM 3478 O O . ASP A 1 466 ? 19.798 52.793 47.177 1.00 25.79 598 ASP A O 1
ATOM 3483 N N . PRO A 1 467 ? 21.485 51.365 46.713 1.00 30.80 599 PRO A N 1
ATOM 3484 C CA . PRO A 1 467 ? 20.992 50.308 47.601 1.00 29.43 599 PRO A CA 1
ATOM 3485 C C . PRO A 1 467 ? 21.220 50.606 49.080 1.00 25.02 599 PRO A C 1
ATOM 3486 O O . PRO A 1 467 ? 22.183 51.285 49.437 1.00 25.57 599 PRO A O 1
ATOM 3490 N N . ASN A 1 468 ? 20.331 50.098 49.927 1.00 19.33 600 ASN A N 1
ATOM 3491 C CA . ASN A 1 468 ? 20.512 50.181 51.372 1.00 18.67 600 ASN A CA 1
ATOM 3492 C C . ASN A 1 468 ? 20.943 48.843 51.967 1.00 17.74 600 ASN A C 1
ATOM 3493 O O . ASN A 1 468 ? 20.963 48.669 53.186 1.00 17.44 600 ASN A O 1
ATOM 3498 N N . VAL A 1 469 ? 21.282 47.899 51.093 1.00 21.63 601 VAL A N 1
ATOM 3499 C CA . VAL A 1 469 ? 21.722 46.574 51.515 1.00 21.99 601 VAL A CA 1
ATOM 3500 C C . VAL A 1 469 ? 22.992 46.163 50.776 1.00 23.43 601 VAL A C 1
ATOM 3501 O O . VAL A 1 469 ? 23.053 46.228 49.548 1.00 24.46 601 VAL A O 1
ATOM 3505 N N . ILE A 1 470 ? 24.005 45.743 51.528 1.00 18.87 602 ILE A N 1
ATOM 3506 C CA . ILE A 1 470 ? 25.247 45.275 50.926 1.00 20.22 602 ILE A CA 1
ATOM 3507 C C . ILE A 1 470 ? 25.373 43.762 50.989 1.00 18.61 602 ILE A C 1
ATOM 3508 O O . ILE A 1 470 ? 24.681 43.088 51.764 1.00 16.18 602 ILE A O 1
ATOM 3513 N N . VAL A 1 471 ? 26.284 43.244 50.173 1.00 20.74 603 VAL A N 1
ATOM 3514 C CA . VAL A 1 471 ? 26.522 41.814 50.070 1.00 19.94 603 VAL A CA 1
ATOM 3515 C C . VAL A 1 471 ? 27.885 41.454 50.661 1.00 19.02 603 VAL A C 1
ATOM 3516 O O . VAL A 1 471 ? 28.862 42.184 50.478 1.00 18.83 603 VAL A O 1
ATOM 3520 N N . GLN A 1 472 ? 27.935 40.338 51.386 1.00 17.23 604 GLN A N 1
ATOM 3521 C CA . GLN A 1 472 ? 29.195 39.763 51.847 1.00 17.33 604 GLN A CA 1
ATOM 3522 C C . GLN A 1 472 ? 29.215 38.265 51.568 1.00 22.88 604 GLN A C 1
ATOM 3523 O O . GLN A 1 472 ? 28.217 37.572 51.780 1.00 27.10 604 GLN A O 1
ATOM 3529 N N . PHE A 1 473 ? 30.351 37.764 51.095 1.00 20.54 605 PHE A N 1
ATOM 3530 C CA . PHE A 1 473 ? 30.514 36.329 50.897 1.00 22.62 605 PHE A CA 1
ATOM 3531 C C . PHE A 1 473 ? 31.017 35.661 52.179 1.00 23.96 605 PHE A C 1
ATOM 3532 O O . PHE A 1 473 ? 32.065 36.029 52.715 1.00 20.24 605 PHE A O 1
ATOM 3540 N N . VAL A 1 474 ? 30.261 34.679 52.643 1.00 21.65 606 VAL A N 1
ATOM 3541 C CA . VAL A 1 474 ? 30.494 34.016 53.880 1.00 20.11 606 VAL A CA 1
ATOM 3542 C C . VAL A 1 474 ? 30.618 32.506 53.812 1.00 27.46 606 VAL A C 1
ATOM 3543 O O . VAL A 1 474 ? 29.916 31.839 53.132 1.00 29.11 606 VAL A O 1
ATOM 3547 N N . LEU A 1 475 ? 31.547 31.993 54.585 1.00 29.32 607 LEU A N 1
ATOM 3548 C CA . LEU A 1 475 ? 31.686 30.590 54.776 1.00 28.86 607 LEU A CA 1
ATOM 3549 C C . LEU A 1 475 ? 31.406 30.227 56.198 1.00 31.69 607 LEU A C 1
ATOM 3550 O O . LEU A 1 475 ? 31.888 30.851 57.110 1.00 33.90 607 LEU A O 1
ATOM 3555 N N . HIS A 1 476 ? 30.578 29.229 56.398 1.00 36.51 608 HIS A N 1
ATOM 3556 C CA . HIS A 1 476 ? 30.438 28.656 57.704 1.00 37.06 608 HIS A CA 1
ATOM 3557 C C . HIS A 1 476 ? 30.314 27.180 57.726 1.00 37.75 608 HIS A C 1
ATOM 3558 O O . HIS A 1 476 ? 31.040 26.508 58.415 1.00 41.42 608 HIS A O 1
ATOM 3565 N N . ASP A 1 477 ? 29.312 26.674 57.062 1.00 27.03 609 ASP A N 1
ATOM 3566 C CA . ASP A 1 477 ? 29.082 25.259 56.983 1.00 27.16 609 ASP A CA 1
ATOM 3567 C C . ASP A 1 477 ? 30.034 24.397 56.135 1.00 24.16 609 ASP A C 1
ATOM 3568 O O . ASP A 1 477 ? 30.156 23.257 56.377 1.00 27.58 609 ASP A O 1
ATOM 3573 N N . HIS A 1 478 ? 30.660 24.976 55.142 1.00 22.09 610 HIS A N 1
ATOM 3574 C CA . HIS A 1 478 ? 31.587 24.303 54.301 1.00 25.68 610 HIS A CA 1
ATOM 3575 C C . HIS A 1 478 ? 32.781 25.153 54.097 1.00 28.03 610 HIS A C 1
ATOM 3576 O O . HIS A 1 478 ? 32.748 26.299 54.452 1.00 29.17 610 HIS A O 1
ATOM 3583 N N . ASN A 1 479 ? 33.853 24.611 53.551 1.00 23.86 611 ASN A N 1
ATOM 3584 C CA . ASN A 1 479 ? 35.072 25.388 53.328 1.00 28.55 611 ASN A CA 1
ATOM 3585 C C . ASN A 1 479 ? 35.591 25.490 51.893 1.00 26.98 611 ASN A C 1
ATOM 3586 O O . ASN A 1 479 ? 36.798 25.543 51.669 1.00 27.63 611 ASN A O 1
ATOM 3591 N N . SER A 1 480 ? 34.682 25.546 50.929 1.00 25.34 612 SER A N 1
ATOM 3592 C CA . SER A 1 480 ? 35.072 25.722 49.538 1.00 31.37 612 SER A CA 1
ATOM 3593 C C . SER A 1 480 ? 35.069 27.195 49.154 1.00 26.44 612 SER A C 1
ATOM 3594 O O . SER A 1 480 ? 34.014 27.827 49.131 1.00 23.91 612 SER A O 1
ATOM 3597 N N . LEU A 1 481 ? 36.247 27.734 48.847 1.00 29.97 613 LEU A N 1
ATOM 3598 C CA . LEU A 1 481 ? 36.374 29.127 48.413 1.00 31.30 613 LEU A CA 1
ATOM 3599 C C . LEU A 1 481 ? 35.544 29.434 47.168 1.00 31.67 613 LEU A C 1
ATOM 3600 O O . LEU A 1 481 ? 35.126 30.570 46.958 1.00 34.44 613 LEU A O 1
ATOM 3605 N N . MET A 1 482 ? 35.310 28.416 46.347 1.00 31.31 614 MET A N 1
ATOM 3606 C CA . MET A 1 482 ? 34.565 28.589 45.105 1.00 29.30 614 MET A CA 1
ATOM 3607 C C . MET A 1 482 ? 33.077 28.819 45.355 1.00 25.98 614 MET A C 1
ATOM 3608 O O . MET A 1 482 ? 32.390 29.422 44.529 1.00 26.18 614 MET A O 1
ATOM 3613 N N . PHE A 1 483 ? 32.580 28.343 46.492 1.00 25.71 615 PHE A N 1
ATOM 3614 C CA . PHE A 1 483 ? 31.146 28.404 46.761 1.00 27.79 615 PHE A CA 1
ATOM 3615 C C . PHE A 1 483 ? 30.753 29.014 48.109 1.00 26.03 615 PHE A C 1
ATOM 3616 O O . PHE A 1 483 ? 30.047 28.379 48.890 1.00 23.32 615 PHE A O 1
ATOM 3624 N N . PRO A 1 484 ? 31.179 30.258 48.380 1.00 20.94 616 PRO A N 1
ATOM 3625 C CA . PRO A 1 484 ? 30.743 30.848 49.646 1.00 19.97 616 PRO A CA 1
ATOM 3626 C C . PRO A 1 484 ? 29.275 31.233 49.567 1.00 19.75 616 PRO A C 1
ATOM 3627 O O . PRO A 1 484 ? 28.733 31.355 48.471 1.00 19.55 616 PRO A O 1
ATOM 3631 N N . ARG A 1 485 ? 28.636 31.423 50.713 1.00 23.33 617 ARG A N 1
ATOM 3632 C CA . ARG A 1 485 ? 27.250 31.859 50.720 1.00 18.07 617 ARG A CA 1
ATOM 3633 C C . ARG A 1 485 ? 27.146 33.363 50.487 1.00 17.63 617 ARG A C 1
ATOM 3634 O O . ARG A 1 485 ? 28.117 34.102 50.655 1.00 17.62 617 ARG A O 1
ATOM 3642 N N . VAL A 1 486 ? 25.963 33.801 50.076 1.00 17.41 618 VAL A N 1
ATOM 3643 C CA . VAL A 1 486 ? 25.703 35.208 49.834 1.00 19.08 618 VAL A CA 1
ATOM 3644 C C . VAL A 1 486 ? 24.870 35.739 50.991 1.00 18.28 618 VAL A C 1
ATOM 3645 O O . VAL A 1 486 ? 23.710 35.356 51.154 1.00 21.18 618 VAL A O 1
ATOM 3649 N N . MET A 1 487 ? 25.468 36.601 51.809 1.00 17.15 619 MET A N 1
ATOM 3650 C CA . MET A 1 487 ? 24.790 37.117 52.993 1.00 16.86 619 MET A CA 1
ATOM 3651 C C . MET A 1 487 ? 24.545 38.617 52.883 1.00 16.17 619 MET A C 1
ATOM 3652 O O . MET A 1 487 ? 25.429 39.371 52.479 1.00 18.18 619 MET A O 1
ATOM 3657 N N . LEU A 1 488 ? 23.343 39.045 53.247 1.00 15.31 620 LEU A N 1
ATOM 3658 C CA . LEU A 1 488 ? 22.958 40.441 53.090 1.00 15.32 620 LEU A CA 1
ATOM 3659 C C . LEU A 1 488 ? 22.991 41.192 54.409 1.00 15.05 620 LEU A C 1
ATOM 3660 O O . LEU A 1 488 ? 22.579 40.672 55.445 1.00 14.85 620 LEU A O 1
ATOM 3665 N N . PHE A 1 489 ? 23.488 42.423 54.359 1.00 20.24 621 PHE A N 1
ATOM 3666 C CA . PHE A 1 489 ? 23.587 43.251 55.550 1.00 18.51 621 PHE A CA 1
ATOM 3667 C C . PHE A 1 489 ? 22.973 44.617 55.295 1.00 21.12 621 PHE A C 1
ATOM 3668 O O . PHE A 1 489 ? 23.106 45.170 54.205 1.00 21.71 621 PHE A O 1
ATOM 3676 N N . ALA A 1 490 ? 22.307 45.164 56.307 1.00 19.23 622 ALA A N 1
ATOM 3677 C CA . ALA A 1 490 ? 21.814 46.530 56.237 1.00 15.65 622 ALA A CA 1
ATOM 3678 C C . ALA A 1 490 ? 23.002 47.479 56.168 1.00 17.90 622 ALA A C 1
ATOM 3679 O O . ALA A 1 490 ? 23.935 47.375 56.960 1.00 19.55 622 ALA A O 1
ATOM 3681 N N . ALA A 1 491 ? 22.971 48.401 55.215 1.00 16.53 623 ALA A N 1
ATOM 3682 C CA . ALA A 1 491 ? 24.077 49.332 55.032 1.00 23.03 623 ALA A CA 1
ATOM 3683 C C . ALA A 1 491 ? 23.912 50.598 55.873 1.00 22.94 623 ALA A C 1
ATOM 3684 O O . ALA A 1 491 ? 24.874 51.334 56.094 1.00 21.83 623 ALA A O 1
ATOM 3686 N N . GLU A 1 492 ? 22.692 50.849 56.338 1.00 17.41 624 GLU A N 1
ATOM 3687 C CA . GLU A 1 492 ? 22.425 52.011 57.179 1.00 21.36 624 GLU A CA 1
ATOM 3688 C C . GLU A 1 492 ? 21.295 51.722 58.161 1.00 17.60 624 GLU A C 1
ATOM 3689 O O . GLU A 1 492 ? 20.749 50.618 58.183 1.00 17.31 624 GLU A O 1
ATOM 3695 N N . ASN A 1 493 ? 20.952 52.711 58.979 1.00 18.10 625 ASN A N 1
ATOM 3696 C CA . ASN A 1 493 ? 19.822 52.576 59.891 1.00 18.10 625 ASN A CA 1
ATOM 3697 C C . ASN A 1 493 ? 18.498 52.713 59.142 1.00 18.41 625 ASN A C 1
ATOM 3698 O O . ASN A 1 493 ? 18.029 53.820 58.877 1.00 20.76 625 ASN A O 1
ATOM 3703 N N . ILE A 1 494 ? 17.906 51.575 58.799 1.00 24.15 626 ILE A N 1
ATOM 3704 C CA . ILE A 1 494 ? 16.688 51.544 58.001 1.00 25.70 626 ILE A CA 1
ATOM 3705 C C . ILE A 1 494 ? 15.439 51.482 58.876 1.00 27.76 626 ILE A C 1
ATOM 3706 O O . ILE A 1 494 ? 15.219 50.497 59.578 1.00 35.92 626 ILE A O 1
ATOM 3711 N N . PRO A 1 495 ? 14.617 52.539 58.841 1.00 19.42 627 PRO A N 1
ATOM 3712 C CA . PRO A 1 495 ? 13.337 52.496 59.556 1.00 19.93 627 PRO A CA 1
ATOM 3713 C C . PRO A 1 495 ? 12.410 51.453 58.940 1.00 19.82 627 PRO A C 1
ATOM 3714 O O . PRO A 1 495 ? 12.559 51.135 57.763 1.00 19.61 627 PRO A O 1
ATOM 3718 N N . PRO A 1 496 ? 11.493 50.903 59.696 1.00 21.09 628 PRO A N 1
ATOM 3719 C CA . PRO A 1 496 ? 10.565 49.926 59.180 1.00 23.48 628 PRO A CA 1
ATOM 3720 C C . PRO A 1 496 ? 9.710 50.493 58.071 1.00 24.84 628 PRO A C 1
ATOM 3721 O O . PRO A 1 496 ? 9.408 51.647 58.033 1.00 28.07 628 PRO A O 1
ATOM 3725 N N . MET A 1 497 ? 9.398 49.624 57.140 1.00 20.72 629 MET A N 1
ATOM 3726 C CA . MET A 1 497 ? 8.564 49.840 55.989 1.00 22.02 629 MET A CA 1
ATOM 3727 C C . MET A 1 497 ? 9.322 50.477 54.854 1.00 25.48 629 MET A C 1
ATOM 3728 O O . MET A 1 497 ? 8.805 50.649 53.813 1.00 28.43 629 MET A O 1
ATOM 3733 N N . THR A 1 498 ? 10.577 50.761 55.054 1.00 23.64 630 THR A N 1
ATOM 3734 C CA . THR A 1 498 ? 11.391 51.197 53.974 1.00 26.08 630 THR A CA 1
ATOM 3735 C C . THR A 1 498 ? 11.803 50.009 53.144 1.00 25.74 630 THR A C 1
ATOM 3736 O O . THR A 1 498 ? 12.256 49.045 53.642 1.00 24.33 630 THR A O 1
ATOM 3740 N N . GLU A 1 499 ? 11.607 50.097 51.854 1.00 24.83 631 GLU A N 1
ATOM 3741 C CA . GLU A 1 499 ? 11.960 49.015 50.969 1.00 21.45 631 GLU A CA 1
ATOM 3742 C C . GLU A 1 499 ? 13.471 48.726 50.969 1.00 21.30 631 GLU A C 1
ATOM 3743 O O . GLU A 1 499 ? 14.281 49.602 50.972 1.00 19.71 631 GLU A O 1
ATOM 3749 N N . LEU A 1 500 ? 13.801 47.453 50.927 1.00 25.87 632 LEU A N 1
ATOM 3750 C CA . LEU A 1 500 ? 15.199 47.066 50.843 1.00 25.60 632 LEU A CA 1
ATOM 3751 C C . LEU A 1 500 ? 15.594 46.986 49.381 1.00 28.23 632 LEU A C 1
ATOM 3752 O O . LEU A 1 500 ? 14.804 46.550 48.545 1.00 34.86 632 LEU A O 1
ATOM 3757 N N . SER A 1 501 ? 16.816 47.400 49.071 1.00 20.73 633 SER A N 1
ATOM 3758 C CA . SER A 1 501 ? 17.277 47.365 47.692 1.00 21.12 633 SER A CA 1
ATOM 3759 C C . SER A 1 501 ? 18.720 46.889 47.571 1.00 20.08 633 SER A C 1
ATOM 3760 O O . SER A 1 501 ? 19.525 47.067 48.484 1.00 18.70 633 SER A O 1
ATOM 3763 N N . LEU A 1 502 ? 19.026 46.280 46.429 1.00 19.66 634 LEU A N 1
ATOM 3764 C CA . LEU A 1 502 ? 20.363 45.795 46.117 1.00 25.42 634 LEU A CA 1
ATOM 3765 C C . LEU A 1 502 ? 20.800 46.307 44.749 1.00 28.52 634 LEU A C 1
ATOM 3766 O O . LEU A 1 502 ? 19.973 46.490 43.856 1.00 29.96 634 LEU A O 1
ATOM 3771 N N . ASP A 1 503 ? 22.099 46.530 44.584 1.00 25.18 635 ASP A N 1
ATOM 3772 C CA . ASP A 1 503 ? 22.651 46.849 43.275 1.00 24.80 635 ASP A CA 1
ATOM 3773 C C . ASP A 1 503 ? 23.077 45.552 42.598 1.00 25.64 635 ASP A C 1
ATOM 3774 O O . ASP A 1 503 ? 24.150 45.016 42.881 1.00 23.39 635 ASP A O 1
ATOM 3779 N N . TYR A 1 504 ? 22.232 45.052 41.702 1.00 32.13 636 TYR A N 1
ATOM 3780 C CA . TYR A 1 504 ? 22.492 43.789 41.021 1.00 33.42 636 TYR A CA 1
ATOM 3781 C C . TYR A 1 504 ? 23.636 43.903 40.017 1.00 35.14 636 TYR A C 1
ATOM 3782 O O . TYR A 1 504 ? 24.183 42.894 39.572 1.00 36.49 636 TYR A O 1
ATOM 3791 N N . GLY A 1 505 ? 24.000 45.134 39.674 1.00 25.25 637 GLY A N 1
ATOM 3792 C CA . GLY A 1 505 ? 25.075 45.376 38.729 1.00 26.63 637 GLY A CA 1
ATOM 3793 C C . GLY A 1 505 ? 24.687 45.031 37.305 1.00 27.98 637 GLY A C 1
ATOM 3794 O O . GLY A 1 505 ? 23.857 45.709 36.700 1.00 33.25 637 GLY A O 1
#

B-factor: mean 33.95, std 16.19, range [9.64, 126.96]

CATH classification: 2.170.270.10

Organism: Arabidopsis thaliana (NCBI:txid3702)